Protein AF-0000000075205889 (afdb_homodimer)

Nearest PDB structures (foldseek):
  5lfd-assembly1_A  TM=5.859E-01  e=1.505E-06  Pseudomonas fluorescens
  3s7z-assembly1_B  TM=6.045E-01  e=9.272E-06  Salmonella enterica subsp. enterica serovar Typhimurium str. LT2
  5hqt-assembly1_A  TM=6.000E-01  e=4.733E-05  Escherichia coli O157:H7 str. SS52
  1jfl-assembly1_B  TM=5.830E-01  e=2.692E-05  Pyrococcus horikoshii OT3
  2zsk-assembly1_B  TM=5.392E-01  e=9.434E-05  Pyrococcus horikoshii OT3

Solvent-accessible surface area (backbone atoms only — not comparable to full-atom values): 27537 Å² total; per-residue (Å²): 135,84,80,73,79,74,73,75,77,75,76,74,80,77,72,74,72,72,71,73,67,70,72,75,74,73,69,20,39,31,31,45,24,56,49,72,81,58,88,62,55,66,37,12,76,88,18,75,75,50,48,97,60,58,68,44,80,42,70,35,75,86,39,30,63,59,41,42,55,70,37,40,56,68,35,35,57,72,40,40,62,55,50,43,53,53,51,49,49,38,38,75,73,58,43,25,77,45,44,38,52,54,48,30,62,54,20,32,42,34,52,70,35,9,61,75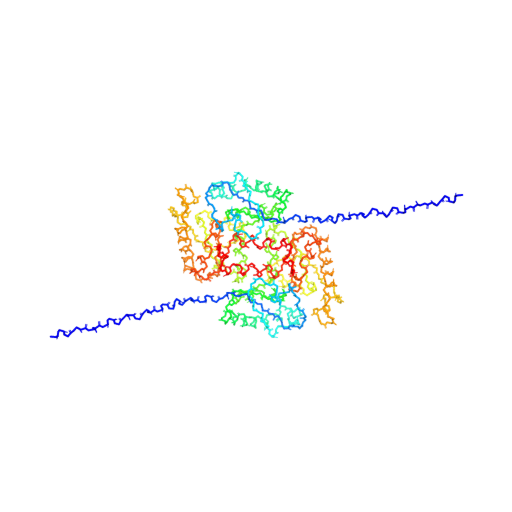,37,59,45,45,41,32,55,47,51,52,53,55,48,20,52,35,56,42,54,49,56,54,30,38,34,35,38,33,66,45,51,87,63,62,44,68,56,32,37,48,26,49,72,33,91,60,77,49,50,72,38,42,52,56,84,84,33,58,52,46,24,24,76,67,61,71,43,74,82,48,68,69,57,28,41,52,51,54,36,49,45,51,49,48,49,45,68,79,35,78,64,42,64,31,36,35,32,30,33,36,71,48,48,56,38,44,44,59,36,29,69,74,65,73,37,30,50,40,30,46,63,52,51,48,52,41,52,46,57,26,62,41,72,55,81,72,84,120,134,83,78,74,80,74,73,74,76,73,76,74,78,76,72,72,71,71,69,73,67,70,70,74,75,72,68,19,39,31,31,47,25,56,48,72,82,60,88,61,55,66,37,12,73,86,19,75,76,50,49,98,59,58,68,46,81,41,70,36,73,87,38,30,65,60,40,41,54,71,38,41,57,68,36,37,56,73,40,40,62,56,51,44,53,54,52,49,48,37,39,73,73,58,43,26,77,43,43,36,51,53,48,30,62,55,20,33,41,35,51,71,34,9,63,77,37,59,45,45,40,31,57,47,50,51,54,54,48,18,52,35,56,44,55,51,58,54,30,37,35,34,40,31,66,45,52,87,62,62,45,69,57,32,36,47,27,49,71,32,90,59,77,48,49,73,38,42,52,57,84,82,33,58,52,46,24,23,75,67,60,71,42,78,82,49,68,70,58,27,41,53,52,53,35,48,45,52,47,47,50,44,68,77,34,77,64,40,63,32,36,34,32,30,32,35,70,48,48,56,38,46,44,60,37,28,70,74,64,72,36,30,51,40,30,45,61,52,51,49,49,41,52,46,58,27,60,43,72,54,80,72,83,120

pLDDT: mean 86.35, std 20.45, range [23.45, 98.75]

Sequence (508 aa):
MPNMPNEIAVAGDEQSQVIHQTMVSTKKLGVLQLNTQFYRPPGDCGNPKSYSYPVVISIVKAATRESVVLGGREGQIALVDAFVKEGTRLMKEENVTCLITSCGFMAATHRELAEKMPSTSALLQVRWLRELFGGSPDTVGVITFSSENLTDDHFKGVALDVAPPVKGMPVGGAFHNWMTCTTEFDFAACEAEVVQAAKEIQKENPRIRAICFECTNMPPFTAAVKGATGLPVYSVLTLADWLYSASNAGRSLSMPNMPNEIAVAGDEQSQVIHQTMVSTKKLGVLQLNTQFYRPPGDCGNPKSYSYPVVISIVKAATRESVVLGGREGQIALVDAFVKEGTRLMKEENVTCLITSCGFMAATHRELAEKMPSTSALLQVRWLRELFGGSPDTVGVITFSSENLTDDHFKGVALDVAPPVKGMPVGGAFHNWMTCTTEFDFAACEAEVVQAAKEIQKENPRIRAICFECTNMPPFTAAVKGATGLPVYSVLTLADWLYSASNAGRSLS

Structure (mmCIF, N/CA/C/O backbone):
data_AF-0000000075205889-model_v1
#
loop_
_entity.id
_entity.type
_entity.pdbx_description
1 polymer 'Aspartate/glutamate racemase family protein'
#
loop_
_atom_site.group_PDB
_atom_site.id
_atom_site.type_symbol
_atom_site.label_atom_id
_atom_site.label_alt_id
_atom_site.label_comp_id
_atom_site.label_asym_id
_atom_site.label_entity_id
_atom_site.label_seq_id
_atom_site.pdbx_PDB_ins_code
_atom_site.Cartn_x
_atom_site.Cartn_y
_atom_site.Cartn_z
_atom_site.occupancy
_atom_site.B_iso_or_equiv
_atom_site.auth_seq_id
_atom_site.auth_comp_id
_atom_site.auth_asym_id
_atom_site.auth_atom_id
_atom_site.pdbx_PDB_model_num
ATOM 1 N N . MET A 1 1 ? 40.688 62.625 -46.406 1 28.05 1 MET A N 1
ATOM 2 C CA . MET A 1 1 ? 39.969 61.375 -46.688 1 28.05 1 MET A CA 1
ATOM 3 C C . MET A 1 1 ? 39.938 60.469 -45.438 1 28.05 1 MET A C 1
ATOM 5 O O . MET A 1 1 ? 41 60.031 -44.969 1 28.05 1 MET A O 1
ATOM 9 N N . PRO A 1 2 ? 39.062 60.781 -44.438 1 29.16 2 PRO A N 1
ATOM 10 C CA . PRO A 1 2 ? 38.969 60.219 -43.094 1 29.16 2 PRO A CA 1
ATOM 11 C C . PRO A 1 2 ? 38.688 58.719 -43.094 1 29.16 2 PRO A C 1
ATOM 13 O O . PRO A 1 2 ? 38.031 58.219 -44 1 29.16 2 PRO A O 1
ATOM 16 N N . ASN A 1 3 ? 39.719 57.906 -42.781 1 29.59 3 ASN A N 1
ATOM 17 C CA . ASN A 1 3 ? 39.812 56.469 -42.594 1 29.59 3 ASN A CA 1
ATOM 18 C C . ASN A 1 3 ? 38.719 55.969 -41.625 1 29.59 3 ASN A C 1
ATOM 20 O O . ASN A 1 3 ? 38.719 56.344 -40.469 1 29.59 3 ASN A O 1
ATOM 24 N N . MET A 1 4 ? 37.5 55.875 -42.125 1 29.67 4 MET A N 1
ATOM 25 C CA . MET A 1 4 ? 36.344 55.406 -41.344 1 29.67 4 MET A CA 1
ATOM 26 C C . MET A 1 4 ? 36.625 54 -40.781 1 29.67 4 MET A C 1
ATOM 28 O O . MET A 1 4 ? 36.969 53.094 -41.5 1 29.67 4 MET A O 1
ATOM 32 N N . PRO A 1 5 ? 37.156 53.969 -39.531 1 26.41 5 PRO A N 1
ATOM 33 C CA . PRO A 1 5 ? 37.5 52.688 -38.906 1 26.41 5 PRO A CA 1
ATOM 34 C C . PRO A 1 5 ? 36.312 51.719 -38.875 1 26.41 5 PRO A C 1
ATOM 36 O O . PRO A 1 5 ? 35.188 52.094 -38.5 1 26.41 5 PRO A O 1
ATOM 39 N N . ASN A 1 6 ? 36.062 50.938 -39.906 1 28 6 ASN A N 1
ATOM 40 C CA . ASN A 1 6 ? 35.031 49.906 -40.031 1 28 6 ASN A CA 1
ATOM 41 C C . ASN A 1 6 ? 35.125 48.875 -38.875 1 28 6 ASN A C 1
ATOM 43 O O . ASN A 1 6 ? 35.781 47.875 -39.031 1 28 6 ASN A O 1
ATOM 47 N N . GLU A 1 7 ? 35.594 49.219 -37.719 1 23.45 7 GLU A N 1
ATOM 48 C CA . GLU A 1 7 ? 35.719 48.062 -36.812 1 23.45 7 GLU A CA 1
ATOM 49 C C . GLU A 1 7 ? 34.375 47.406 -36.531 1 23.45 7 GLU A C 1
ATOM 51 O O . GLU A 1 7 ? 33.469 48.062 -36 1 23.45 7 GLU A O 1
ATOM 56 N N . ILE A 1 8 ? 33.906 46.594 -37.5 1 26.05 8 ILE A N 1
ATOM 57 C CA . ILE A 1 8 ? 32.719 45.781 -37.219 1 26.05 8 ILE A CA 1
ATOM 58 C C . ILE A 1 8 ? 32.906 45.031 -35.906 1 26.05 8 ILE A C 1
ATOM 60 O O . ILE A 1 8 ? 33.906 44.312 -35.719 1 26.05 8 ILE A O 1
ATOM 64 N N . ALA A 1 9 ? 32.312 45.469 -34.812 1 27.53 9 ALA A N 1
ATOM 65 C CA . ALA A 1 9 ? 32.094 44.75 -33.562 1 27.53 9 ALA A CA 1
ATOM 66 C C . ALA A 1 9 ? 31.625 43.344 -33.844 1 27.53 9 ALA A C 1
ATOM 68 O O . ALA A 1 9 ? 30.609 43.125 -34.531 1 27.53 9 ALA A O 1
ATOM 69 N N . VAL A 1 10 ? 32.469 42.375 -33.844 1 24.47 10 VAL A N 1
ATOM 70 C CA . VAL A 1 10 ? 32.156 40.969 -33.781 1 24.47 10 VAL A CA 1
ATOM 71 C C . VAL A 1 10 ? 31.094 40.719 -32.719 1 24.47 10 VAL A C 1
ATOM 73 O O . VAL A 1 10 ? 31.266 41.094 -31.562 1 24.47 10 VAL A O 1
ATOM 76 N N . ALA A 1 11 ? 29.797 40.719 -33.125 1 27.94 11 ALA A N 1
ATOM 77 C CA . ALA A 1 11 ? 28.703 40.219 -32.312 1 27.94 11 ALA A CA 1
ATOM 78 C C . ALA A 1 11 ? 29.125 38.969 -31.531 1 27.94 11 ALA A C 1
ATOM 80 O O . ALA A 1 11 ? 29.719 38.062 -32.094 1 27.94 11 ALA A O 1
ATOM 81 N N . GLY A 1 12 ? 29.453 39.125 -30.234 1 27.52 12 GLY A N 1
ATOM 82 C CA . GLY A 1 12 ? 29.688 38.062 -29.266 1 27.52 12 GLY A CA 1
ATOM 83 C C . GLY A 1 12 ? 28.844 36.844 -29.5 1 27.52 12 GLY A C 1
ATOM 84 O O . GLY A 1 12 ? 27.766 36.906 -30.062 1 27.52 12 GLY A O 1
ATOM 85 N N . ASP A 1 13 ? 29.484 35.656 -29.656 1 31.17 13 ASP A N 1
ATOM 86 C CA . ASP A 1 13 ? 29 34.281 -29.703 1 31.17 13 ASP A CA 1
ATOM 87 C C . ASP A 1 13 ? 27.859 34.094 -28.688 1 31.17 13 ASP A C 1
ATOM 89 O O . ASP A 1 13 ? 28.031 34.344 -27.5 1 31.17 13 ASP A O 1
ATOM 93 N N . GLU A 1 14 ? 26.641 34.312 -29.109 1 30.75 14 GLU A N 1
ATOM 94 C CA . GLU A 1 14 ? 25.5 33.75 -28.406 1 30.75 14 GLU A CA 1
ATOM 95 C C . GLU A 1 14 ? 25.797 32.375 -27.859 1 30.75 14 GLU A C 1
ATOM 97 O O . GLU A 1 14 ? 25.969 31.422 -28.641 1 30.75 14 GLU A O 1
ATOM 102 N N . GLN A 1 15 ? 26.672 32.188 -26.828 1 29.66 15 GLN A N 1
ATOM 103 C CA . GLN A 1 15 ? 26.719 30.922 -26.094 1 29.66 15 GLN A CA 1
ATOM 104 C C . GLN A 1 15 ? 25.312 30.312 -25.953 1 29.66 15 GLN A C 1
ATOM 106 O O . GLN A 1 15 ? 24.422 30.938 -25.391 1 29.66 15 GLN A O 1
ATOM 111 N N . SER A 1 16 ? 24.906 29.625 -26.938 1 32.44 16 SER A N 1
ATOM 112 C CA . SER A 1 16 ? 23.797 28.672 -26.812 1 32.44 16 SER A CA 1
ATOM 113 C C . SER A 1 16 ? 23.859 27.953 -25.469 1 32.44 16 SER A C 1
ATOM 115 O O . SER A 1 16 ? 24.812 27.219 -25.188 1 32.44 16 SER A O 1
ATOM 117 N N . GLN A 1 17 ? 23.594 28.578 -24.375 1 30.69 17 GLN A N 1
ATOM 118 C CA . GLN A 1 17 ? 23.359 27.812 -23.156 1 30.69 17 GLN A CA 1
ATOM 119 C C . GLN A 1 17 ? 22.547 26.547 -23.453 1 30.69 17 GLN A C 1
ATOM 121 O O . GLN A 1 17 ? 21.375 26.625 -23.812 1 30.69 17 GLN A O 1
ATOM 126 N N . VAL A 1 18 ? 23.172 25.531 -24.078 1 31.3 18 VAL A N 1
ATOM 127 C CA . VAL A 1 18 ? 22.578 24.203 -24 1 31.3 18 VAL A CA 1
ATOM 128 C C . VAL A 1 18 ? 21.953 23.984 -22.625 1 31.3 18 VAL A C 1
ATOM 130 O O . VAL A 1 18 ? 22.672 23.984 -21.609 1 31.3 18 VAL A O 1
ATOM 133 N N . ILE A 1 19 ? 20.891 24.562 -22.391 1 31.59 19 ILE A N 1
ATOM 134 C CA . ILE A 1 19 ? 20.125 24.062 -21.25 1 31.59 19 ILE A CA 1
ATOM 135 C C . ILE A 1 19 ? 20.266 22.547 -21.141 1 31.59 19 ILE A C 1
ATOM 137 O O . ILE A 1 19 ? 19.875 21.828 -22.062 1 31.59 19 ILE A O 1
ATOM 141 N N . HIS A 1 20 ? 21.375 22.031 -20.688 1 30.56 20 HIS A N 1
ATOM 142 C CA . HIS A 1 20 ? 21.406 20.641 -20.25 1 30.56 20 HIS A CA 1
ATOM 143 C C . HIS A 1 20 ? 20.078 20.234 -19.609 1 30.56 20 HIS A C 1
ATOM 145 O O . HIS A 1 20 ? 19.766 20.672 -18.5 1 30.56 20 HIS A O 1
ATOM 151 N N . GLN A 1 21 ? 19.031 20.297 -20.344 1 32.97 21 GLN A N 1
ATOM 152 C CA . GLN A 1 21 ? 17.906 19.5 -19.844 1 32.97 21 GLN A CA 1
ATOM 153 C C . GLN A 1 21 ? 18.391 18.188 -19.234 1 32.97 21 GLN A C 1
ATOM 155 O O . GLN A 1 21 ? 18.906 17.328 -19.953 1 32.97 21 GLN A O 1
ATOM 160 N N . THR A 1 22 ? 19.172 18.172 -18.266 1 37.69 22 THR A N 1
ATOM 161 C CA . THR A 1 22 ? 19.422 16.906 -17.578 1 37.69 22 THR A CA 1
ATOM 162 C C . THR A 1 22 ? 18.25 15.945 -17.75 1 37.69 22 THR A C 1
ATOM 164 O O . THR A 1 22 ? 17.109 16.281 -17.406 1 37.69 22 THR A O 1
ATOM 167 N N . MET A 1 23 ? 18.109 15.289 -18.781 1 40.66 23 MET A N 1
ATOM 168 C CA . MET A 1 23 ? 17.156 14.211 -19.031 1 40.66 23 MET A CA 1
ATOM 169 C C . MET A 1 23 ? 16.906 13.398 -17.766 1 40.66 23 MET A C 1
ATOM 171 O O . MET A 1 23 ? 17.781 12.656 -17.312 1 40.66 23 MET A O 1
ATOM 175 N N . VAL A 1 24 ? 16.406 14 -16.781 1 52.34 24 VAL A N 1
ATOM 176 C CA . VAL A 1 24 ? 16.062 13.156 -15.641 1 52.34 24 VAL A CA 1
ATOM 177 C C . VAL A 1 24 ? 15.562 11.797 -16.141 1 52.34 24 VAL A C 1
ATOM 179 O O . VAL A 1 24 ? 14.586 11.727 -16.891 1 52.34 24 VAL A O 1
ATOM 182 N N . SER A 1 25 ? 16.438 10.734 -16.281 1 69.88 25 SER A N 1
ATOM 183 C CA . SER A 1 25 ? 16.125 9.375 -16.703 1 69.88 25 SER A CA 1
ATOM 184 C C . SER A 1 25 ? 14.898 8.828 -15.984 1 69.88 25 SER A C 1
ATOM 186 O O . SER A 1 25 ? 14.703 9.094 -14.797 1 69.88 25 SER A O 1
ATOM 188 N N . THR A 1 26 ? 13.867 8.391 -16.641 1 84.69 26 THR A N 1
ATOM 189 C CA . THR A 1 26 ? 12.586 7.883 -16.172 1 84.69 26 THR A CA 1
ATOM 190 C C . THR A 1 26 ? 12.789 6.727 -15.195 1 84.69 26 THR A C 1
ATOM 192 O O . THR A 1 26 ? 13.5 5.77 -15.5 1 84.69 26 THR A O 1
ATOM 195 N N . LYS A 1 27 ? 12.391 6.887 -14.008 1 91.38 27 LYS A N 1
ATOM 196 C CA . LYS A 1 27 ? 12.438 5.824 -13.008 1 91.38 27 LYS A CA 1
ATOM 197 C C . LYS A 1 27 ? 11.625 4.613 -13.461 1 91.38 27 LYS A C 1
ATOM 199 O O . LYS A 1 27 ? 10.586 4.762 -14.109 1 91.38 27 LYS A O 1
ATOM 204 N N . LYS A 1 28 ? 12.164 3.41 -13.18 1 95.38 28 LYS A N 1
ATOM 205 C CA . LYS A 1 28 ? 11.508 2.18 -13.602 1 95.38 28 LYS A CA 1
ATOM 206 C C . LYS A 1 28 ? 11.258 1.253 -12.414 1 95.38 28 LYS A C 1
ATOM 208 O O . LYS A 1 28 ? 11.938 1.352 -11.391 1 95.38 28 LYS A O 1
ATOM 213 N N . LEU A 1 29 ? 10.258 0.439 -12.578 1 95.56 29 LEU A N 1
ATOM 214 C CA . LEU A 1 29 ? 10.078 -0.715 -11.703 1 95.56 29 LEU A CA 1
ATOM 215 C C . LEU A 1 29 ? 10.828 -1.928 -12.242 1 95.56 29 LEU A C 1
ATOM 217 O O . LEU A 1 29 ? 10.812 -2.189 -13.445 1 95.56 29 LEU A O 1
ATOM 221 N N . GLY A 1 30 ? 11.508 -2.635 -11.328 1 96.69 30 GLY A N 1
ATOM 222 C CA . GLY A 1 30 ? 12.156 -3.881 -11.711 1 96.69 30 GLY A CA 1
ATOM 223 C C . GLY A 1 30 ? 11.391 -5.113 -11.258 1 96.69 30 GLY A C 1
ATOM 224 O O . GLY A 1 30 ? 10.906 -5.172 -10.125 1 96.69 30 GLY A O 1
ATOM 225 N N . VAL A 1 31 ? 11.25 -6.055 -12.164 1 97.31 31 VAL A N 1
ATOM 226 C CA . VAL A 1 31 ? 10.688 -7.363 -11.844 1 97.31 31 VAL A CA 1
ATOM 227 C C . VAL A 1 31 ? 11.789 -8.422 -11.883 1 97.31 31 VAL A C 1
ATOM 229 O O . VAL A 1 31 ? 12.398 -8.656 -12.93 1 97.31 31 VAL A O 1
ATOM 232 N N . LEU A 1 32 ? 12.062 -8.992 -10.734 1 96.56 32 LEU A N 1
ATOM 233 C CA . LEU A 1 32 ? 12.953 -10.148 -10.68 1 96.56 32 LEU A CA 1
ATOM 234 C C . LEU A 1 32 ? 12.188 -11.438 -10.93 1 96.56 32 LEU A C 1
ATOM 236 O O . LEU A 1 32 ? 11.539 -11.961 -10.023 1 96.56 32 LEU A O 1
ATOM 240 N N . GLN A 1 33 ? 12.367 -11.93 -12.109 1 96.88 33 GLN A N 1
ATOM 241 C CA . GLN A 1 33 ? 11.531 -13.031 -12.586 1 96.88 33 GLN A CA 1
ATOM 242 C C . GLN A 1 33 ? 12.258 -14.367 -12.469 1 96.88 33 GLN A C 1
ATOM 244 O O . GLN A 1 33 ? 13.445 -14.461 -12.773 1 96.88 33 GLN A O 1
ATOM 249 N N . LEU A 1 34 ? 11.5 -15.352 -12.031 1 95.56 34 LEU A N 1
ATOM 250 C CA . LEU A 1 34 ? 12.047 -16.703 -12.039 1 95.56 34 LEU A CA 1
ATOM 251 C C . LEU A 1 34 ? 12.328 -17.172 -13.461 1 95.56 34 LEU A C 1
ATOM 253 O O . LEU A 1 34 ? 11.719 -16.672 -14.414 1 95.56 34 LEU A O 1
ATOM 257 N N . ASN A 1 35 ? 13.219 -18.141 -13.492 1 95.94 35 ASN A N 1
ATOM 258 C CA . ASN A 1 35 ? 13.555 -18.781 -14.758 1 95.94 35 ASN A CA 1
ATOM 259 C C . ASN A 1 35 ? 12.492 -19.797 -15.18 1 95.94 35 ASN A C 1
ATOM 261 O O . ASN A 1 35 ? 12.648 -21 -14.969 1 95.94 35 ASN A O 1
ATOM 265 N N . THR A 1 36 ? 11.391 -19.297 -15.734 1 92.69 36 THR A N 1
ATOM 266 C CA . THR A 1 36 ? 10.242 -20.078 -16.172 1 92.69 36 THR A CA 1
ATOM 267 C C . THR A 1 36 ? 9.922 -19.797 -17.641 1 92.69 36 THR A C 1
ATOM 269 O O . THR A 1 36 ? 10.391 -18.812 -18.203 1 92.69 36 THR A O 1
ATOM 272 N N . GLN A 1 37 ? 9.102 -20.672 -18.25 1 90.94 37 GLN A N 1
ATOM 273 C CA . GLN A 1 37 ? 8.945 -20.609 -19.703 1 90.94 37 GLN A CA 1
ATOM 274 C C . GLN A 1 37 ? 7.48 -20.422 -20.094 1 90.94 37 GLN A C 1
ATOM 276 O O . GLN A 1 37 ? 7.168 -20.203 -21.266 1 90.94 37 GLN A O 1
ATOM 281 N N . PHE A 1 38 ? 6.633 -20.5 -19.219 1 93.88 38 PHE A N 1
ATOM 282 C CA . PHE A 1 38 ? 5.219 -20.438 -19.562 1 93.88 38 PHE A CA 1
ATOM 283 C C . PHE A 1 38 ? 4.84 -19.062 -20.094 1 93.88 38 PHE A C 1
ATOM 285 O O . PHE A 1 38 ? 5.547 -18.094 -19.844 1 93.88 38 PHE A O 1
ATOM 292 N N . TYR A 1 39 ? 3.732 -19.031 -20.812 1 96.19 39 TYR A N 1
ATOM 293 C CA . TYR A 1 39 ? 3.186 -17.812 -21.375 1 96.19 39 TYR A CA 1
ATOM 294 C C . TYR A 1 39 ? 2.688 -16.875 -20.281 1 96.19 39 TYR A C 1
ATOM 296 O O . TYR A 1 39 ? 2.07 -17.328 -19.312 1 96.19 39 TYR A O 1
ATOM 304 N N . ARG A 1 40 ? 2.902 -15.586 -20.438 1 97.56 40 ARG A N 1
ATOM 305 C CA . ARG A 1 40 ? 2.441 -14.578 -19.484 1 97.56 40 ARG A CA 1
ATOM 306 C C . ARG A 1 40 ? 1.528 -13.562 -20.172 1 97.56 40 ARG A C 1
ATOM 308 O O . ARG A 1 40 ? 2.004 -12.648 -20.844 1 97.56 40 ARG A O 1
ATOM 315 N N . PRO A 1 41 ? 0.251 -13.711 -19.953 1 97.5 41 PRO A N 1
ATOM 316 C CA . PRO A 1 41 ? -0.68 -12.766 -20.578 1 97.5 41 PRO A CA 1
ATOM 317 C C . PRO A 1 41 ? -0.642 -11.383 -19.938 1 97.5 41 PRO A C 1
ATOM 319 O O . PRO A 1 41 ? -0.082 -11.227 -18.844 1 97.5 41 PRO A O 1
ATOM 322 N N . PRO A 1 42 ? -1.228 -10.367 -20.578 1 96.88 42 PRO A N 1
ATOM 323 C CA . PRO A 1 42 ? -1.406 -9.086 -19.891 1 96.88 42 PRO A CA 1
ATOM 324 C C . PRO A 1 42 ? -2.113 -9.234 -18.547 1 96.88 42 PRO A C 1
ATOM 326 O O . PRO A 1 42 ? -3.084 -9.992 -18.438 1 96.88 42 PRO A O 1
ATOM 329 N N . GLY A 1 43 ? -1.653 -8.547 -17.562 1 96 43 GLY A N 1
ATOM 330 C CA . GLY A 1 43 ? -2.102 -8.727 -16.188 1 96 43 GLY A CA 1
ATOM 331 C C . GLY A 1 43 ? -1.105 -9.484 -15.336 1 96 43 GLY A C 1
ATOM 332 O O . GLY A 1 43 ? -1.122 -9.367 -14.109 1 96 43 GLY A O 1
ATOM 333 N N . ASP A 1 44 ? -0.308 -10.281 -16.016 1 97.44 44 ASP A N 1
ATOM 334 C CA . ASP A 1 44 ? 0.771 -10.984 -15.328 1 97.44 44 ASP A CA 1
ATOM 335 C C . ASP A 1 44 ? 1.911 -10.031 -14.977 1 97.44 44 ASP A C 1
ATOM 337 O O . ASP A 1 44 ? 2.258 -9.156 -15.766 1 97.44 44 ASP A O 1
ATOM 341 N N . CYS A 1 45 ? 2.611 -10.281 -13.852 1 96.56 45 CYS A N 1
ATOM 342 C CA . CYS A 1 45 ? 3.648 -9.359 -13.406 1 96.56 45 CYS A CA 1
ATOM 343 C C . CYS A 1 45 ? 4.848 -9.391 -14.352 1 96.56 45 CYS A C 1
ATOM 345 O O . CYS A 1 45 ? 5.66 -8.469 -14.359 1 96.56 45 CYS A O 1
ATOM 347 N N . GLY A 1 46 ? 4.949 -10.523 -15.133 1 97.25 46 GLY A N 1
ATOM 348 C CA . GLY A 1 46 ? 6.047 -10.633 -16.078 1 97.25 46 GLY A CA 1
ATOM 349 C C . GLY A 1 46 ? 5.699 -10.109 -17.453 1 97.25 46 GLY A C 1
ATOM 350 O O . GLY A 1 46 ? 6.438 -10.344 -18.422 1 97.25 46 GLY A O 1
ATOM 351 N N . ASN A 1 47 ? 4.602 -9.469 -17.656 1 97.94 47 ASN A N 1
ATOM 352 C CA . ASN A 1 47 ? 4.184 -8.852 -18.906 1 97.94 47 ASN A CA 1
ATOM 353 C C . ASN A 1 47 ? 4.242 -7.328 -18.828 1 97.94 47 ASN A C 1
ATOM 355 O O . ASN A 1 47 ? 3.52 -6.715 -18.047 1 97.94 47 ASN A O 1
ATOM 359 N N . PRO A 1 48 ? 5.031 -6.695 -19.688 1 96.94 48 PRO A N 1
ATOM 360 C CA . PRO A 1 48 ? 5.172 -5.238 -19.625 1 96.94 48 PRO A CA 1
ATOM 361 C C . PRO A 1 48 ? 3.846 -4.508 -19.828 1 96.94 48 PRO A C 1
ATOM 363 O O . PRO A 1 48 ? 3.676 -3.385 -19.344 1 96.94 48 PRO A O 1
ATOM 366 N N . LYS A 1 49 ? 2.898 -5.109 -20.406 1 96.75 49 LYS A N 1
ATOM 367 C CA . LYS A 1 49 ? 1.612 -4.469 -20.672 1 96.75 49 LYS A CA 1
ATOM 368 C C . LYS A 1 49 ? 0.76 -4.402 -19.422 1 96.75 49 LYS A C 1
ATOM 370 O O . LYS A 1 49 ? -0.307 -3.785 -19.406 1 96.75 49 LYS A O 1
ATOM 375 N N . SER A 1 50 ? 1.217 -5.016 -18.359 1 96.75 50 SER A N 1
ATOM 376 C CA . SER A 1 50 ? 0.471 -5.055 -17.109 1 96.75 50 SER A CA 1
ATOM 377 C C . SER A 1 50 ? 0.667 -3.771 -16.297 1 96.75 50 SER A C 1
ATOM 379 O O . SER A 1 50 ? 0.017 -3.568 -15.273 1 96.75 50 SER A O 1
ATOM 381 N N . TYR A 1 51 ? 1.533 -2.881 -16.828 1 94.62 51 TYR A N 1
ATOM 382 C CA . TYR A 1 51 ? 1.919 -1.688 -16.094 1 94.62 51 TYR A CA 1
ATOM 383 C C . TYR A 1 51 ? 1.617 -0.426 -16.891 1 94.62 51 TYR A C 1
ATOM 385 O O . TYR A 1 51 ? 1.664 -0.438 -18.125 1 94.62 51 TYR A O 1
ATOM 393 N N . SER A 1 52 ? 1.295 0.638 -16.172 1 92 52 SER A N 1
ATOM 394 C CA . SER A 1 52 ? 1.089 1.935 -16.812 1 92 52 SER A CA 1
ATOM 395 C C . SER A 1 52 ? 2.344 2.797 -16.734 1 92 52 SER A C 1
ATOM 397 O O . SER A 1 52 ? 2.287 4.008 -16.953 1 92 52 SER A O 1
ATOM 399 N N . TYR A 1 53 ? 3.457 2.256 -16.344 1 93.12 53 TYR A N 1
ATOM 400 C CA . TYR A 1 53 ? 4.754 2.9 -16.188 1 93.12 53 TYR A CA 1
ATOM 401 C C . TYR A 1 53 ? 5.883 1.981 -16.641 1 93.12 53 TYR A C 1
ATOM 403 O O . TYR A 1 53 ? 5.668 0.787 -16.859 1 93.12 53 TYR A O 1
ATOM 411 N N . PRO A 1 54 ? 7.078 2.496 -16.844 1 95.69 54 PRO A N 1
ATOM 412 C CA . PRO A 1 54 ? 8.172 1.673 -17.359 1 95.69 54 PRO A CA 1
ATOM 413 C C . PRO A 1 54 ? 8.602 0.58 -16.391 1 95.69 54 PRO A C 1
ATOM 415 O O . PRO A 1 54 ? 8.688 0.821 -15.18 1 95.69 54 PRO A O 1
ATOM 418 N N . VAL A 1 55 ? 8.867 -0.555 -17 1 97.25 55 VAL A N 1
ATOM 419 C CA . VAL A 1 55 ? 9.289 -1.691 -16.188 1 97.25 55 VAL A CA 1
ATOM 420 C C . VAL A 1 55 ? 10.445 -2.418 -16.891 1 97.25 55 VAL A C 1
ATOM 422 O O . VAL A 1 55 ? 10.578 -2.355 -18.109 1 97.25 55 VAL A O 1
ATOM 425 N N . VAL A 1 56 ? 11.312 -2.973 -16.078 1 97.75 56 VAL A N 1
ATOM 426 C CA . VAL A 1 56 ? 12.352 -3.891 -16.547 1 97.75 56 VAL A CA 1
ATOM 427 C C . VAL A 1 56 ? 12.125 -5.273 -15.945 1 97.75 56 VAL A C 1
ATOM 429 O O . VAL A 1 56 ? 12.062 -5.422 -14.719 1 97.75 56 VAL A O 1
ATOM 432 N N . ILE A 1 57 ? 11.953 -6.227 -16.828 1 97.88 57 ILE A N 1
ATOM 433 C CA . ILE A 1 57 ? 11.82 -7.609 -16.391 1 97.88 57 ILE A CA 1
ATOM 434 C C . ILE A 1 57 ? 13.156 -8.336 -16.562 1 97.88 57 ILE A C 1
ATOM 436 O O . ILE A 1 57 ? 13.68 -8.43 -17.672 1 97.88 57 ILE A O 1
ATOM 440 N N . SER A 1 58 ? 13.688 -8.781 -15.469 1 97.44 58 SER A N 1
ATOM 441 C CA . SER A 1 58 ? 14.984 -9.445 -15.492 1 97.44 58 SER A CA 1
ATOM 442 C C . SER A 1 58 ? 14.906 -10.844 -14.906 1 97.44 58 SER A C 1
ATOM 444 O O . SER A 1 58 ? 14.445 -11.023 -13.773 1 97.44 58 SER A O 1
ATOM 446 N N . ILE A 1 59 ? 15.414 -11.773 -15.641 1 97.31 59 ILE A N 1
ATOM 447 C CA . ILE A 1 59 ? 15.344 -13.164 -15.211 1 97.31 59 ILE A CA 1
ATOM 448 C C . ILE A 1 59 ? 16.5 -13.469 -14.25 1 97.31 59 ILE A C 1
ATOM 450 O O . ILE A 1 59 ? 17.656 -13.156 -14.547 1 97.31 59 ILE A O 1
ATOM 454 N N . VAL A 1 60 ? 16.156 -13.977 -13.062 1 96.75 60 VAL A N 1
ATOM 455 C CA . VAL A 1 60 ? 17.156 -14.57 -12.172 1 96.75 60 VAL A CA 1
ATOM 456 C C . VAL A 1 60 ? 17.391 -16.031 -12.555 1 96.75 60 VAL A C 1
ATOM 458 O O . VAL A 1 60 ? 16.688 -16.922 -12.094 1 96.75 60 VAL A O 1
ATOM 461 N N . LYS A 1 61 ? 18.406 -16.297 -13.266 1 95.69 61 LYS A N 1
ATOM 462 C CA . LYS A 1 61 ? 18.609 -17.562 -13.969 1 95.69 61 LYS A CA 1
ATOM 463 C C . LYS A 1 61 ? 18.641 -18.734 -13 1 95.69 61 LYS A C 1
ATOM 465 O O . LYS A 1 61 ? 18.156 -19.828 -13.312 1 95.69 61 LYS A O 1
ATOM 470 N N . ALA A 1 62 ? 19.141 -18.547 -11.844 1 94.5 62 ALA A N 1
ATOM 471 C CA . ALA A 1 62 ? 19.312 -19.609 -10.867 1 94.5 62 ALA A CA 1
ATOM 472 C C . ALA A 1 62 ? 17.984 -19.984 -10.227 1 94.5 62 ALA A C 1
ATOM 474 O O . ALA A 1 62 ? 17.875 -21.047 -9.602 1 94.5 62 ALA A O 1
ATOM 475 N N . ALA A 1 63 ? 17.016 -19.125 -10.305 1 94.19 63 ALA A N 1
ATOM 476 C CA . ALA A 1 63 ? 15.75 -19.328 -9.609 1 94.19 63 ALA A CA 1
ATOM 477 C C . ALA A 1 63 ? 14.734 -20.016 -10.508 1 94.19 63 ALA A C 1
ATOM 479 O O . ALA A 1 63 ? 14.18 -19.406 -11.422 1 94.19 63 ALA A O 1
ATOM 480 N N . THR A 1 64 ? 14.531 -21.25 -10.195 1 91.75 64 THR A N 1
ATOM 481 C CA . THR A 1 64 ? 13.547 -22.047 -10.922 1 91.75 64 THR A CA 1
ATOM 482 C C . THR A 1 64 ? 12.352 -22.375 -10.039 1 91.75 64 THR A C 1
ATOM 484 O O . THR A 1 64 ? 12.406 -22.172 -8.82 1 91.75 64 THR A O 1
ATOM 487 N N . ARG A 1 65 ? 11.273 -22.844 -10.742 1 87.94 65 ARG A N 1
ATOM 488 C CA . ARG A 1 65 ? 10.109 -23.266 -9.969 1 87.94 65 ARG A CA 1
ATOM 489 C C . ARG A 1 65 ? 10.492 -24.328 -8.938 1 87.94 65 ARG A C 1
ATOM 491 O O . ARG A 1 65 ? 10.062 -24.266 -7.789 1 87.94 65 ARG A O 1
ATOM 498 N N . GLU A 1 66 ? 11.289 -25.25 -9.305 1 86.94 66 GLU A N 1
ATOM 499 C CA . GLU A 1 66 ? 11.727 -26.328 -8.43 1 86.94 66 GLU A CA 1
ATOM 500 C C . GLU A 1 66 ? 12.477 -25.797 -7.215 1 86.94 66 GLU A C 1
ATOM 502 O O . GLU A 1 66 ? 12.18 -26.188 -6.078 1 86.94 66 GLU A O 1
ATOM 507 N N . SER A 1 67 ? 13.391 -24.938 -7.441 1 88.25 67 SER A N 1
ATOM 508 C CA . SER A 1 67 ? 14.211 -24.438 -6.348 1 88.25 67 SER A CA 1
ATOM 509 C C . SER A 1 67 ? 13.398 -23.547 -5.418 1 88.25 67 SER A C 1
ATOM 511 O O . SER A 1 67 ? 13.617 -23.531 -4.207 1 88.25 67 SER A O 1
ATOM 513 N N . VAL A 1 68 ? 12.367 -22.812 -5.926 1 87.69 68 VAL A N 1
ATOM 514 C CA . VAL A 1 68 ? 11.656 -21.812 -5.133 1 87.69 68 VAL A CA 1
ATOM 515 C C . VAL A 1 68 ? 10.414 -22.453 -4.512 1 87.69 68 VAL A C 1
ATOM 517 O O . VAL A 1 68 ? 10.156 -22.297 -3.314 1 87.69 68 VAL A O 1
ATOM 520 N N . VAL A 1 69 ? 9.656 -23.234 -5.273 1 84.62 69 VAL A N 1
ATOM 521 C CA . VAL A 1 69 ? 8.367 -23.734 -4.809 1 84.62 69 VAL A CA 1
ATOM 522 C C . VAL A 1 69 ? 8.562 -25.062 -4.098 1 84.62 69 VAL A C 1
ATOM 524 O O . VAL A 1 69 ? 8 -25.297 -3.023 1 84.62 69 VAL A O 1
ATOM 527 N N . LEU A 1 70 ? 9.438 -25.891 -4.66 1 84.44 70 LEU A N 1
ATOM 528 C CA . LEU A 1 70 ? 9.578 -27.234 -4.121 1 84.44 70 LEU A CA 1
ATOM 529 C C . LEU A 1 70 ? 10.734 -27.297 -3.125 1 84.44 70 LEU A C 1
ATOM 531 O O . LEU A 1 70 ? 10.758 -28.172 -2.256 1 84.44 70 LEU A O 1
ATOM 535 N N . GLY A 1 71 ? 11.703 -26.391 -3.225 1 85.19 71 GLY A N 1
ATOM 536 C CA . GLY A 1 71 ? 12.906 -26.422 -2.41 1 85.19 71 GLY A CA 1
ATOM 537 C C . GLY A 1 71 ? 12.695 -25.875 -1.008 1 85.19 71 GLY A C 1
ATOM 538 O O . GLY A 1 71 ? 13.57 -26 -0.151 1 85.19 71 GLY A O 1
ATOM 539 N N . GLY A 1 72 ? 11.562 -25.297 -0.758 1 83.69 72 GLY A N 1
ATOM 540 C CA . GLY A 1 72 ? 11.281 -24.734 0.553 1 83.69 72 GLY A CA 1
ATOM 541 C C . GLY A 1 72 ? 12.227 -23.609 0.932 1 83.69 72 GLY A C 1
ATOM 542 O O . GLY A 1 72 ? 12.82 -22.969 0.062 1 83.69 72 GLY A O 1
ATOM 543 N N . ARG A 1 73 ? 12.289 -23.297 2.225 1 86.75 73 ARG A N 1
ATOM 544 C CA . ARG A 1 73 ? 13.078 -22.172 2.725 1 86.75 73 ARG A CA 1
ATOM 545 C C . ARG A 1 73 ? 14.555 -22.359 2.418 1 86.75 73 ARG A C 1
ATOM 547 O O . ARG A 1 73 ? 15.25 -21.406 2.047 1 86.75 73 ARG A O 1
ATOM 554 N N . GLU A 1 74 ? 15.039 -23.547 2.525 1 86.44 74 GLU A N 1
ATOM 555 C CA . GLU A 1 74 ? 16.453 -23.828 2.271 1 86.44 74 GLU A CA 1
ATOM 556 C C . GLU A 1 74 ? 16.812 -23.562 0.814 1 86.44 74 GLU A C 1
ATOM 558 O O . GLU A 1 74 ? 17.844 -22.953 0.529 1 86.44 74 GLU A O 1
ATOM 563 N N . GLY A 1 75 ? 15.961 -24.031 -0.031 1 86.75 75 GLY A N 1
ATOM 564 C CA . GLY A 1 75 ? 16.156 -23.75 -1.44 1 86.75 75 GLY A CA 1
ATOM 565 C C . GLY A 1 75 ? 16.141 -22.25 -1.747 1 86.75 75 GLY A C 1
ATOM 566 O O . GLY A 1 75 ? 16.953 -21.781 -2.551 1 86.75 75 GLY A O 1
ATOM 567 N N . GLN A 1 76 ? 15.359 -21.531 -1.087 1 88.69 76 GLN A N 1
ATOM 568 C CA . GLN A 1 76 ? 15.188 -20.094 -1.324 1 88.69 76 GLN A CA 1
ATOM 569 C C . GLN A 1 76 ? 16.359 -19.312 -0.755 1 88.69 76 GLN A C 1
ATOM 571 O O . GLN A 1 76 ? 16.797 -18.328 -1.354 1 88.69 76 GLN A O 1
ATOM 576 N N . ILE A 1 77 ? 16.859 -19.75 0.364 1 90.62 77 ILE A N 1
ATOM 577 C CA . ILE A 1 77 ? 17.984 -19.062 0.997 1 90.62 77 ILE A CA 1
ATOM 578 C C . ILE A 1 77 ? 19.188 -19.062 0.063 1 90.62 77 ILE A C 1
ATOM 580 O O . ILE A 1 77 ? 19.906 -18.062 -0.026 1 90.62 77 ILE A O 1
ATOM 584 N N . ALA A 1 78 ? 19.312 -20.141 -0.659 1 90.31 78 ALA A N 1
ATOM 585 C CA . ALA A 1 78 ? 20.438 -20.281 -1.587 1 90.31 78 ALA A CA 1
ATOM 586 C C . ALA A 1 78 ? 20.312 -19.328 -2.764 1 90.31 78 ALA A C 1
ATOM 588 O O . ALA A 1 78 ? 21.281 -19.047 -3.457 1 90.31 78 ALA A O 1
ATOM 589 N N . LEU A 1 79 ? 19.156 -18.828 -2.938 1 93.44 79 LEU A N 1
ATOM 590 C CA . LEU A 1 79 ? 18.875 -18 -4.102 1 93.44 79 LEU A CA 1
ATOM 591 C C . LEU A 1 79 ? 18.953 -16.516 -3.738 1 93.44 79 LEU A C 1
ATOM 593 O O . LEU A 1 79 ? 18.984 -15.656 -4.621 1 93.44 79 LEU A O 1
ATOM 597 N N . VAL A 1 80 ? 18.969 -16.156 -2.471 1 93.94 80 VAL A N 1
ATOM 598 C CA . VAL A 1 80 ? 18.906 -14.773 -1.998 1 93.94 80 VAL A CA 1
ATOM 599 C C . VAL A 1 80 ? 20 -13.945 -2.658 1 93.94 80 VAL A C 1
ATOM 601 O O . VAL A 1 80 ? 19.734 -12.859 -3.184 1 93.94 80 VAL A O 1
ATOM 604 N N . ASP A 1 81 ? 21.219 -14.484 -2.742 1 94.88 81 ASP A N 1
ATOM 605 C CA . ASP A 1 81 ? 22.344 -13.734 -3.301 1 94.88 81 ASP A CA 1
ATOM 606 C C . ASP A 1 81 ? 22.141 -13.469 -4.789 1 94.88 81 ASP A C 1
ATOM 608 O O . ASP A 1 81 ? 22.516 -12.406 -5.293 1 94.88 81 ASP A O 1
ATOM 612 N N . ALA A 1 82 ? 21.609 -14.445 -5.449 1 95.62 82 ALA A N 1
ATOM 613 C CA . ALA A 1 82 ? 21.344 -14.273 -6.875 1 95.62 82 ALA A CA 1
ATOM 614 C C . ALA A 1 82 ? 20.328 -13.164 -7.109 1 95.62 82 ALA A C 1
ATOM 616 O O . ALA A 1 82 ? 20.469 -12.359 -8.031 1 95.62 82 ALA A O 1
ATOM 617 N N . PHE A 1 83 ? 19.281 -13.141 -6.293 1 95.56 83 PHE A N 1
ATOM 618 C CA . PHE A 1 83 ? 18.281 -12.094 -6.379 1 95.56 83 PHE A CA 1
ATOM 619 C C . PHE A 1 83 ? 18.891 -10.727 -6.078 1 95.56 83 PHE A C 1
ATOM 621 O O . PHE A 1 83 ? 18.641 -9.758 -6.801 1 95.56 83 PHE A O 1
ATOM 628 N N . VAL A 1 84 ? 19.703 -10.672 -5.062 1 95.44 84 VAL A N 1
ATOM 629 C CA . VAL A 1 84 ? 20.328 -9.422 -4.641 1 95.44 84 VAL A CA 1
ATOM 630 C C . VAL A 1 84 ? 21.25 -8.906 -5.746 1 95.44 84 VAL A C 1
ATOM 632 O O . VAL A 1 84 ? 21.234 -7.715 -6.066 1 95.44 84 VAL A O 1
ATOM 635 N N . LYS A 1 85 ? 22 -9.781 -6.324 1 96.25 85 LYS A N 1
ATOM 636 C CA . LYS A 1 85 ? 22.922 -9.398 -7.395 1 96.25 85 LYS A CA 1
ATOM 637 C C . LYS A 1 85 ? 22.156 -8.797 -8.578 1 96.25 85 LYS A C 1
ATOM 639 O O . LYS A 1 85 ? 22.516 -7.723 -9.062 1 96.25 85 LYS A O 1
ATOM 644 N N . GLU A 1 86 ? 21.156 -9.484 -8.977 1 96.56 86 GLU A N 1
ATOM 645 C CA . GLU A 1 86 ? 20.375 -9.008 -10.125 1 96.56 86 GLU A CA 1
ATOM 646 C C . GLU A 1 86 ? 19.641 -7.719 -9.797 1 96.56 86 GLU A C 1
ATOM 648 O O . GLU A 1 86 ? 19.609 -6.793 -10.617 1 96.56 86 GLU A O 1
ATOM 653 N N . GLY A 1 87 ? 19.031 -7.617 -8.664 1 95.56 87 GLY A N 1
ATOM 654 C CA . GLY A 1 87 ? 18.359 -6.398 -8.242 1 95.56 87 GLY A CA 1
ATOM 655 C C . GLY A 1 87 ? 19.281 -5.199 -8.172 1 95.56 87 GLY A C 1
ATOM 656 O O . GLY A 1 87 ? 18.938 -4.113 -8.641 1 95.56 87 GLY A O 1
ATOM 657 N N . THR A 1 88 ? 20.469 -5.426 -7.633 1 94.62 88 THR A N 1
ATOM 658 C CA . THR A 1 88 ? 21.453 -4.367 -7.527 1 94.62 88 THR A CA 1
ATOM 659 C C . THR A 1 88 ? 21.875 -3.875 -8.914 1 94.62 88 THR A C 1
ATOM 661 O O . THR A 1 88 ? 22.016 -2.672 -9.133 1 94.62 88 THR A O 1
ATOM 664 N N . ARG A 1 89 ? 22.094 -4.789 -9.758 1 96.31 89 ARG A N 1
ATOM 665 C CA . ARG A 1 89 ? 22.438 -4.426 -11.125 1 96.31 89 ARG A CA 1
ATOM 666 C C . ARG A 1 89 ? 21.359 -3.535 -11.75 1 96.31 89 ARG A C 1
ATOM 668 O O . ARG A 1 89 ? 21.672 -2.496 -12.336 1 96.31 89 ARG A O 1
ATOM 675 N N . LEU A 1 90 ? 20.078 -3.906 -11.586 1 95.94 90 LEU A N 1
ATOM 676 C CA . LEU A 1 90 ? 18.969 -3.139 -12.148 1 95.94 90 LEU A CA 1
ATOM 677 C C . LEU A 1 90 ? 18.938 -1.732 -11.555 1 95.94 90 LEU A C 1
ATOM 679 O O . LEU A 1 90 ? 18.703 -0.759 -12.273 1 95.94 90 LEU A O 1
ATOM 683 N N . MET A 1 91 ? 19.125 -1.618 -10.312 1 92.5 91 MET A N 1
ATOM 684 C CA . MET A 1 91 ? 19.078 -0.324 -9.641 1 92.5 91 MET A CA 1
ATOM 685 C C . MET A 1 91 ? 20.234 0.565 -10.102 1 92.5 91 MET A C 1
ATOM 687 O O . MET A 1 91 ? 20.047 1.767 -10.305 1 92.5 91 MET A O 1
ATOM 691 N N . LYS A 1 92 ? 21.406 0.026 -10.375 1 94 92 LYS A N 1
ATOM 692 C CA . LYS A 1 92 ? 22.609 0.786 -10.742 1 94 92 LYS A CA 1
ATOM 693 C C . LYS A 1 92 ? 22.609 1.122 -12.234 1 94 92 LYS A C 1
ATOM 695 O O . LYS A 1 92 ? 23 2.223 -12.625 1 94 92 LYS A O 1
ATOM 700 N N . GLU A 1 93 ? 22.078 0.201 -13 1 96 93 GLU A N 1
ATOM 701 C CA . GLU A 1 93 ? 22.344 0.311 -14.43 1 96 93 GLU A CA 1
ATOM 702 C C . GLU A 1 93 ? 21.078 0.696 -15.195 1 96 93 GLU A C 1
ATOM 704 O O . GLU A 1 93 ? 21.156 1.155 -16.328 1 96 93 GLU A O 1
ATOM 709 N N . GLU A 1 94 ? 19.969 0.49 -14.578 1 95.44 94 GLU A N 1
ATOM 710 C CA . GLU A 1 94 ? 18.75 0.633 -15.375 1 95.44 94 GLU A CA 1
ATOM 711 C C . GLU A 1 94 ? 17.797 1.646 -14.742 1 95.44 94 GLU A C 1
ATOM 713 O O . GLU A 1 94 ? 16.625 1.703 -15.102 1 95.44 94 GLU A O 1
ATOM 718 N N . ASN A 1 95 ? 18.156 2.369 -13.727 1 93.56 95 ASN A N 1
ATOM 719 C CA . ASN A 1 95 ? 17.375 3.381 -13.031 1 93.56 95 ASN A CA 1
ATOM 720 C C . ASN A 1 95 ? 16.125 2.779 -12.398 1 93.56 95 ASN A C 1
ATOM 722 O O . ASN A 1 95 ? 15.047 3.395 -12.414 1 93.56 95 ASN A O 1
ATOM 726 N N . VAL A 1 96 ? 16.234 1.519 -11.953 1 93.62 96 VAL A N 1
ATOM 727 C CA . VAL A 1 96 ? 15.18 0.868 -11.18 1 93.62 96 VAL A CA 1
ATOM 728 C C . VAL A 1 96 ? 15.188 1.403 -9.75 1 93.62 96 VAL A C 1
ATOM 730 O O . VAL A 1 96 ? 16.234 1.438 -9.094 1 93.62 96 VAL A O 1
ATOM 733 N N . THR A 1 97 ? 14.016 1.837 -9.344 1 89.44 97 THR A N 1
ATOM 734 C CA . THR A 1 97 ? 13.953 2.473 -8.031 1 89.44 97 THR A CA 1
ATOM 735 C C . THR A 1 97 ? 13.164 1.608 -7.051 1 89.44 97 THR A C 1
ATOM 737 O O . THR A 1 97 ? 13.203 1.839 -5.84 1 89.44 97 THR A O 1
ATOM 740 N N . CYS A 1 98 ? 12.422 0.618 -7.496 1 91.5 98 CYS A N 1
ATOM 741 C CA . CYS A 1 98 ? 11.703 -0.357 -6.684 1 91.5 98 CYS A CA 1
ATOM 742 C C . CYS A 1 98 ? 11.664 -1.717 -7.371 1 91.5 98 CYS A C 1
ATOM 744 O O . CYS A 1 98 ? 11.766 -1.802 -8.594 1 91.5 98 CYS A O 1
ATOM 746 N N . LEU A 1 99 ? 11.578 -2.795 -6.555 1 93.62 99 LEU A N 1
ATOM 747 C CA . LEU A 1 99 ? 11.695 -4.156 -7.066 1 93.62 99 LEU A CA 1
ATOM 748 C C . LEU A 1 99 ? 10.562 -5.031 -6.551 1 93.62 99 LEU A C 1
ATOM 750 O O . LEU A 1 99 ? 10.164 -4.926 -5.387 1 93.62 99 LEU A O 1
ATOM 754 N N . ILE A 1 100 ? 10.055 -5.91 -7.414 1 94.75 100 ILE A N 1
ATOM 755 C CA . ILE A 1 100 ? 9.164 -6.996 -7.008 1 94.75 100 ILE A CA 1
ATOM 756 C C . ILE A 1 100 ? 9.703 -8.32 -7.539 1 94.75 100 ILE A C 1
ATOM 758 O O . ILE A 1 100 ? 10.539 -8.344 -8.438 1 94.75 100 ILE A O 1
ATOM 762 N N . THR A 1 101 ? 9.25 -9.398 -6.898 1 94.19 101 THR A N 1
ATOM 763 C CA . THR A 1 101 ? 9.578 -10.734 -7.375 1 94.19 101 THR A CA 1
ATOM 764 C C . THR A 1 101 ? 8.398 -11.352 -8.117 1 94.19 101 THR A C 1
ATOM 766 O O . THR A 1 101 ? 7.246 -10.992 -7.863 1 94.19 101 THR A O 1
ATOM 769 N N . SER A 1 102 ? 8.688 -12.336 -8.984 1 94.44 102 SER A N 1
ATOM 770 C CA . SER A 1 102 ? 7.641 -12.945 -9.797 1 94.44 102 SER A CA 1
ATOM 771 C C . SER A 1 102 ? 7.082 -14.195 -9.133 1 94.44 102 SER A C 1
ATOM 773 O O . SER A 1 102 ? 6.352 -14.969 -9.766 1 94.44 102 SER A O 1
ATOM 775 N N . CYS A 1 103 ? 7.41 -14.453 -7.945 1 93.5 103 CYS A N 1
ATOM 776 C CA . CYS A 1 103 ? 6.883 -15.617 -7.238 1 93.5 103 CYS A CA 1
ATOM 777 C C . CYS A 1 103 ? 6.648 -15.297 -5.766 1 93.5 103 CYS A C 1
ATOM 779 O O . CYS A 1 103 ? 7.586 -14.953 -5.043 1 93.5 103 CYS A O 1
ATOM 781 N N . GLY A 1 104 ? 5.465 -15.547 -5.277 1 93.44 104 GLY A N 1
ATOM 782 C CA . GLY A 1 104 ? 5.098 -15.219 -3.906 1 93.44 104 GLY A CA 1
ATOM 783 C C . GLY A 1 104 ? 5.742 -16.141 -2.883 1 93.44 104 GLY A C 1
ATOM 784 O O . GLY A 1 104 ? 5.809 -15.805 -1.698 1 93.44 104 GLY A O 1
ATOM 785 N N . PHE A 1 105 ? 6.273 -17.281 -3.277 1 93.31 105 PHE A N 1
ATOM 786 C CA . PHE A 1 105 ? 6.879 -18.234 -2.357 1 93.31 105 PHE A CA 1
ATOM 787 C C . PHE A 1 105 ? 8.203 -17.688 -1.816 1 93.31 105 PHE A C 1
ATOM 789 O O . PHE A 1 105 ? 8.719 -18.188 -0.816 1 93.31 105 PHE A O 1
ATOM 796 N N . MET A 1 106 ? 8.672 -16.656 -2.49 1 91.69 106 MET A N 1
ATOM 797 C CA . MET A 1 106 ? 9.891 -16.031 -1.991 1 91.69 106 MET A CA 1
ATOM 798 C C . MET A 1 106 ? 9.656 -15.383 -0.628 1 91.69 106 MET A C 1
ATOM 800 O O . MET A 1 106 ? 10.602 -14.938 0.024 1 91.69 106 MET A O 1
ATOM 804 N N . ALA A 1 107 ? 8.453 -15.406 -0.172 1 91.81 107 ALA A N 1
ATOM 805 C CA . ALA A 1 107 ? 8.086 -14.852 1.128 1 91.81 107 ALA A CA 1
ATOM 806 C C . ALA A 1 107 ? 8.852 -15.531 2.256 1 91.81 107 ALA A C 1
ATOM 808 O O . ALA A 1 107 ? 9.164 -14.906 3.273 1 91.81 107 ALA A O 1
ATOM 809 N N . ALA A 1 108 ? 9.234 -16.797 2.045 1 92.81 108 ALA A N 1
ATOM 810 C CA . ALA A 1 108 ? 9.883 -17.562 3.105 1 92.81 108 ALA A CA 1
ATOM 811 C C . ALA A 1 108 ? 11.242 -16.953 3.469 1 92.81 108 ALA A C 1
ATOM 813 O O . ALA A 1 108 ? 11.727 -17.141 4.59 1 92.81 108 ALA A O 1
ATOM 814 N N . THR A 1 109 ? 11.82 -16.234 2.535 1 90.56 109 THR A N 1
ATOM 815 C CA . THR A 1 109 ? 13.125 -15.633 2.781 1 90.56 109 THR A CA 1
ATOM 816 C C . THR A 1 109 ? 13.062 -14.117 2.623 1 90.56 109 THR A C 1
ATOM 818 O O . THR A 1 109 ? 14.055 -13.484 2.262 1 90.56 109 THR A O 1
ATOM 821 N N . HIS A 1 110 ? 11.867 -13.578 2.814 1 89.5 110 HIS A N 1
ATOM 822 C CA . HIS A 1 110 ? 11.68 -12.148 2.627 1 89.5 110 HIS A CA 1
ATOM 823 C C . HIS A 1 110 ? 12.617 -11.344 3.521 1 89.5 110 HIS A C 1
ATOM 825 O O . HIS A 1 110 ? 13.219 -10.367 3.078 1 89.5 110 HIS A O 1
ATOM 831 N N . ARG A 1 111 ? 12.805 -11.734 4.723 1 85.5 111 ARG A N 1
ATOM 832 C CA . ARG A 1 111 ? 13.625 -10.992 5.672 1 85.5 111 ARG A CA 1
ATOM 833 C C . ARG A 1 111 ? 15.078 -10.922 5.203 1 85.5 111 ARG A C 1
ATOM 835 O O . ARG A 1 111 ? 15.68 -9.844 5.203 1 85.5 111 ARG A O 1
ATOM 842 N N . GLU A 1 112 ? 15.602 -12.07 4.801 1 88.62 112 GLU A N 1
ATOM 843 C CA . GLU A 1 112 ? 16.984 -12.133 4.316 1 88.62 112 GLU A CA 1
ATOM 844 C C . GLU A 1 112 ? 17.156 -11.281 3.064 1 88.62 112 GLU A C 1
ATOM 846 O O . GLU A 1 112 ? 18.188 -10.609 2.906 1 88.62 112 GLU A O 1
ATOM 851 N N . LEU A 1 113 ? 16.188 -11.289 2.23 1 89.94 113 LEU A N 1
ATOM 852 C CA . LEU A 1 113 ? 16.234 -10.523 0.989 1 89.94 113 LEU A CA 1
ATOM 853 C C . LEU A 1 113 ? 16.125 -9.031 1.267 1 89.94 113 LEU A C 1
ATOM 855 O O . LEU A 1 113 ? 16.938 -8.242 0.763 1 89.94 113 LEU A O 1
ATOM 859 N N . ALA A 1 114 ? 15.195 -8.648 2.105 1 84.94 114 ALA A N 1
ATOM 860 C CA . ALA A 1 114 ? 14.867 -7.25 2.367 1 84.94 114 ALA A CA 1
ATOM 861 C C . ALA A 1 114 ? 16.016 -6.543 3.078 1 84.94 114 ALA A C 1
ATOM 863 O O . ALA A 1 114 ? 16.203 -5.332 2.924 1 84.94 114 ALA A O 1
ATOM 864 N N . GLU A 1 115 ? 16.734 -7.219 3.816 1 83.31 115 GLU A N 1
ATOM 865 C CA . GLU A 1 115 ? 17.906 -6.652 4.5 1 83.31 115 GLU A CA 1
ATOM 866 C C . GLU A 1 115 ? 18.953 -6.18 3.498 1 83.31 115 GLU A C 1
ATOM 868 O O . GLU A 1 115 ? 19.672 -5.219 3.76 1 83.31 115 GLU A O 1
ATOM 873 N N . LYS A 1 116 ? 18.938 -6.871 2.383 1 85.5 116 LYS A N 1
ATOM 874 C CA . LYS A 1 116 ? 19.969 -6.582 1.392 1 85.5 116 LYS A CA 1
ATOM 875 C C . LYS A 1 116 ? 19.422 -5.746 0.244 1 85.5 116 LYS A C 1
ATOM 877 O O . LYS A 1 116 ? 20.125 -4.934 -0.344 1 85.5 116 LYS A O 1
ATOM 882 N N . MET A 1 117 ? 18.188 -6.004 -0.071 1 85.31 117 MET A N 1
ATOM 883 C CA . MET A 1 117 ? 17.531 -5.379 -1.209 1 85.31 117 MET A CA 1
ATOM 884 C C . MET A 1 117 ? 16.031 -5.254 -0.963 1 85.31 117 MET A C 1
ATOM 886 O O . MET A 1 117 ? 15.305 -6.254 -0.985 1 85.31 117 MET A O 1
ATOM 890 N N . PRO A 1 118 ? 15.68 -4.074 -0.769 1 77.38 118 PRO A N 1
ATOM 891 C CA . PRO A 1 118 ? 14.234 -3.941 -0.565 1 77.38 118 PRO A CA 1
ATOM 892 C C . PRO A 1 118 ? 13.414 -4.539 -1.708 1 77.38 118 PRO A C 1
ATOM 894 O O . PRO A 1 118 ? 13.602 -4.168 -2.869 1 77.38 118 PRO A O 1
ATOM 897 N N . SER A 1 119 ? 12.789 -5.629 -1.396 1 70.31 119 SER A N 1
ATOM 898 C CA . SER A 1 119 ? 11.898 -6.305 -2.334 1 70.31 119 SER A CA 1
ATOM 899 C C . SER A 1 119 ? 10.625 -6.785 -1.64 1 70.31 119 SER A C 1
ATOM 901 O O . SER A 1 119 ? 10.531 -6.738 -0.411 1 70.31 119 SER A O 1
ATOM 903 N N . THR A 1 120 ? 9.641 -7.133 -2.686 1 72.12 120 THR A N 1
ATOM 904 C CA . THR A 1 120 ? 8.344 -7.359 -2.047 1 72.12 120 THR A CA 1
ATOM 905 C C . THR A 1 120 ? 7.699 -8.641 -2.57 1 72.12 120 THR A C 1
ATOM 907 O O . THR A 1 120 ? 8.016 -9.094 -3.674 1 72.12 120 THR A O 1
ATOM 910 N N . SER A 1 121 ? 7.133 -9.32 -1.594 1 83.25 121 SER A N 1
ATOM 911 C CA . SER A 1 121 ? 6.168 -10.375 -1.888 1 83.25 121 SER A CA 1
ATOM 912 C C . SER A 1 121 ? 4.738 -9.898 -1.656 1 83.25 121 SER A C 1
ATOM 914 O O . SER A 1 121 ? 4.48 -9.117 -0.735 1 83.25 121 SER A O 1
ATOM 916 N N . ALA A 1 122 ? 3.861 -10.414 -2.555 1 90.62 122 ALA A N 1
ATOM 917 C CA . ALA A 1 122 ? 2.451 -10.047 -2.436 1 90.62 122 ALA A CA 1
ATOM 918 C C . ALA A 1 122 ? 1.913 -10.391 -1.049 1 90.62 122 ALA A C 1
ATOM 920 O O . ALA A 1 122 ? 1.04 -9.688 -0.528 1 90.62 122 ALA A O 1
ATOM 921 N N . LEU A 1 123 ? 2.504 -11.375 -0.371 1 93.75 123 LEU A N 1
ATOM 922 C CA . LEU A 1 123 ? 2.006 -11.875 0.904 1 93.75 123 LEU A CA 1
ATOM 923 C C . LEU A 1 123 ? 2.221 -10.852 2.014 1 93.75 123 LEU A C 1
ATOM 925 O O . LEU A 1 123 ? 1.577 -10.922 3.062 1 93.75 123 LEU A O 1
ATOM 929 N N . LEU A 1 124 ? 3.121 -9.922 1.818 1 92.12 124 LEU A N 1
ATOM 930 C CA . LEU A 1 124 ? 3.314 -8.852 2.791 1 92.12 124 LEU A CA 1
ATOM 931 C C . LEU A 1 124 ? 2.014 -8.102 3.031 1 92.12 124 LEU A C 1
ATOM 933 O O . LEU A 1 124 ? 1.743 -7.66 4.152 1 92.12 124 LEU A O 1
ATOM 937 N N . GLN A 1 125 ? 1.2 -8.016 2.037 1 93.81 125 GLN A N 1
ATOM 938 C CA . GLN A 1 125 ? -0.021 -7.219 2.098 1 93.81 125 GLN A CA 1
ATOM 939 C C . GLN A 1 125 ? -1.053 -7.867 3.018 1 93.81 125 GLN A C 1
ATOM 941 O O . GLN A 1 125 ? -1.964 -7.195 3.506 1 93.81 125 GLN A O 1
ATOM 946 N N . VAL A 1 126 ? -0.904 -9.188 3.244 1 95.06 126 VAL A N 1
ATOM 947 C CA . VAL A 1 126 ? -1.864 -9.875 4.102 1 95.06 126 VAL A CA 1
ATOM 948 C C . VAL A 1 126 ? -1.798 -9.305 5.516 1 95.06 126 VAL A C 1
ATOM 950 O O . VAL A 1 126 ? -2.83 -8.984 6.113 1 95.06 126 VAL A O 1
ATOM 953 N N . ARG A 1 127 ? -0.634 -9.188 6.02 1 91.06 127 ARG A N 1
ATOM 954 C CA . ARG A 1 127 ? -0.481 -8.625 7.359 1 91.06 127 ARG A CA 1
ATOM 955 C C . ARG A 1 127 ? -0.989 -7.188 7.41 1 91.06 127 ARG A C 1
ATOM 957 O O . ARG A 1 127 ? -1.654 -6.793 8.367 1 91.06 127 ARG A O 1
ATOM 964 N N . TRP A 1 128 ? -0.638 -6.418 6.422 1 90.69 128 TRP A N 1
ATOM 965 C CA . TRP A 1 128 ? -1.06 -5.023 6.359 1 90.69 128 TRP A CA 1
ATOM 966 C C . TRP A 1 128 ? -2.58 -4.914 6.352 1 90.69 128 TRP A C 1
ATOM 968 O O . TRP A 1 1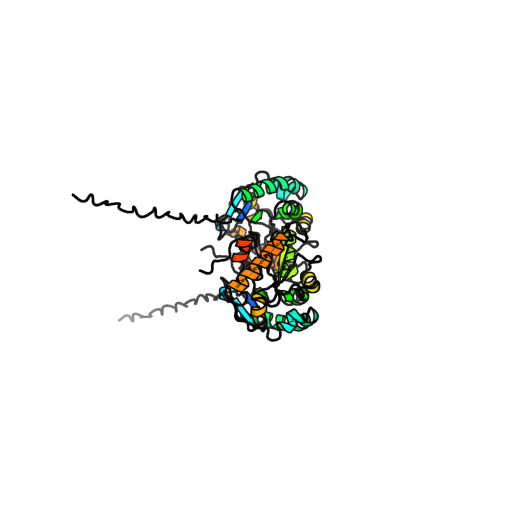28 ? -3.156 -4.113 7.09 1 9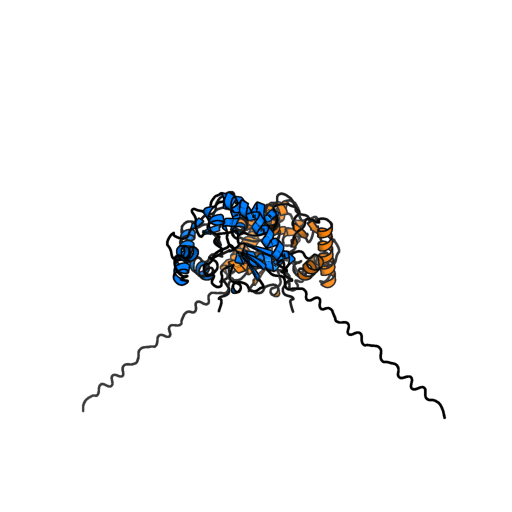0.69 128 TRP A O 1
ATOM 978 N N . LEU A 1 129 ? -3.189 -5.715 5.586 1 91.62 129 LEU A N 1
ATOM 979 C CA . LEU A 1 129 ? -4.641 -5.711 5.449 1 91.62 129 LEU A CA 1
ATOM 980 C C . LEU A 1 129 ? -5.309 -6.152 6.746 1 91.62 129 LEU A C 1
ATOM 982 O O . LEU A 1 129 ? -6.336 -5.598 7.145 1 91.62 129 LEU A O 1
ATOM 986 N N . ARG A 1 130 ? -4.703 -7.102 7.391 1 89.81 130 ARG A N 1
ATOM 987 C CA . ARG A 1 130 ? -5.223 -7.523 8.688 1 89.81 130 ARG A CA 1
ATOM 988 C C . ARG A 1 130 ? -5.281 -6.355 9.664 1 89.81 130 ARG A C 1
ATOM 990 O O . ARG A 1 130 ? -6.27 -6.188 10.383 1 89.81 130 ARG A O 1
ATOM 997 N N . GLU A 1 131 ? -4.285 -5.645 9.609 1 83.62 131 GLU A N 1
ATOM 998 C CA . GLU A 1 131 ? -4.242 -4.484 10.492 1 83.62 131 GLU A CA 1
ATOM 999 C C . GLU A 1 131 ? -5.312 -3.465 10.125 1 83.62 131 GLU A C 1
ATOM 1001 O O . GLU A 1 131 ? -5.957 -2.885 11 1 83.62 131 GLU A O 1
ATOM 1006 N N . LEU A 1 132 ? -5.488 -3.297 8.875 1 83.94 132 LEU A N 1
ATOM 1007 C CA . LEU A 1 132 ? -6.504 -2.373 8.375 1 83.94 132 LEU A CA 1
ATOM 1008 C C . LEU A 1 132 ? -7.898 -2.822 8.789 1 83.94 132 LEU A C 1
ATOM 1010 O O . LEU A 1 132 ? -8.781 -1.99 9.031 1 83.94 132 LEU A O 1
ATOM 1014 N N . PHE A 1 133 ? -8.047 -4.176 8.883 1 84.5 133 PHE A N 1
ATOM 1015 C CA . PHE A 1 133 ? -9.375 -4.727 9.133 1 84.5 133 PHE A CA 1
ATOM 1016 C C . PHE A 1 133 ? -9.547 -5.074 10.609 1 84.5 133 PHE A C 1
ATOM 1018 O O . PHE A 1 133 ? -10.359 -5.926 10.953 1 84.5 133 PHE A O 1
ATOM 1025 N N . GLY A 1 134 ? -8.742 -4.562 11.461 1 77.38 134 GLY A N 1
ATOM 1026 C CA . GLY A 1 134 ? -8.953 -4.699 12.891 1 77.38 134 GLY A CA 1
ATOM 1027 C C . GLY A 1 134 ? -8.086 -5.766 13.523 1 77.38 134 GLY A C 1
ATOM 1028 O O . GLY A 1 134 ? -8.219 -6.059 14.711 1 77.38 134 GLY A O 1
ATOM 1029 N N . GLY A 1 135 ? -7.273 -6.496 12.703 1 80.38 135 GLY A N 1
ATOM 1030 C CA . GLY A 1 135 ? -6.238 -7.336 13.289 1 80.38 135 GLY A CA 1
ATOM 1031 C C . GLY A 1 135 ? -6.59 -8.812 13.281 1 80.38 135 GLY A C 1
ATOM 1032 O O . GLY A 1 135 ? -5.727 -9.656 13.516 1 80.38 135 GLY A O 1
ATOM 1033 N N . SER A 1 136 ? -7.879 -9.156 13.016 1 86.75 136 SER A N 1
ATOM 1034 C CA . SER A 1 136 ? -8.281 -10.562 13.016 1 86.75 136 SER A CA 1
ATOM 1035 C C . SER A 1 136 ? -7.586 -11.336 11.898 1 86.75 136 SER A C 1
ATOM 1037 O O . SER A 1 136 ? -7.449 -10.828 10.781 1 86.75 136 SER A O 1
ATOM 1039 N N . PRO A 1 137 ? -7.16 -12.586 12.188 1 91.19 137 PRO A N 1
ATOM 1040 C CA . PRO A 1 137 ? -6.332 -13.328 11.234 1 91.19 137 PRO A CA 1
ATOM 1041 C C . PRO A 1 137 ? -7.129 -13.844 10.039 1 91.19 137 PRO A C 1
ATOM 1043 O O . PRO A 1 137 ? -6.539 -14.289 9.047 1 91.19 137 PRO A O 1
ATOM 1046 N N . ASP A 1 138 ? -8.461 -13.82 10.109 1 94.19 138 ASP A N 1
ATOM 1047 C CA . ASP A 1 138 ? -9.266 -14.469 9.078 1 94.19 138 ASP A CA 1
ATOM 1048 C C . ASP A 1 138 ? -9.945 -13.438 8.18 1 94.19 138 ASP A C 1
ATOM 1050 O O . ASP A 1 138 ? -10.945 -13.742 7.531 1 94.19 138 ASP A O 1
ATOM 1054 N N . THR A 1 139 ? -9.352 -12.258 8.117 1 93.5 139 THR A N 1
ATOM 1055 C CA . THR A 1 139 ? -10 -11.18 7.367 1 93.5 139 THR A CA 1
ATOM 1056 C C . THR A 1 139 ? -9.461 -11.117 5.941 1 93.5 139 THR A C 1
ATOM 1058 O O . THR A 1 139 ? -10.023 -10.414 5.094 1 93.5 139 THR A O 1
ATOM 1061 N N . VAL A 1 140 ? -8.414 -11.867 5.668 1 97.12 140 VAL A N 1
ATOM 1062 C CA . VAL A 1 140 ? -7.844 -11.883 4.324 1 97.12 140 VAL A CA 1
ATOM 1063 C C . VAL A 1 140 ? -7.742 -13.32 3.824 1 97.12 140 VAL A C 1
ATOM 1065 O O . VAL A 1 140 ? -7.172 -14.18 4.5 1 97.12 140 VAL A O 1
ATOM 1068 N N . GLY A 1 141 ? -8.375 -13.586 2.693 1 98.38 141 GLY A N 1
ATOM 1069 C CA . GLY A 1 141 ? -8.195 -14.875 2.045 1 98.38 141 GLY A CA 1
ATOM 1070 C C . GLY A 1 141 ? -7.059 -14.883 1.039 1 98.38 141 GLY A C 1
ATOM 1071 O O . GLY A 1 141 ? -6.914 -13.945 0.251 1 98.38 141 GLY A O 1
ATOM 1072 N N . VAL A 1 142 ? -6.273 -15.938 1.076 1 98.75 142 VAL A N 1
ATOM 1073 C CA . VAL A 1 142 ? -5.129 -16.047 0.182 1 98.75 142 VAL A CA 1
ATOM 1074 C C . VAL A 1 142 ? -5.391 -17.141 -0.858 1 98.75 142 VAL A C 1
ATOM 1076 O O . VAL A 1 142 ? -5.766 -18.266 -0.511 1 98.75 142 VAL A O 1
ATOM 1079 N N . ILE A 1 143 ? -5.223 -16.812 -2.121 1 98.69 143 ILE A N 1
ATOM 1080 C CA . ILE A 1 143 ? -5.27 -17.797 -3.191 1 98.69 143 ILE A CA 1
ATOM 1081 C C . ILE A 1 143 ? -3.867 -18.031 -3.748 1 98.69 143 ILE A C 1
ATOM 1083 O O . ILE A 1 143 ? -3.154 -17.078 -4.062 1 98.69 143 ILE A O 1
ATOM 1087 N N . THR A 1 144 ? -3.512 -19.266 -3.83 1 98.12 144 THR A N 1
ATOM 1088 C CA . THR A 1 144 ? -2.145 -19.641 -4.172 1 98.12 144 THR A CA 1
ATOM 1089 C C . THR A 1 144 ? -2.137 -20.75 -5.23 1 98.12 144 THR A C 1
ATOM 1091 O O . THR A 1 144 ? -3.172 -21.359 -5.504 1 98.12 144 THR A O 1
ATOM 1094 N N . PHE A 1 145 ? -0.95 -20.891 -5.867 1 95.88 145 PHE A N 1
ATOM 1095 C CA . PHE A 1 145 ? -0.753 -21.984 -6.812 1 95.88 145 PHE A CA 1
ATOM 1096 C C . PHE A 1 145 ? -0.888 -23.328 -6.117 1 95.88 145 PHE A C 1
ATOM 1098 O O . PHE A 1 145 ? -1.608 -24.219 -6.594 1 95.88 145 PHE A O 1
ATOM 1105 N N . SER A 1 146 ? -0.314 -23.422 -4.977 1 94.81 146 SER A N 1
ATOM 1106 C CA . SER A 1 146 ? -0.247 -24.688 -4.254 1 94.81 146 SER A CA 1
ATOM 1107 C C . SER A 1 146 ? -0.369 -24.469 -2.748 1 94.81 146 SER A C 1
ATOM 1109 O O . SER A 1 146 ? 0.571 -24 -2.105 1 94.81 146 SER A O 1
ATOM 1111 N N . SER A 1 147 ? -1.508 -24.891 -2.217 1 95.69 147 SER A N 1
ATOM 1112 C CA . SER A 1 147 ? -1.704 -24.734 -0.779 1 95.69 147 SER A CA 1
ATOM 1113 C C . SER A 1 147 ? -0.803 -25.688 0.004 1 95.69 147 SER A C 1
ATOM 1115 O O . SER A 1 147 ? -0.38 -25.375 1.118 1 95.69 147 SER A O 1
ATOM 1117 N N . GLU A 1 148 ? -0.429 -26.797 -0.601 1 93.75 148 GLU A N 1
ATOM 1118 C CA . GLU A 1 148 ? 0.429 -27.781 0.051 1 93.75 148 GLU A CA 1
ATOM 1119 C C . GLU A 1 148 ? 1.846 -27.25 0.231 1 93.75 148 GLU A C 1
ATOM 1121 O O . GLU A 1 148 ? 2.527 -27.594 1.201 1 93.75 148 GLU A O 1
ATOM 1126 N N . ASN A 1 149 ? 2.268 -26.359 -0.646 1 93.44 149 ASN A N 1
ATOM 1127 C CA . ASN A 1 149 ? 3.637 -25.859 -0.616 1 93.44 149 ASN A CA 1
ATOM 1128 C C . ASN A 1 149 ? 3.721 -24.5 0.075 1 93.44 149 ASN A C 1
ATOM 1130 O O . ASN A 1 149 ? 4.816 -24 0.33 1 93.44 149 ASN A O 1
ATOM 1134 N N . LEU A 1 150 ? 2.584 -23.844 0.319 1 95.19 150 LEU A N 1
ATOM 1135 C CA . LEU A 1 150 ? 2.57 -22.609 1.098 1 95.19 150 LEU A CA 1
ATOM 1136 C C . LEU A 1 150 ? 2.555 -22.922 2.594 1 95.19 150 LEU A C 1
ATOM 1138 O O . LEU A 1 150 ? 1.484 -23.078 3.186 1 95.19 150 LEU A O 1
ATOM 1142 N N . THR A 1 151 ? 3.676 -22.906 3.189 1 94.06 151 THR A N 1
ATOM 1143 C CA . THR A 1 151 ? 3.859 -23.422 4.539 1 94.06 151 THR A CA 1
ATOM 1144 C C . THR A 1 151 ? 4 -22.281 5.547 1 94.06 151 THR A C 1
ATOM 1146 O O . THR A 1 151 ? 4.02 -21.109 5.168 1 94.06 151 THR A O 1
ATOM 1149 N N . ASP A 1 152 ? 4.18 -22.703 6.781 1 95.06 152 ASP A N 1
ATOM 1150 C CA . ASP A 1 152 ? 4.363 -21.734 7.863 1 95.06 152 ASP A CA 1
ATOM 1151 C C . ASP A 1 152 ? 5.617 -20.891 7.645 1 95.06 152 ASP A C 1
ATOM 1153 O O . ASP A 1 152 ? 5.668 -19.734 8.047 1 95.06 152 ASP A O 1
ATOM 1157 N N . ASP A 1 153 ? 6.594 -21.484 6.984 1 93.81 153 ASP A N 1
ATOM 1158 C CA . ASP A 1 153 ? 7.824 -20.734 6.711 1 93.81 153 ASP A CA 1
ATOM 1159 C C . ASP A 1 153 ? 7.539 -19.5 5.875 1 93.81 153 ASP A C 1
ATOM 1161 O O . ASP A 1 153 ? 8.141 -18.438 6.102 1 93.81 153 ASP A O 1
ATOM 1165 N N . HIS A 1 154 ? 6.668 -19.625 4.93 1 94.75 154 HIS A N 1
ATOM 1166 C CA . HIS A 1 154 ? 6.316 -18.484 4.082 1 94.75 154 HIS A CA 1
ATOM 1167 C C . HIS A 1 154 ? 5.602 -17.406 4.879 1 94.75 154 HIS A C 1
ATOM 1169 O O . HIS A 1 154 ? 5.922 -16.219 4.754 1 94.75 154 HIS A O 1
ATOM 1175 N N . PHE A 1 155 ? 4.68 -17.812 5.719 1 94.88 155 PHE A N 1
ATOM 1176 C CA . PHE A 1 155 ? 3.932 -16.859 6.523 1 94.88 155 PHE A CA 1
ATOM 1177 C C . PHE A 1 155 ? 4.84 -16.188 7.547 1 94.88 155 PHE A C 1
ATOM 1179 O O . PHE A 1 155 ? 4.801 -14.961 7.715 1 94.88 155 PHE A O 1
ATOM 1186 N N . LYS A 1 156 ? 5.695 -16.922 8.164 1 91.94 156 LYS A N 1
ATOM 1187 C CA . LYS A 1 156 ? 6.645 -16.359 9.125 1 91.94 156 LYS A CA 1
ATOM 1188 C C . LYS A 1 156 ? 7.605 -15.391 8.445 1 91.94 156 LYS A C 1
ATOM 1190 O O . LYS A 1 156 ? 7.988 -14.375 9.039 1 91.94 156 LYS A O 1
ATOM 1195 N N . GLY A 1 157 ? 7.957 -15.734 7.23 1 90.31 157 GLY A N 1
ATOM 1196 C CA . GLY A 1 157 ? 8.859 -14.883 6.477 1 90.31 157 GLY A CA 1
ATOM 1197 C C . GLY A 1 157 ? 8.336 -13.477 6.281 1 90.31 157 GLY A C 1
ATOM 1198 O O . GLY A 1 157 ? 9.109 -12.531 6.137 1 90.31 157 GLY A O 1
ATOM 1199 N N . VAL A 1 158 ? 7.016 -13.336 6.312 1 90.69 158 VAL A N 1
ATOM 1200 C CA . VAL A 1 158 ? 6.41 -12.023 6.156 1 90.69 158 VAL A CA 1
ATOM 1201 C C . VAL A 1 158 ? 5.73 -11.602 7.457 1 90.69 158 VAL A C 1
ATOM 1203 O O . VAL A 1 158 ? 4.734 -10.875 7.441 1 90.69 158 VAL A O 1
ATOM 1206 N N . ALA A 1 159 ? 6.125 -12.195 8.555 1 87.31 159 ALA A N 1
ATOM 1207 C CA . ALA A 1 159 ? 5.773 -11.828 9.922 1 87.31 159 ALA A CA 1
ATOM 1208 C C . ALA A 1 159 ? 4.293 -12.086 10.203 1 87.31 159 ALA A C 1
ATOM 1210 O O . ALA A 1 159 ? 3.631 -11.281 10.859 1 87.31 159 ALA A O 1
ATOM 1211 N N . LEU A 1 160 ? 3.797 -13.094 9.609 1 91.31 160 LEU A N 1
ATOM 1212 C CA . LEU A 1 160 ? 2.473 -13.602 9.953 1 91.31 160 LEU A CA 1
ATOM 1213 C C . LEU A 1 160 ? 2.57 -14.766 10.93 1 91.31 160 LEU A C 1
ATOM 1215 O O . LEU A 1 160 ? 3.037 -15.852 10.562 1 91.31 160 LEU A O 1
ATOM 1219 N N . ASP A 1 161 ? 2.123 -14.539 12.125 1 90.19 161 ASP A N 1
ATOM 1220 C CA . ASP A 1 161 ? 2.199 -15.578 13.148 1 90.19 161 ASP A CA 1
ATOM 1221 C C . ASP A 1 161 ? 1.057 -16.578 13 1 90.19 161 ASP A C 1
ATOM 1223 O O . ASP A 1 161 ? 1.183 -17.734 13.406 1 90.19 161 ASP A O 1
ATOM 1227 N N . VAL A 1 162 ? -0.087 -16.109 12.531 1 94.5 162 VAL A N 1
ATOM 1228 C CA . VAL A 1 162 ? -1.239 -16.969 12.266 1 94.5 162 VAL A CA 1
ATOM 1229 C C . VAL A 1 162 ? -1.548 -16.969 10.773 1 94.5 162 VAL A C 1
ATOM 1231 O O . VAL A 1 162 ? -1.679 -15.906 10.156 1 94.5 162 VAL A O 1
ATOM 1234 N N . ALA A 1 163 ? -1.604 -18.172 10.273 1 96 163 ALA A N 1
ATOM 1235 C CA . ALA A 1 163 ? -1.886 -18.297 8.852 1 96 163 ALA A CA 1
ATOM 1236 C C . ALA A 1 163 ? -3.285 -17.797 8.516 1 96 163 ALA A C 1
ATOM 1238 O O . ALA A 1 163 ? -4.227 -18 9.281 1 96 163 ALA A O 1
ATOM 1239 N N . PRO A 1 164 ? -3.396 -17.141 7.395 1 97.5 164 PRO A N 1
ATOM 1240 C CA . PRO A 1 164 ? -4.73 -16.797 6.898 1 97.5 164 PRO A CA 1
ATOM 1241 C C . PRO A 1 164 ? -5.441 -17.984 6.25 1 97.5 164 PRO A C 1
ATOM 1243 O O . PRO A 1 164 ? -4.844 -19.047 6.07 1 97.5 164 PRO A O 1
ATOM 1246 N N . PRO A 1 165 ? -6.777 -17.797 5.98 1 98 165 PRO A N 1
ATOM 1247 C CA . PRO A 1 165 ? -7.387 -18.797 5.09 1 98 165 PRO A CA 1
ATOM 1248 C C . PRO A 1 165 ? -6.668 -18.891 3.746 1 98 165 PRO A C 1
ATOM 1250 O O . PRO A 1 165 ? -6.27 -17.875 3.176 1 98 165 PRO A O 1
ATOM 1253 N N . VAL A 1 166 ? -6.457 -20.141 3.318 1 98.44 166 VAL A N 1
ATOM 1254 C CA . VAL A 1 166 ? -5.719 -20.359 2.082 1 98.44 166 VAL A CA 1
ATOM 1255 C C . VAL A 1 166 ? -6.496 -21.312 1.179 1 98.44 166 VAL A C 1
ATOM 1257 O O . VAL A 1 166 ? -7.082 -22.297 1.655 1 98.44 166 VAL A O 1
ATOM 1260 N N . LYS A 1 167 ? -6.516 -21 -0.081 1 98.38 167 LYS A N 1
ATOM 1261 C CA . LYS A 1 167 ? -7.051 -21.891 -1.107 1 98.38 167 LYS A CA 1
ATOM 1262 C C . LYS A 1 167 ? -6.07 -22.047 -2.268 1 98.38 167 LYS A C 1
ATOM 1264 O O . LYS A 1 167 ? -5.559 -21.047 -2.785 1 98.38 167 LYS A O 1
ATOM 1269 N N . GLY A 1 168 ? -5.77 -23.25 -2.609 1 97.81 168 GLY A N 1
ATOM 1270 C CA . GLY A 1 168 ? -4.887 -23.547 -3.727 1 97.81 168 GLY A CA 1
ATOM 1271 C C . GLY A 1 168 ? -5.629 -23.938 -4.988 1 97.81 168 GLY A C 1
ATOM 1272 O O . GLY A 1 168 ? -6.801 -24.328 -4.934 1 97.81 168 GLY A O 1
ATOM 1273 N N . MET A 1 169 ? -4.902 -23.859 -6.078 1 97.81 169 MET A N 1
ATOM 1274 C CA . MET A 1 169 ? -5.453 -24.328 -7.344 1 97.81 169 MET A CA 1
ATOM 1275 C C . MET A 1 169 ? -5.449 -25.844 -7.406 1 97.81 169 MET A C 1
ATOM 1277 O O . MET A 1 169 ? -4.574 -26.5 -6.828 1 97.81 169 MET A O 1
ATOM 1281 N N . PRO A 1 170 ? -6.453 -26.406 -8.078 1 96.88 170 PRO A N 1
ATOM 1282 C CA . PRO A 1 170 ? -6.48 -27.875 -8.164 1 96.88 170 PRO A CA 1
ATOM 1283 C C . PRO A 1 170 ? -5.332 -28.438 -8.992 1 96.88 170 PRO A C 1
ATOM 1285 O O . PRO A 1 170 ? -5.082 -27.969 -10.109 1 96.88 170 PRO A O 1
ATOM 1288 N N . VAL A 1 171 ? -4.707 -29.484 -8.477 1 95.38 171 VAL A N 1
ATOM 1289 C CA . VAL A 1 171 ? -3.67 -30.188 -9.219 1 95.38 171 VAL A CA 1
ATOM 1290 C C . VAL A 1 171 ? -4.277 -30.844 -10.461 1 95.38 171 VAL A C 1
ATOM 1292 O O . VAL A 1 171 ? -5.332 -31.469 -10.383 1 95.38 171 VAL A O 1
ATOM 1295 N N . GLY A 1 172 ? -3.625 -30.625 -11.555 1 95.81 172 GLY A N 1
ATOM 1296 C CA . GLY A 1 172 ? -4.109 -31.203 -12.789 1 95.81 172 GLY A CA 1
ATOM 1297 C C . GLY A 1 172 ? -5.148 -30.344 -13.492 1 95.81 172 GLY A C 1
ATOM 1298 O O . GLY A 1 172 ? -5.598 -30.688 -14.594 1 95.81 172 GLY A O 1
ATOM 1299 N N . GLY A 1 173 ? -5.523 -29.266 -12.852 1 97.69 173 GLY A N 1
ATOM 1300 C CA . GLY A 1 173 ? -6.426 -28.312 -13.5 1 97.69 173 GLY A CA 1
ATOM 1301 C C . GLY A 1 173 ? -5.746 -27.469 -14.562 1 97.69 173 GLY A C 1
ATOM 1302 O O . GLY A 1 173 ? -4.555 -27.641 -14.82 1 97.69 173 GLY A O 1
ATOM 1303 N N . ALA A 1 174 ? -6.516 -26.594 -15.172 1 98.19 174 ALA A N 1
ATOM 1304 C CA . ALA A 1 174 ? -6.023 -25.75 -16.266 1 98.19 174 ALA A CA 1
ATOM 1305 C C . ALA A 1 174 ? -4.898 -24.844 -15.781 1 98.19 174 ALA A C 1
ATOM 1307 O O . ALA A 1 174 ? -3.881 -24.688 -16.453 1 98.19 174 ALA A O 1
ATOM 1308 N N . PHE A 1 175 ? -5.062 -24.203 -14.633 1 97.94 175 PHE A N 1
ATOM 1309 C CA . PHE A 1 175 ? -4.062 -23.281 -14.102 1 97.94 175 PHE A CA 1
ATOM 1310 C C . PHE A 1 175 ? -2.766 -24.016 -13.781 1 97.94 175 PHE A C 1
ATOM 1312 O O . PHE A 1 175 ? -1.682 -23.562 -14.156 1 97.94 175 PHE A O 1
ATOM 1319 N N . HIS A 1 176 ? -2.898 -25.125 -13.094 1 96.25 176 HIS A N 1
ATOM 1320 C CA . HIS A 1 176 ? -1.745 -25.953 -12.75 1 96.25 176 HIS A CA 1
ATOM 1321 C C . HIS A 1 176 ? -1 -26.406 -14.008 1 96.25 176 HIS A C 1
ATOM 1323 O O . HIS A 1 176 ? 0.228 -26.312 -14.07 1 96.25 176 HIS A O 1
ATOM 1329 N N . ASN A 1 177 ? -1.741 -26.875 -14.969 1 96.94 177 ASN A N 1
ATOM 1330 C CA . ASN A 1 177 ? -1.14 -27.375 -16.203 1 96.94 177 ASN A CA 1
ATOM 1331 C C . ASN A 1 177 ? -0.479 -26.25 -17 1 96.94 177 ASN A C 1
ATOM 1333 O O . ASN A 1 177 ? 0.542 -26.484 -17.656 1 96.94 177 ASN A O 1
ATOM 1337 N N . TRP A 1 178 ? -1.056 -25.062 -16.953 1 96.75 178 TRP A N 1
ATOM 1338 C CA . TRP A 1 178 ? -0.442 -23.891 -17.547 1 96.75 178 TRP A CA 1
ATOM 1339 C C . TRP A 1 178 ? 0.905 -23.594 -16.906 1 96.75 178 TRP A C 1
ATOM 1341 O O . TRP A 1 178 ? 1.929 -23.516 -17.594 1 96.75 178 TRP A O 1
ATOM 1351 N N . MET A 1 179 ? 0.969 -23.578 -15.594 1 94.19 179 MET A N 1
ATOM 1352 C CA . MET A 1 179 ? 2.156 -23.203 -14.836 1 94.19 179 MET A CA 1
ATOM 1353 C C . MET A 1 179 ? 3.25 -24.25 -14.969 1 94.19 179 MET A C 1
ATOM 1355 O O . MET A 1 179 ? 4.434 -23.953 -14.828 1 94.19 179 MET A O 1
ATOM 1359 N N . THR A 1 180 ? 2.871 -25.531 -15.32 1 92.94 180 THR A N 1
ATOM 1360 C CA . THR A 1 180 ? 3.844 -26.609 -15.453 1 92.94 180 THR A CA 1
ATOM 1361 C C . THR A 1 180 ? 4.129 -26.891 -16.922 1 92.94 180 THR A C 1
ATOM 1363 O O . THR A 1 180 ? 4.789 -27.891 -17.25 1 92.94 180 THR A O 1
ATOM 1366 N N . CYS A 1 181 ? 3.541 -26.141 -17.766 1 94.12 181 CYS A N 1
ATOM 1367 C CA . CYS A 1 181 ? 3.734 -26.25 -19.203 1 94.12 181 CYS A CA 1
ATOM 1368 C C . CYS A 1 181 ? 3.273 -27.594 -19.734 1 94.12 181 CYS A C 1
ATOM 1370 O O . CYS A 1 181 ? 3.877 -28.156 -20.641 1 94.12 181 CYS A O 1
ATOM 1372 N N . THR A 1 182 ? 2.334 -28.109 -19.047 1 94.12 182 THR A N 1
ATOM 1373 C CA . THR A 1 182 ? 1.743 -29.375 -19.484 1 94.12 182 THR A CA 1
ATOM 1374 C C . THR A 1 182 ? 0.766 -29.141 -20.641 1 94.12 182 THR A C 1
ATOM 1376 O O . THR A 1 182 ? 0.68 -29.953 -21.562 1 94.12 182 THR A O 1
ATOM 1379 N N . THR A 1 183 ? 0.034 -28.062 -20.547 1 94.81 183 THR A N 1
ATOM 1380 C CA . THR A 1 183 ? -0.871 -27.625 -21.609 1 94.81 183 THR A CA 1
ATOM 1381 C C . THR A 1 183 ? -0.676 -26.156 -21.922 1 94.81 183 THR A C 1
ATOM 1383 O O . THR A 1 183 ? -0.028 -25.438 -21.156 1 94.81 183 THR A O 1
ATOM 1386 N N . GLU A 1 184 ? -1.163 -25.75 -23.016 1 94.94 184 GLU A N 1
ATOM 1387 C CA . GLU A 1 184 ? -1.141 -24.328 -23.375 1 94.94 184 GLU A CA 1
ATOM 1388 C C . GLU A 1 184 ? -2.084 -23.531 -22.5 1 94.94 184 GLU A C 1
ATOM 1390 O O . GLU A 1 184 ? -3.043 -24.062 -21.938 1 94.94 184 GLU A O 1
ATOM 1395 N N . PHE A 1 185 ? -1.826 -22.328 -22.438 1 97.25 185 PHE A N 1
ATOM 1396 C CA . PHE A 1 185 ? -2.637 -21.406 -21.656 1 97.25 185 PHE A CA 1
ATOM 1397 C C . PHE A 1 185 ? -4.047 -21.312 -22.219 1 97.25 185 PHE A C 1
ATOM 1399 O O . PHE A 1 185 ? -4.227 -21.031 -23.406 1 97.25 185 PHE A O 1
ATOM 1406 N N . ASP A 1 186 ? -4.953 -21.625 -21.422 1 97.88 186 ASP A N 1
ATOM 1407 C CA . ASP A 1 186 ? -6.379 -21.438 -21.688 1 97.88 186 ASP A CA 1
ATOM 1408 C C . ASP A 1 186 ? -7 -20.438 -20.719 1 97.88 186 ASP A C 1
ATOM 1410 O O . ASP A 1 186 ? -7.352 -20.797 -19.594 1 97.88 186 ASP A O 1
ATOM 1414 N N . PHE A 1 187 ? -7.199 -19.188 -21.25 1 98 187 PHE A N 1
ATOM 1415 C CA . PHE A 1 187 ? -7.609 -18.094 -20.375 1 98 187 PHE A CA 1
ATOM 1416 C C . PHE A 1 187 ? -8.93 -18.422 -19.688 1 98 187 PHE A C 1
ATOM 1418 O O . PHE A 1 187 ? -9.039 -18.297 -18.469 1 98 187 PHE A O 1
ATOM 1425 N N . ALA A 1 188 ? -9.859 -18.828 -20.469 1 98.31 188 ALA A N 1
ATOM 1426 C CA . ALA A 1 188 ? -11.195 -19.047 -19.922 1 98.31 188 ALA A CA 1
ATOM 1427 C C . ALA A 1 188 ? -11.188 -20.156 -18.875 1 98.31 188 ALA A C 1
ATOM 1429 O O . ALA A 1 188 ? -11.836 -20.031 -17.828 1 98.31 188 ALA A O 1
ATOM 1430 N N . ALA A 1 189 ? -10.516 -21.203 -19.094 1 98.5 189 ALA A N 1
ATOM 1431 C CA . ALA A 1 189 ? -10.453 -22.312 -18.156 1 98.5 189 ALA A CA 1
ATOM 1432 C C . ALA A 1 189 ? -9.734 -21.906 -16.875 1 98.5 189 ALA A C 1
ATOM 1434 O O . ALA A 1 189 ? -10.18 -22.234 -15.766 1 98.5 189 ALA A O 1
ATOM 1435 N N . CYS A 1 190 ? -8.633 -21.188 -16.984 1 98.5 190 CYS A N 1
ATOM 1436 C CA . CYS A 1 190 ? -7.895 -20.719 -15.82 1 98.5 190 CYS A CA 1
ATOM 1437 C C . CYS A 1 190 ? -8.734 -19.734 -15.008 1 98.5 190 CYS A C 1
ATOM 1439 O O . CYS A 1 190 ? -8.781 -19.812 -13.781 1 98.5 190 CYS A O 1
ATOM 1441 N N . GLU A 1 191 ? -9.367 -18.812 -15.734 1 98.56 191 GLU A N 1
ATOM 1442 C CA . GLU A 1 191 ? -10.227 -17.844 -15.07 1 98.56 191 GLU A CA 1
ATOM 1443 C C . GLU A 1 191 ? -11.32 -18.531 -14.25 1 98.56 191 GLU A C 1
ATOM 1445 O O . GLU A 1 191 ? -11.57 -18.156 -13.102 1 98.56 191 GLU A O 1
ATOM 1450 N N . ALA A 1 192 ? -11.945 -19.5 -14.859 1 98.62 192 ALA A N 1
ATOM 1451 C CA . ALA A 1 192 ? -13.016 -20.234 -14.172 1 98.62 192 ALA A CA 1
ATOM 1452 C C . ALA A 1 192 ? -12.5 -20.875 -12.883 1 98.62 192 ALA A C 1
ATOM 1454 O O . ALA A 1 192 ? -13.18 -20.828 -11.852 1 98.62 192 ALA A O 1
ATOM 1455 N N . GLU A 1 193 ? -11.328 -21.422 -12.906 1 98.75 193 GLU A N 1
ATOM 1456 C CA . GLU A 1 193 ? -10.758 -22.094 -11.742 1 98.75 193 GLU A CA 1
ATOM 1457 C C . GLU A 1 193 ? -10.414 -21.078 -10.648 1 98.75 193 GLU A C 1
ATOM 1459 O O . GLU A 1 193 ? -10.695 -21.312 -9.469 1 98.75 193 GLU A O 1
ATOM 1464 N N . VAL A 1 194 ? -9.82 -19.984 -11.023 1 98.75 194 VAL A N 1
ATOM 1465 C CA . VAL A 1 194 ? -9.43 -18.953 -10.055 1 98.75 194 VAL A CA 1
ATOM 1466 C C . VAL A 1 194 ? -10.672 -18.344 -9.422 1 98.75 194 VAL A C 1
ATOM 1468 O O . VAL A 1 194 ? -10.719 -18.141 -8.203 1 98.75 194 VAL A O 1
ATOM 1471 N N . VAL A 1 195 ? -11.68 -18.078 -10.258 1 98.75 195 VAL A N 1
ATOM 1472 C CA . VAL A 1 195 ? -12.93 -17.516 -9.758 1 98.75 195 VAL A CA 1
ATOM 1473 C C . VAL A 1 195 ? -13.586 -18.5 -8.797 1 98.75 195 VAL A C 1
ATOM 1475 O O . VAL A 1 195 ? -14.086 -18.109 -7.742 1 98.75 195 VAL A O 1
ATOM 1478 N N . GLN A 1 196 ? -13.547 -19.766 -9.164 1 98.75 196 GLN A N 1
ATOM 1479 C CA . GLN A 1 196 ? -14.133 -20.781 -8.297 1 98.75 196 GLN A CA 1
ATOM 1480 C C . GLN A 1 196 ? -13.406 -20.828 -6.949 1 98.75 196 GLN A C 1
ATOM 1482 O O . GLN A 1 196 ? -14.047 -20.922 -5.898 1 98.75 196 GLN A O 1
ATOM 1487 N N . ALA A 1 197 ? -12.117 -20.781 -6.977 1 98.69 197 ALA A N 1
ATOM 1488 C CA . ALA A 1 197 ? -11.336 -20.781 -5.738 1 98.69 197 ALA A CA 1
ATOM 1489 C C . ALA A 1 197 ? -11.703 -19.578 -4.875 1 98.69 197 ALA A C 1
ATOM 1491 O O . ALA A 1 197 ? -11.852 -19.703 -3.656 1 98.69 197 ALA A O 1
ATOM 1492 N N . ALA A 1 198 ? -11.859 -18.438 -5.52 1 98.62 198 ALA A N 1
ATOM 1493 C CA . ALA A 1 198 ? -12.211 -17.219 -4.809 1 98.62 198 ALA A CA 1
ATOM 1494 C C . ALA A 1 198 ? -13.594 -17.328 -4.172 1 98.62 198 ALA A C 1
ATOM 1496 O O . ALA A 1 198 ? -13.781 -16.969 -3.008 1 98.62 198 ALA A O 1
ATOM 1497 N N . LYS A 1 199 ? -14.523 -17.875 -4.91 1 98.69 199 LYS A N 1
ATOM 1498 C CA . LYS A 1 199 ? -15.867 -18.047 -4.371 1 98.69 199 LYS A CA 1
ATOM 1499 C C . LYS A 1 199 ? -15.867 -19.031 -3.201 1 98.69 199 LYS A C 1
ATOM 1501 O O . LYS A 1 199 ? -16.562 -18.828 -2.205 1 98.69 199 LYS A O 1
ATOM 1506 N N . GLU A 1 200 ? -15.125 -20.047 -3.314 1 98.69 200 GLU A N 1
ATOM 1507 C CA . GLU A 1 200 ? -15.086 -21.078 -2.281 1 98.69 200 GLU A CA 1
ATOM 1508 C C . GLU A 1 200 ? -14.469 -20.547 -0.992 1 98.69 200 GLU A C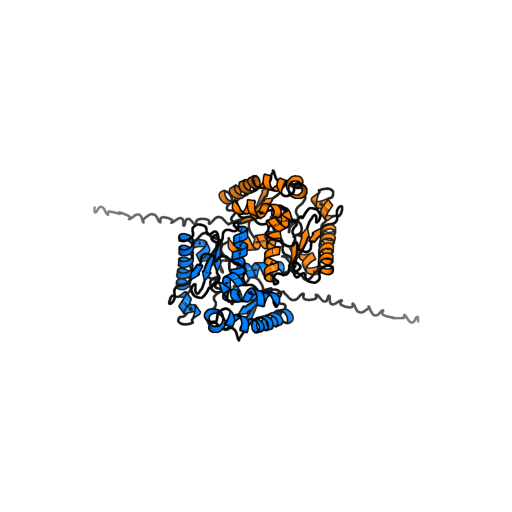 1
ATOM 1510 O O . GLU A 1 200 ? -15.008 -20.781 0.096 1 98.69 200 GLU A O 1
ATOM 1515 N N . ILE A 1 201 ? -13.367 -19.828 -1.127 1 98.5 201 ILE A N 1
ATOM 1516 C CA . ILE A 1 201 ? -12.719 -19.359 0.088 1 98.5 201 ILE A CA 1
ATOM 1517 C C . ILE A 1 201 ? -13.609 -18.328 0.778 1 98.5 201 ILE A C 1
ATOM 1519 O O . ILE A 1 201 ? -13.648 -18.25 2.008 1 98.5 201 ILE A O 1
ATOM 1523 N N . GLN A 1 202 ? -14.289 -17.531 0.021 1 98.06 202 GLN A N 1
ATOM 1524 C CA . GLN A 1 202 ? -15.227 -16.578 0.588 1 98.06 202 GLN A CA 1
ATOM 1525 C C . GLN A 1 202 ? -16.375 -17.281 1.312 1 98.06 202 GLN A C 1
ATOM 1527 O O . GLN A 1 202 ? -16.75 -16.906 2.42 1 98.06 202 GLN A O 1
ATOM 1532 N N . LYS A 1 203 ? -16.891 -18.312 0.717 1 98.12 203 LYS A N 1
ATOM 1533 C CA . LYS A 1 203 ? -17.984 -19.078 1.311 1 98.12 203 LYS A CA 1
ATOM 1534 C C . LYS A 1 203 ? -17.547 -19.766 2.604 1 98.12 203 LYS A C 1
ATOM 1536 O O . LYS A 1 203 ? -18.281 -19.766 3.592 1 98.12 203 LYS A O 1
ATOM 1541 N N . GLU A 1 204 ? -16.391 -20.297 2.631 1 98.19 204 GLU A N 1
ATOM 1542 C CA . GLU A 1 204 ? -15.859 -21.062 3.76 1 98.19 204 GLU A CA 1
ATOM 1543 C C . GLU A 1 204 ? -15.422 -20.141 4.891 1 98.19 204 GLU A C 1
ATOM 1545 O O . GLU A 1 204 ? -15.281 -20.578 6.035 1 98.19 204 GLU A O 1
ATOM 1550 N N . ASN A 1 205 ? -15.148 -18.922 4.578 1 97.81 205 ASN A N 1
ATOM 1551 C CA . ASN A 1 205 ? -14.641 -17.938 5.531 1 97.81 205 ASN A CA 1
ATOM 1552 C C . ASN A 1 205 ? -15.414 -16.625 5.438 1 97.81 205 ASN A C 1
ATOM 1554 O O . ASN A 1 205 ? -14.898 -15.633 4.902 1 97.81 205 ASN A O 1
ATOM 1558 N N . PRO A 1 206 ? -16.531 -16.531 6.004 1 95.69 206 PRO A N 1
ATOM 1559 C CA . PRO A 1 206 ? -17.438 -15.391 5.801 1 95.69 206 PRO A CA 1
ATOM 1560 C C . PRO A 1 206 ? -16.875 -14.086 6.371 1 95.69 206 PRO A C 1
ATOM 1562 O O . PRO A 1 206 ? -17.406 -13.008 6.086 1 95.69 206 PRO A O 1
ATOM 1565 N N . ARG A 1 207 ? -15.82 -14.109 7.082 1 93.56 207 ARG A N 1
ATOM 1566 C CA . ARG A 1 207 ? -15.266 -12.898 7.691 1 93.56 207 ARG A CA 1
ATOM 1567 C C . ARG A 1 207 ? -14.234 -12.25 6.781 1 93.56 207 ARG A C 1
ATOM 1569 O O . ARG A 1 207 ? -13.734 -11.164 7.074 1 93.56 207 ARG A O 1
ATOM 1576 N N . ILE A 1 208 ? -13.938 -12.859 5.672 1 95.56 208 ILE A N 1
ATOM 1577 C CA . ILE A 1 208 ? -12.938 -12.297 4.766 1 95.56 208 ILE A CA 1
ATOM 1578 C C . ILE A 1 208 ? -13.438 -10.961 4.219 1 95.56 208 ILE A C 1
ATOM 1580 O O . ILE A 1 208 ? -14.609 -10.828 3.854 1 95.56 208 ILE A O 1
ATOM 1584 N N . ARG A 1 209 ? -12.484 -10.039 4.152 1 93.19 209 ARG A N 1
ATOM 1585 C CA . ARG A 1 209 ? -12.805 -8.703 3.666 1 93.19 209 ARG A CA 1
ATOM 1586 C C . ARG A 1 209 ? -11.977 -8.352 2.434 1 93.19 209 ARG A C 1
ATOM 1588 O O . ARG A 1 209 ? -12.234 -7.344 1.772 1 93.19 209 ARG A O 1
ATOM 1595 N N . ALA A 1 210 ? -11.055 -9.18 2.1 1 96.31 210 ALA A N 1
ATOM 1596 C CA . ALA A 1 210 ? -10.203 -9.008 0.926 1 96.31 210 ALA A CA 1
ATOM 1597 C C . ALA A 1 210 ? -9.602 -10.344 0.488 1 96.31 210 ALA A C 1
ATOM 1599 O O . ALA A 1 210 ? -9.516 -11.281 1.281 1 96.31 210 ALA A O 1
ATOM 1600 N N . ILE A 1 211 ? -9.234 -10.391 -0.744 1 98.06 211 ILE A N 1
ATOM 1601 C CA . ILE A 1 211 ? -8.5 -11.523 -1.303 1 98.06 211 ILE A CA 1
ATOM 1602 C C . ILE A 1 211 ? -7.09 -11.078 -1.688 1 98.06 211 ILE A C 1
ATOM 1604 O O . ILE A 1 211 ? -6.898 -9.984 -2.227 1 98.06 211 ILE A O 1
ATOM 1608 N N . CYS A 1 212 ? -6.125 -11.867 -1.363 1 98.19 212 CYS A N 1
ATOM 1609 C CA . CYS A 1 212 ? -4.746 -11.648 -1.785 1 98.19 212 CYS A CA 1
ATOM 1610 C C . CYS A 1 212 ? -4.27 -12.781 -2.682 1 98.19 212 CYS A C 1
ATOM 1612 O O . CYS A 1 212 ? -4.238 -13.945 -2.26 1 98.19 212 CYS A O 1
ATOM 1614 N N . PHE A 1 213 ? -3.916 -12.414 -3.912 1 98.25 213 PHE A N 1
ATOM 1615 C CA . PHE A 1 213 ? -3.236 -13.375 -4.773 1 98.25 213 PHE A CA 1
ATOM 1616 C C . PHE A 1 213 ? -1.779 -13.531 -4.359 1 98.25 213 PHE A C 1
ATOM 1618 O O . PHE A 1 213 ? -0.982 -12.602 -4.5 1 98.25 213 PHE A O 1
ATOM 1625 N N . GLU A 1 214 ? -1.504 -14.68 -3.822 1 97.5 214 GLU A N 1
ATOM 1626 C CA . GLU A 1 214 ? -0.104 -15.023 -3.58 1 97.5 214 GLU A CA 1
ATOM 1627 C C . GLU A 1 214 ? 0.628 -15.305 -4.887 1 97.5 214 GLU A C 1
ATOM 1629 O O . GLU A 1 214 ? 1.757 -14.852 -5.086 1 97.5 214 GLU A O 1
ATOM 1634 N N . CYS A 1 215 ? -0.048 -16.062 -5.703 1 96.81 215 CYS A N 1
ATOM 1635 C CA . CYS A 1 215 ? 0.541 -16.406 -6.992 1 96.81 215 CYS A CA 1
ATOM 1636 C C . CYS A 1 215 ? 0.584 -15.188 -7.914 1 96.81 215 CYS A C 1
ATOM 1638 O O . CYS A 1 215 ? -0.442 -14.547 -8.156 1 96.81 215 CYS A O 1
ATOM 1640 N N . THR A 1 216 ? 1.748 -14.938 -8.453 1 96.44 216 THR A N 1
ATOM 1641 C CA . THR A 1 216 ? 1.989 -13.719 -9.219 1 96.44 216 THR A CA 1
ATOM 1642 C C . THR A 1 216 ? 1.446 -13.852 -10.641 1 96.44 216 THR A C 1
ATOM 1644 O O . THR A 1 216 ? 1.454 -12.883 -11.406 1 96.44 216 THR A O 1
ATOM 1647 N N . ASN A 1 217 ? 0.874 -14.984 -10.977 1 97.38 217 ASN A N 1
ATOM 1648 C CA . ASN A 1 217 ? 0.29 -15.211 -12.297 1 97.38 217 ASN A CA 1
ATOM 1649 C C . ASN A 1 217 ? -1.231 -15.109 -12.258 1 97.38 217 ASN A C 1
ATOM 1651 O O . ASN A 1 217 ? -1.893 -15.258 -13.289 1 97.38 217 ASN A O 1
ATOM 1655 N N . MET A 1 218 ? -1.77 -14.742 -11.188 1 98.06 218 MET A N 1
ATOM 1656 C CA . MET A 1 218 ? -3.219 -14.734 -11.023 1 98.06 218 MET A CA 1
ATOM 1657 C C . MET A 1 218 ? -3.797 -13.359 -11.344 1 98.06 218 MET A C 1
ATOM 1659 O O . MET A 1 218 ? -4.984 -13.234 -11.641 1 98.06 218 MET A O 1
ATOM 1663 N N . PRO A 1 219 ? -3.021 -12.32 -11.375 1 97.62 219 PRO A N 1
ATOM 1664 C CA . PRO A 1 219 ? -3.58 -10.977 -11.555 1 97.62 219 PRO A CA 1
ATOM 1665 C C . PRO A 1 219 ? -4.344 -10.828 -12.867 1 97.62 219 PRO A C 1
ATOM 1667 O O . PRO A 1 219 ? -5.273 -10.016 -12.961 1 97.62 219 PRO A O 1
ATOM 1670 N N . PRO A 1 220 ? -4.074 -11.578 -13.969 1 97.75 220 PRO A N 1
ATOM 1671 C CA . PRO A 1 220 ? -4.918 -11.484 -15.164 1 97.75 220 PRO A CA 1
ATOM 1672 C C . PRO A 1 220 ? -6.395 -11.719 -14.859 1 97.75 220 PRO A C 1
ATOM 1674 O O . PRO A 1 220 ? -7.262 -11.281 -15.625 1 97.75 220 PRO A O 1
ATOM 1677 N N . PHE A 1 221 ? -6.672 -12.312 -13.758 1 98.06 221 PHE A N 1
ATOM 1678 C CA . PHE A 1 221 ? -8.039 -12.734 -13.461 1 98.06 221 PHE A CA 1
ATOM 1679 C C . PHE A 1 221 ? -8.656 -11.844 -12.391 1 98.06 221 PHE A C 1
ATOM 1681 O O . PHE A 1 221 ? -9.719 -12.172 -11.852 1 98.06 221 PHE A O 1
ATOM 1688 N N . THR A 1 222 ? -8.016 -10.766 -12.07 1 97.5 222 THR A N 1
ATOM 1689 C CA . THR A 1 222 ? -8.406 -9.891 -10.969 1 97.5 222 THR A CA 1
ATOM 1690 C C . THR A 1 222 ? -9.828 -9.367 -11.18 1 97.5 222 THR A C 1
ATOM 1692 O O . THR A 1 222 ? -10.656 -9.438 -10.273 1 97.5 222 THR A O 1
ATOM 1695 N N . ALA A 1 223 ? -10.117 -8.906 -12.375 1 95.62 223 ALA A N 1
ATOM 1696 C CA . ALA A 1 223 ? -11.43 -8.328 -12.648 1 95.62 223 ALA A CA 1
ATOM 1697 C C . ALA A 1 223 ? -12.539 -9.359 -12.438 1 95.62 223 ALA A C 1
ATOM 1699 O O . ALA A 1 223 ? -13.578 -9.055 -11.852 1 95.62 223 ALA A O 1
ATOM 1700 N N . ALA A 1 224 ? -12.305 -10.547 -12.922 1 97.56 224 ALA A N 1
ATOM 1701 C CA . ALA A 1 224 ? -13.289 -11.617 -12.797 1 97.56 224 ALA A CA 1
ATOM 1702 C C . ALA A 1 224 ? -13.531 -11.977 -11.336 1 97.56 224 ALA A C 1
ATOM 1704 O O . ALA A 1 224 ? -14.664 -12.203 -10.922 1 97.56 224 ALA A O 1
ATOM 1705 N N . VAL A 1 225 ? -12.469 -12 -10.539 1 97.94 225 VAL A N 1
ATOM 1706 C CA . VAL A 1 225 ? -12.578 -12.359 -9.133 1 97.94 225 VAL A CA 1
ATOM 1707 C C . VAL A 1 225 ? -13.312 -11.258 -8.375 1 97.94 225 VAL A C 1
ATOM 1709 O O . VAL A 1 225 ? -14.195 -11.539 -7.555 1 97.94 225 VAL A O 1
ATOM 1712 N N . LYS A 1 226 ? -12.969 -10.039 -8.672 1 95.25 226 LYS A N 1
ATOM 1713 C CA . LYS A 1 226 ? -13.688 -8.922 -8.055 1 95.25 226 LYS A CA 1
ATOM 1714 C C . LYS A 1 226 ? -15.18 -8.984 -8.375 1 95.25 226 LYS A C 1
ATOM 1716 O O . LYS A 1 226 ? -16.016 -8.812 -7.484 1 95.25 226 LYS A O 1
ATOM 1721 N N . GLY A 1 227 ? -15.516 -9.195 -9.617 1 94.19 227 GLY A N 1
ATOM 1722 C CA . GLY A 1 227 ? -16.906 -9.305 -10.031 1 94.19 227 GLY A CA 1
ATOM 1723 C C . GLY A 1 227 ? -17.641 -10.43 -9.336 1 94.19 227 GLY A C 1
ATOM 1724 O O . GLY A 1 227 ? -18.812 -10.266 -8.953 1 94.19 227 GLY A O 1
ATOM 1725 N N . ALA A 1 228 ? -16.984 -11.5 -9.148 1 97.06 228 ALA A N 1
ATOM 1726 C CA . ALA A 1 228 ? -17.625 -12.711 -8.625 1 97.06 228 ALA A CA 1
ATOM 1727 C C . ALA A 1 228 ? -17.812 -12.625 -7.109 1 97.06 228 ALA A C 1
ATOM 1729 O O . ALA A 1 228 ? -18.75 -13.195 -6.559 1 97.06 228 ALA A O 1
ATOM 1730 N N . THR A 1 229 ? -16.891 -11.898 -6.387 1 96.62 229 THR A N 1
ATOM 1731 C CA . THR A 1 229 ? -16.875 -11.961 -4.926 1 96.62 229 THR A CA 1
ATOM 1732 C C . THR A 1 229 ? -17.344 -10.633 -4.328 1 96.62 229 THR A C 1
ATOM 1734 O O . THR A 1 229 ? -17.734 -10.578 -3.162 1 96.62 229 THR A O 1
ATOM 1737 N N . GLY A 1 230 ? -17.141 -9.578 -5.129 1 92.94 230 GLY A N 1
ATOM 1738 C CA . GLY A 1 230 ? -17.406 -8.25 -4.602 1 92.94 230 GLY A CA 1
ATOM 1739 C C . GLY A 1 230 ? -16.328 -7.754 -3.65 1 92.94 230 GLY A C 1
ATOM 1740 O O . GLY A 1 230 ? -16.469 -6.68 -3.062 1 92.94 230 GLY A O 1
ATOM 1741 N N . LEU A 1 231 ? -15.281 -8.492 -3.459 1 94.44 231 LEU A N 1
ATOM 1742 C CA . LEU A 1 231 ? -14.203 -8.148 -2.541 1 94.44 231 LEU A CA 1
ATOM 1743 C C . LEU A 1 231 ? -13.055 -7.477 -3.285 1 94.44 231 LEU A C 1
ATOM 1745 O O . LEU A 1 231 ? -12.828 -7.75 -4.465 1 94.44 231 LEU A O 1
ATOM 1749 N N . PRO A 1 232 ? -12.367 -6.531 -2.594 1 94.88 232 PRO A N 1
ATOM 1750 C CA . PRO A 1 232 ? -11.117 -6.066 -3.199 1 94.88 232 PRO A CA 1
ATOM 1751 C C . PRO A 1 232 ? -10.086 -7.184 -3.346 1 94.88 232 PRO A C 1
ATOM 1753 O O . PRO A 1 232 ? -10.047 -8.109 -2.533 1 94.88 232 PRO A O 1
ATOM 1756 N N . VAL A 1 233 ? -9.281 -7.051 -4.398 1 97.31 233 VAL A N 1
ATOM 1757 C CA . VAL A 1 233 ? -8.266 -8.055 -4.68 1 97.31 233 VAL A CA 1
ATOM 1758 C C . VAL A 1 233 ? -6.887 -7.395 -4.699 1 97.31 233 VAL A C 1
ATOM 1760 O O . VAL A 1 233 ? -6.66 -6.43 -5.43 1 97.31 233 VAL A O 1
ATOM 1763 N N . TYR A 1 234 ? -5.992 -7.91 -3.859 1 96.56 234 TYR A N 1
ATOM 1764 C CA . TYR A 1 234 ? -4.609 -7.453 -3.793 1 96.56 234 TYR A CA 1
ATOM 1765 C C . TYR A 1 234 ? -3.666 -8.477 -4.406 1 96.56 234 TYR A C 1
ATOM 1767 O O . TYR A 1 234 ? -3.898 -9.688 -4.305 1 96.56 234 TYR A O 1
ATOM 1775 N N . SER A 1 235 ? -2.662 -8.008 -5.012 1 96.75 235 SER A N 1
ATOM 1776 C CA . SER A 1 235 ? -1.675 -8.828 -5.703 1 96.75 235 SER A CA 1
ATOM 1777 C C . SER A 1 235 ? -0.316 -8.141 -5.754 1 96.75 235 SER A C 1
ATOM 1779 O O . SER A 1 235 ? -0.151 -7.043 -5.211 1 96.75 235 SER A O 1
ATOM 1781 N N . VAL A 1 236 ? 0.603 -8.797 -6.395 1 96.38 236 VAL A N 1
ATOM 1782 C CA . VAL A 1 236 ? 1.934 -8.227 -6.562 1 96.38 236 VAL A CA 1
ATOM 1783 C C . VAL A 1 236 ? 1.844 -6.934 -7.375 1 96.38 236 VAL A C 1
ATOM 1785 O O . VAL A 1 236 ? 2.658 -6.023 -7.199 1 96.38 236 VAL A O 1
ATOM 1788 N N . LEU A 1 237 ? 0.801 -6.773 -8.211 1 95.44 237 LEU A N 1
ATOM 1789 C CA . LEU A 1 237 ? 0.665 -5.566 -9.023 1 95.44 237 LEU A CA 1
ATOM 1790 C C . LEU A 1 237 ? 0.206 -4.391 -8.164 1 95.44 237 LEU A C 1
ATOM 1792 O O . LEU A 1 237 ? 0.632 -3.256 -8.391 1 95.44 237 LEU A O 1
ATOM 1796 N N . THR A 1 238 ? -0.732 -4.633 -7.195 1 94 238 THR A N 1
ATOM 1797 C CA . THR A 1 238 ? -1.118 -3.555 -6.293 1 94 238 THR A CA 1
ATOM 1798 C C . THR A 1 238 ? 0.082 -3.072 -5.484 1 94 238 THR A C 1
ATOM 1800 O O . THR A 1 238 ? 0.212 -1.877 -5.207 1 94 238 THR A O 1
ATOM 1803 N N . LEU A 1 239 ? 0.902 -4 -5.125 1 93.06 239 LEU A N 1
ATOM 1804 C CA . LEU A 1 239 ? 2.127 -3.654 -4.414 1 93.06 239 LEU A CA 1
ATOM 1805 C C . LEU A 1 239 ? 3.074 -2.865 -5.312 1 93.06 239 LEU A C 1
ATOM 1807 O O . LEU A 1 239 ? 3.639 -1.854 -4.891 1 93.06 239 LEU A O 1
ATOM 1811 N N . ALA A 1 240 ? 3.234 -3.326 -6.523 1 93.62 240 ALA A N 1
ATOM 1812 C CA . ALA A 1 240 ? 4.086 -2.643 -7.492 1 93.62 240 ALA A CA 1
ATOM 1813 C C . ALA A 1 240 ? 3.631 -1.201 -7.703 1 93.62 240 ALA A C 1
ATOM 1815 O O . ALA A 1 240 ? 4.449 -0.278 -7.699 1 93.62 240 ALA A O 1
ATOM 1816 N N . ASP A 1 241 ? 2.387 -1.012 -7.852 1 91.94 241 ASP A N 1
ATOM 1817 C CA . ASP A 1 241 ? 1.83 0.321 -8.062 1 91.94 241 ASP A CA 1
ATOM 1818 C C . ASP A 1 241 ? 2.111 1.228 -6.863 1 91.94 241 ASP A C 1
ATOM 1820 O O . ASP A 1 241 ? 2.467 2.396 -7.031 1 91.94 241 ASP A O 1
ATOM 1824 N N . TRP A 1 242 ? 1.909 0.686 -5.75 1 92.62 242 TRP A N 1
ATOM 1825 C CA . TRP A 1 242 ? 2.139 1.413 -4.508 1 92.62 242 TRP A CA 1
ATOM 1826 C C . TRP A 1 242 ? 3.596 1.847 -4.391 1 92.62 242 TRP A C 1
ATOM 1828 O O . TRP A 1 242 ? 3.883 3.012 -4.109 1 92.62 242 TRP A O 1
ATOM 1838 N N . LEU A 1 243 ? 4.5 0.957 -4.648 1 92.06 243 LEU A N 1
ATOM 1839 C CA . LEU A 1 243 ? 5.93 1.232 -4.578 1 92.06 243 LEU A CA 1
ATOM 1840 C C . LEU A 1 243 ? 6.336 2.271 -5.617 1 92.06 243 LEU A C 1
ATOM 1842 O O . LEU A 1 243 ? 7.031 3.236 -5.301 1 92.06 243 LEU A O 1
ATOM 1846 N N . TYR A 1 244 ? 5.867 2.084 -6.773 1 91.31 244 TYR A N 1
ATOM 1847 C CA . TYR A 1 244 ? 6.285 2.961 -7.863 1 91.31 244 TYR A CA 1
ATOM 1848 C C . TYR A 1 244 ? 5.762 4.375 -7.656 1 91.31 244 TYR A C 1
ATOM 1850 O O . TYR A 1 244 ? 6.461 5.352 -7.93 1 91.31 244 TYR A O 1
ATOM 1858 N N . SER A 1 245 ? 4.535 4.484 -7.23 1 87.44 245 SER A N 1
ATOM 1859 C CA . SER A 1 245 ? 3.922 5.793 -7.031 1 87.44 245 SER A CA 1
ATOM 1860 C C . SER A 1 245 ? 4.707 6.625 -6.023 1 87.44 245 SER A C 1
ATOM 1862 O O . SER A 1 245 ? 4.812 7.844 -6.16 1 87.44 245 SER A O 1
ATOM 1864 N N . ALA A 1 246 ? 5.207 6.008 -5.039 1 89.69 246 ALA A N 1
ATOM 1865 C CA . ALA A 1 246 ? 5.965 6.703 -4.004 1 89.69 246 ALA A CA 1
ATOM 1866 C C . ALA A 1 246 ? 7.332 7.141 -4.52 1 89.69 246 ALA A C 1
ATOM 1868 O O . ALA A 1 246 ? 7.898 8.125 -4.039 1 89.69 246 ALA A O 1
ATOM 1869 N N . SER A 1 247 ? 7.848 6.445 -5.477 1 85.19 247 SER A N 1
ATOM 1870 C CA . SER A 1 247 ? 9.195 6.691 -5.965 1 85.19 247 SER A CA 1
ATOM 1871 C C . SER A 1 247 ? 9.203 7.738 -7.074 1 85.19 247 SER A C 1
ATOM 1873 O O . SER A 1 247 ? 10.203 8.43 -7.281 1 85.19 247 SER A O 1
ATOM 1875 N N . ASN A 1 248 ? 8.117 7.75 -7.824 1 75.5 248 ASN A N 1
ATOM 1876 C CA . ASN A 1 248 ? 8.102 8.609 -9 1 75.5 248 ASN A CA 1
ATOM 1877 C C . ASN A 1 248 ? 7.492 9.977 -8.695 1 75.5 248 ASN A C 1
ATOM 1879 O O . ASN A 1 248 ? 6.695 10.109 -7.762 1 75.5 248 ASN A O 1
ATOM 1883 N N . ALA A 1 249 ? 8.086 10.992 -9.352 1 55.88 249 ALA A N 1
ATOM 1884 C CA . ALA A 1 249 ? 7.656 12.375 -9.18 1 55.88 249 ALA A CA 1
ATOM 1885 C C . ALA A 1 249 ? 6.176 12.539 -9.508 1 55.88 249 ALA A C 1
ATOM 1887 O O . ALA A 1 249 ? 5.645 11.828 -10.367 1 55.88 249 ALA A O 1
ATOM 1888 N N . GLY A 1 250 ? 5.371 12.727 -8.477 1 52.16 250 GLY A N 1
ATOM 1889 C CA . GLY A 1 250 ? 3.938 12.938 -8.594 1 52.16 250 GLY A CA 1
ATOM 1890 C C . GLY A 1 250 ? 3.525 13.516 -9.938 1 52.16 250 GLY A C 1
ATOM 1891 O O . GLY A 1 250 ? 4.371 14 -10.695 1 52.16 250 GLY A O 1
ATOM 1892 N N . ARG A 1 251 ? 2.32 13.219 -10.391 1 41.62 251 ARG A N 1
ATOM 1893 C CA . ARG A 1 251 ? 1.701 13.836 -11.562 1 41.62 251 ARG A CA 1
ATOM 1894 C C . ARG A 1 251 ? 1.913 15.352 -11.562 1 41.62 251 ARG A C 1
ATOM 1896 O O . ARG A 1 251 ? 1.617 16.016 -10.57 1 41.62 251 ARG A O 1
ATOM 1903 N N . SER A 1 252 ? 3.002 15.82 -12.125 1 31.84 252 SER A N 1
ATOM 1904 C CA . SER A 1 252 ? 2.992 17.266 -12.367 1 31.84 252 SER A CA 1
ATOM 1905 C C . SER A 1 252 ? 1.595 17.75 -12.727 1 31.84 252 SER A C 1
ATOM 1907 O O . SER A 1 252 ? 0.97 17.25 -13.656 1 31.84 252 SER A O 1
ATOM 1909 N N . LEU A 1 253 ? 0.76 18.094 -11.797 1 31.47 253 LEU A N 1
ATOM 1910 C CA . LEU A 1 253 ? -0.433 18.812 -12.211 1 31.47 253 LEU A CA 1
ATOM 1911 C C . LEU A 1 253 ? -0.088 19.875 -13.25 1 31.47 253 LEU A C 1
ATOM 1913 O O . LEU A 1 253 ? 0.68 20.812 -12.969 1 31.47 253 LEU A O 1
ATOM 1917 N N . SER A 1 254 ? 0.243 19.453 -14.477 1 26.62 254 SER A N 1
ATOM 1918 C CA . SER A 1 254 ? 0.164 20.484 -15.508 1 26.62 254 SER A CA 1
ATOM 1919 C C . SER A 1 254 ? -1.216 21.125 -15.531 1 26.62 254 SER A C 1
ATOM 1921 O O . SER A 1 254 ? -2.23 20.453 -15.367 1 26.62 254 SER A O 1
ATOM 1923 N N . MET B 1 1 ? -67.188 -15.133 -54.344 1 27.06 1 MET B N 1
ATOM 1924 C CA . MET B 1 1 ? -66.188 -14.094 -54.031 1 27.06 1 MET B CA 1
ATOM 1925 C C . MET B 1 1 ? -65.375 -14.484 -52.812 1 27.06 1 MET B C 1
ATOM 1927 O O . MET B 1 1 ? -65.938 -14.734 -51.719 1 27.06 1 MET B O 1
ATOM 1931 N N . PRO B 1 2 ? -64.25 -15.273 -53 1 28.81 2 PRO B N 1
ATOM 1932 C CA . PRO B 1 2 ? -63.344 -15.945 -52.062 1 28.81 2 PRO B CA 1
ATOM 1933 C C . PRO B 1 2 ? -62.688 -14.977 -51.094 1 28.81 2 PRO B C 1
ATOM 1935 O O . PRO B 1 2 ? -62.312 -13.867 -51.5 1 28.81 2 PRO B O 1
ATOM 1938 N N . ASN B 1 3 ? -63.281 -14.867 -49.906 1 28.88 3 ASN B N 1
ATOM 1939 C CA . ASN B 1 3 ? -62.875 -14.062 -48.75 1 28.88 3 ASN B CA 1
ATOM 1940 C C . ASN B 1 3 ? -61.406 -14.305 -48.406 1 28.88 3 ASN B C 1
ATOM 1942 O O . ASN B 1 3 ? -61.031 -15.422 -48.062 1 28.88 3 ASN B O 1
ATOM 1946 N N . MET B 1 4 ? -60.5 -13.727 -49.188 1 29.2 4 MET B N 1
ATOM 1947 C CA . MET B 1 4 ? -59.062 -13.836 -49.031 1 29.2 4 MET B CA 1
ATOM 1948 C C . MET B 1 4 ? -58.656 -13.422 -47.625 1 29.2 4 MET B C 1
ATOM 1950 O O . MET B 1 4 ? -58.969 -12.32 -47.156 1 29.2 4 MET B O 1
ATOM 1954 N N . PRO B 1 5 ? -58.594 -14.43 -46.656 1 26.59 5 PRO B N 1
ATOM 1955 C CA . PRO B 1 5 ? -58.25 -14.133 -45.25 1 26.59 5 PRO B CA 1
ATOM 1956 C C . PRO B 1 5 ? -56.906 -13.438 -45.125 1 26.59 5 PRO B C 1
ATOM 1958 O O . PRO B 1 5 ? -55.875 -13.961 -45.594 1 26.59 5 PRO B O 1
ATOM 1961 N N . ASN B 1 6 ? -56.781 -12.141 -45.469 1 28.52 6 ASN B N 1
ATOM 1962 C CA . ASN B 1 6 ? -55.531 -11.406 -45.344 1 28.52 6 ASN B CA 1
ATOM 1963 C C . ASN B 1 6 ? -54.969 -11.445 -43.938 1 28.52 6 ASN B C 1
ATOM 1965 O O . ASN B 1 6 ? -55.344 -10.617 -43.094 1 28.52 6 ASN B O 1
ATOM 1969 N N . GLU B 1 7 ? -55 -12.586 -43.25 1 24.2 7 GLU B N 1
ATOM 1970 C CA . GLU B 1 7 ? -54.469 -12.5 -41.875 1 24.2 7 GLU B CA 1
ATOM 1971 C C . GLU B 1 7 ? -53 -12.062 -41.875 1 24.2 7 GLU B C 1
ATOM 1973 O O . GLU B 1 7 ? -52.156 -12.766 -42.406 1 24.2 7 GLU B O 1
ATOM 1978 N N . ILE B 1 8 ? -52.75 -10.797 -42.125 1 26.22 8 ILE B N 1
ATOM 1979 C CA . ILE B 1 8 ? -51.375 -10.328 -41.938 1 26.22 8 ILE B CA 1
ATOM 1980 C C . ILE B 1 8 ? -50.875 -10.703 -40.562 1 26.22 8 ILE B C 1
ATOM 1982 O O . ILE B 1 8 ? -51.531 -10.367 -39.531 1 26.22 8 ILE B O 1
ATOM 1986 N N . ALA B 1 9 ? -50 -11.719 -40.375 1 25.67 9 ALA B N 1
ATOM 1987 C CA . ALA B 1 9 ? -49.188 -12.039 -39.219 1 25.67 9 ALA B CA 1
ATOM 1988 C C . ALA B 1 9 ? -48.469 -10.797 -38.688 1 25.67 9 ALA B C 1
ATOM 1990 O O . ALA B 1 9 ? -47.656 -10.203 -39.406 1 25.67 9 ALA B O 1
ATOM 1991 N N . VAL B 1 10 ? -49.094 -9.992 -37.906 1 26.41 10 VAL B N 1
ATOM 1992 C CA . VAL B 1 10 ? -48.344 -8.945 -37.219 1 26.41 10 VAL B CA 1
ATOM 1993 C C . VAL B 1 10 ? -47.062 -9.531 -36.594 1 26.41 10 VAL B C 1
ATOM 1995 O O . VAL B 1 10 ? -47.125 -10.539 -35.906 1 26.41 10 VAL B O 1
ATOM 1998 N N . ALA B 1 11 ? -45.938 -9.344 -37.312 1 27.14 11 ALA B N 1
ATOM 1999 C CA . ALA B 1 11 ? -44.594 -9.602 -36.781 1 27.14 11 ALA B CA 1
ATOM 2000 C C . ALA B 1 11 ? -44.5 -9.211 -35.312 1 27.14 11 ALA B C 1
ATOM 2002 O O . ALA B 1 11 ? -45.031 -8.18 -34.906 1 27.14 11 ALA B O 1
ATOM 2003 N N . GLY B 1 12 ? -44.375 -10.172 -34.438 1 27.75 12 GLY B N 1
ATOM 2004 C CA . GLY B 1 12 ? -44.156 -10.094 -33 1 27.75 12 GLY B CA 1
ATOM 2005 C C . GLY B 1 12 ? -43.25 -8.938 -32.594 1 27.75 12 GLY B C 1
ATOM 2006 O O . GLY B 1 12 ? -42.5 -8.422 -33.438 1 27.75 12 GLY B O 1
ATOM 2007 N N . ASP B 1 13 ? -43.625 -8.18 -31.578 1 31.03 13 ASP B N 1
ATOM 2008 C CA . ASP B 1 13 ? -43 -7.117 -30.797 1 31.03 13 ASP B CA 1
ATOM 2009 C C . ASP B 1 13 ? -41.531 -7.422 -30.531 1 31.03 13 ASP B C 1
ATOM 2011 O O . ASP B 1 13 ? -41.188 -8.484 -30 1 31.03 13 ASP B O 1
ATOM 2015 N N . GLU B 1 14 ? -40.656 -6.969 -31.422 1 30.75 14 GLU B N 1
ATOM 2016 C CA . GLU B 1 14 ? -39.25 -6.848 -31.062 1 30.75 14 GLU B CA 1
ATOM 2017 C C . GLU B 1 14 ? -39.094 -6.383 -29.625 1 30.75 14 GLU B C 1
ATOM 2019 O O . GLU B 1 14 ? -39.406 -5.242 -29.281 1 30.75 14 GLU B O 1
ATOM 2024 N N . GLN B 1 15 ? -39.406 -7.223 -28.609 1 29.73 15 GLN B N 1
ATOM 2025 C CA . GLN B 1 15 ? -38.969 -6.914 -27.25 1 29.73 15 GLN B CA 1
ATOM 2026 C C . GLN B 1 15 ? -37.562 -6.309 -27.25 1 29.73 15 GLN B C 1
ATOM 2028 O O . GLN B 1 15 ? -36.625 -6.941 -27.703 1 29.73 15 GLN B O 1
ATOM 2033 N N . SER B 1 16 ? -37.5 -5.043 -27.5 1 32.12 16 SER B N 1
ATOM 2034 C CA . SER B 1 16 ? -36.312 -4.285 -27.141 1 32.12 16 SER B CA 1
ATOM 2035 C C . SER B 1 16 ? -35.719 -4.77 -25.812 1 32.12 16 SER B C 1
ATOM 2037 O O . SER B 1 16 ? -36.375 -4.656 -24.766 1 32.12 16 SER B O 1
ATOM 2039 N N . GLN B 1 17 ? -35.188 -5.922 -25.75 1 30.39 17 GLN B N 1
ATOM 2040 C CA . GLN B 1 17 ? -34.344 -6.238 -24.594 1 30.39 17 GLN B CA 1
ATOM 2041 C C . GLN B 1 17 ? -33.562 -5.02 -24.141 1 30.39 17 GLN B C 1
ATOM 2043 O O . GLN B 1 17 ? -32.656 -4.555 -24.844 1 30.39 17 GLN B O 1
ATOM 2048 N N . VAL B 1 18 ? -34.219 -4.008 -23.516 1 31.09 18 VAL B N 1
ATOM 2049 C CA . VAL B 1 18 ? -33.438 -3.066 -22.719 1 31.09 18 VAL B CA 1
ATOM 2050 C C . VAL B 1 18 ? -32.281 -3.799 -22.031 1 31.09 18 VAL B C 1
ATOM 2052 O O . VAL B 1 18 ? -32.5 -4.676 -21.188 1 31.09 18 VAL B O 1
ATOM 2055 N N . ILE B 1 19 ? -31.312 -4.133 -22.719 1 31.31 19 ILE B N 1
ATOM 2056 C CA . ILE B 1 19 ? -30.094 -4.48 -22.016 1 31.31 19 ILE B CA 1
ATOM 2057 C C . ILE B 1 19 ? -29.938 -3.602 -20.766 1 31.31 19 ILE B C 1
ATOM 2059 O O . ILE B 1 19 ? -29.844 -2.377 -20.875 1 31.31 19 ILE B O 1
ATOM 2063 N N . HIS B 1 20 ? -30.688 -3.83 -19.75 1 30.39 20 HIS B N 1
ATOM 2064 C CA . HIS B 1 20 ? -30.328 -3.252 -18.453 1 30.39 20 HIS B CA 1
ATOM 2065 C C . HIS B 1 20 ? -28.812 -3.18 -18.297 1 30.39 20 HIS B C 1
ATOM 2067 O O . HIS B 1 20 ? -28.156 -4.207 -18.109 1 30.39 20 HIS B O 1
ATOM 2073 N N . GLN B 1 21 ? -28.172 -2.477 -19.141 1 33.16 21 GLN B N 1
ATOM 2074 C CA . GLN B 1 21 ? -26.844 -2.08 -18.719 1 33.16 21 GLN B CA 1
ATOM 2075 C C . GLN B 1 21 ? -26.812 -1.76 -17.219 1 33.16 21 GLN B C 1
ATOM 2077 O O . GLN B 1 21 ? -27.422 -0.782 -16.781 1 33.16 21 GLN B O 1
ATOM 2082 N N . THR B 1 22 ? -27.141 -2.604 -16.375 1 37.62 22 THR B N 1
ATOM 2083 C CA . THR B 1 22 ? -26.906 -2.32 -14.961 1 37.62 22 THR B CA 1
ATOM 2084 C C . THR B 1 22 ? -25.734 -1.342 -14.797 1 37.62 22 THR B C 1
ATOM 2086 O O . THR B 1 22 ? -24.641 -1.595 -15.281 1 37.62 22 THR B O 1
ATOM 2089 N N . MET B 1 23 ? -25.906 -0.139 -14.953 1 40.44 23 MET B N 1
ATOM 2090 C CA . MET B 1 23 ? -24.969 0.934 -14.672 1 40.44 23 MET B CA 1
ATOM 2091 C C . MET B 1 23 ? -24.109 0.592 -13.453 1 40.44 23 MET B C 1
ATOM 2093 O O . MET B 1 23 ? -24.594 0.601 -12.32 1 40.44 23 MET B O 1
ATOM 2097 N N . VAL B 1 24 ? -23.406 -0.427 -13.516 1 52.28 24 VAL B N 1
ATOM 2098 C CA . VAL B 1 24 ? -22.484 -0.638 -12.398 1 52.28 24 VAL B CA 1
ATOM 2099 C C . VAL B 1 24 ? -21.984 0.708 -11.883 1 52.28 24 VAL B C 1
ATOM 2101 O O . VAL B 1 24 ? -21.391 1.487 -12.625 1 52.28 24 VAL B O 1
ATOM 2104 N N . SER B 1 25 ? -22.656 1.353 -10.836 1 70.06 25 SER B N 1
ATOM 2105 C CA . SER B 1 25 ? -22.297 2.619 -10.203 1 70.06 25 SER B CA 1
ATOM 2106 C C . SER B 1 25 ? -20.812 2.678 -9.883 1 70.06 25 SER B C 1
ATOM 2108 O O . SER B 1 25 ? -20.219 1.679 -9.469 1 70.06 25 SER B O 1
ATOM 2110 N N . THR B 1 26 ? -20.062 3.635 -10.344 1 84.62 26 THR B N 1
ATOM 2111 C CA . THR B 1 26 ? -18.625 3.857 -10.203 1 84.62 26 THR B CA 1
ATOM 2112 C C . THR B 1 26 ? -18.219 3.867 -8.727 1 84.62 26 THR B C 1
ATOM 2114 O O . THR B 1 26 ? -18.812 4.59 -7.926 1 84.62 26 THR B O 1
ATOM 2117 N N . LYS B 1 27 ? -17.422 2.979 -8.344 1 91.44 27 LYS B N 1
ATOM 2118 C CA . LYS B 1 27 ? -16.891 2.943 -6.984 1 91.44 27 LYS B CA 1
ATOM 2119 C C . LYS B 1 27 ? -16.109 4.219 -6.672 1 91.44 27 LYS B C 1
ATOM 2121 O O . LYS B 1 27 ? -15.453 4.781 -7.547 1 91.44 27 LYS B O 1
ATOM 2126 N N . LYS B 1 28 ? -16.266 4.699 -5.414 1 95.44 28 LYS B N 1
ATOM 2127 C CA . LYS B 1 28 ? -15.617 5.941 -5.012 1 95.44 28 LYS B CA 1
ATOM 2128 C C . LYS B 1 28 ? -14.758 5.734 -3.768 1 95.44 28 LYS B C 1
ATOM 2130 O O . LYS B 1 28 ? -14.984 4.797 -2.998 1 95.44 28 LYS B O 1
ATOM 2135 N N . LEU B 1 29 ? -13.773 6.566 -3.658 1 95.62 29 LEU B N 1
ATOM 2136 C CA . LEU B 1 29 ? -13.055 6.723 -2.398 1 95.62 29 LEU B CA 1
ATOM 2137 C C . LEU B 1 29 ? -13.727 7.773 -1.519 1 95.62 29 LEU B C 1
ATOM 2139 O O . LEU B 1 29 ? -14.141 8.82 -2.008 1 95.62 29 LEU B O 1
ATOM 2143 N N . GLY B 1 30 ? -13.836 7.457 -0.224 1 96.69 30 GLY B N 1
ATOM 2144 C CA . GLY B 1 30 ? -14.344 8.438 0.726 1 96.69 30 GLY B CA 1
ATOM 2145 C C . GLY B 1 30 ? -13.25 9.062 1.574 1 96.69 30 GLY B C 1
ATOM 2146 O O . GLY B 1 30 ? -12.352 8.359 2.059 1 96.69 30 GLY B O 1
ATOM 2147 N N . VAL B 1 31 ? -13.312 10.359 1.709 1 97.31 31 VAL B N 1
ATOM 2148 C CA . VAL B 1 31 ? -12.445 11.086 2.625 1 97.31 31 VAL B CA 1
ATOM 2149 C C . VAL B 1 31 ? -13.258 11.602 3.811 1 97.31 31 VAL B C 1
ATOM 2151 O O . VAL B 1 31 ? -14.172 12.414 3.639 1 97.31 31 VAL B O 1
ATOM 2154 N N . LEU B 1 32 ? -12.945 11.094 4.973 1 96.62 32 LEU B N 1
ATOM 2155 C CA . LEU B 1 32 ? -13.516 11.641 6.199 1 96.62 32 LEU B CA 1
ATOM 2156 C C . LEU B 1 32 ? -12.68 12.82 6.707 1 96.62 32 LEU B C 1
ATOM 2158 O O . LEU B 1 32 ? -11.641 12.617 7.34 1 96.62 32 LEU B O 1
ATOM 2162 N N . GLN B 1 33 ? -13.219 13.977 6.48 1 96.94 33 GLN B N 1
ATOM 2163 C CA . GLN B 1 33 ? -12.453 15.203 6.688 1 96.94 33 GLN B CA 1
ATOM 2164 C C . GLN B 1 33 ? -12.812 15.859 8.016 1 96.94 33 GLN B C 1
ATOM 2166 O O . GLN B 1 33 ? -13.992 15.93 8.375 1 96.94 33 GLN B O 1
ATOM 2171 N N . LEU B 1 34 ? -11.773 16.328 8.68 1 95.62 34 LEU B N 1
ATOM 2172 C CA . LEU B 1 34 ? -12.023 17.109 9.883 1 95.62 34 LEU B CA 1
ATOM 2173 C C . LEU B 1 34 ? -12.742 18.422 9.539 1 95.62 34 LEU B C 1
ATOM 2175 O O . LEU B 1 34 ? -12.656 18.906 8.406 1 95.62 34 LEU B O 1
ATOM 2179 N N . ASN B 1 35 ? -13.391 18.906 10.578 1 96 35 ASN B N 1
ATOM 2180 C CA . ASN B 1 35 ? -14.078 20.188 10.469 1 96 35 ASN B CA 1
ATOM 2181 C C . ASN B 1 35 ? -13.094 21.359 10.555 1 96 35 ASN B C 1
ATOM 2183 O O . ASN B 1 35 ? -12.945 21.984 11.602 1 96 35 ASN B O 1
ATOM 2187 N N . THR B 1 36 ? -12.406 21.641 9.445 1 92.69 36 THR B N 1
ATOM 2188 C CA . THR B 1 36 ? -11.398 22.688 9.328 1 92.69 36 THR B CA 1
ATOM 2189 C C . THR B 1 36 ? -11.727 23.625 8.18 1 92.69 36 THR B C 1
ATOM 2191 O O . THR B 1 36 ? -12.539 23.297 7.312 1 92.69 36 THR B O 1
ATOM 2194 N N . GLN B 1 37 ? -11.078 24.797 8.148 1 90.88 37 GLN B N 1
ATOM 2195 C CA . GLN B 1 37 ? -11.523 25.844 7.223 1 90.88 37 GLN B CA 1
ATOM 2196 C C . GLN B 1 37 ? -10.391 26.281 6.301 1 90.88 37 GLN B C 1
ATOM 2198 O O . GLN B 1 37 ? -10.617 27.031 5.355 1 90.88 37 GLN B O 1
ATOM 2203 N N . PHE B 1 38 ? -9.273 25.859 6.508 1 93.94 38 PHE B N 1
ATOM 2204 C CA . PHE B 1 38 ? -8.141 26.328 5.719 1 93.94 38 PHE B CA 1
ATOM 2205 C C . PHE B 1 38 ? -8.266 25.891 4.27 1 93.94 38 PHE B C 1
ATOM 2207 O O . PHE B 1 38 ? -8.984 24.938 3.965 1 93.94 38 PHE B O 1
ATOM 2214 N N . TYR B 1 39 ? -7.559 26.594 3.412 1 96.25 39 TYR B N 1
ATOM 2215 C CA . TYR B 1 39 ? -7.516 26.297 1.983 1 96.25 39 TYR B CA 1
ATOM 2216 C C . TYR B 1 39 ? -6.809 24.969 1.724 1 96.25 39 TYR B C 1
ATOM 2218 O O . TYR B 1 39 ? -5.789 24.672 2.35 1 96.25 39 TYR B O 1
ATOM 2226 N N . ARG B 1 40 ? -7.293 24.188 0.78 1 97.56 40 ARG B N 1
ATOM 2227 C CA . ARG B 1 40 ? -6.695 22.922 0.396 1 97.56 40 ARG B CA 1
ATOM 2228 C C . ARG B 1 40 ? -6.324 22.922 -1.083 1 97.56 40 ARG B C 1
ATOM 2230 O O . ARG B 1 40 ? -7.184 22.719 -1.943 1 97.56 40 ARG B O 1
ATOM 2237 N N . PRO B 1 41 ? -5.066 23.094 -1.371 1 97.5 41 PRO B N 1
ATOM 2238 C CA . PRO B 1 41 ? -4.645 23.109 -2.773 1 97.5 41 PRO B CA 1
ATOM 2239 C C . PRO B 1 41 ? -4.676 21.719 -3.406 1 97.5 41 PRO B C 1
ATOM 2241 O O . PRO B 1 41 ? -4.777 20.703 -2.697 1 97.5 41 PRO B O 1
ATOM 2244 N N . PRO B 1 42 ? -4.586 21.625 -4.75 1 96.88 42 PRO B N 1
ATOM 2245 C CA . PRO B 1 42 ? -4.387 20.312 -5.367 1 96.88 42 PRO B CA 1
ATOM 2246 C C . PRO B 1 42 ? -3.193 19.562 -4.777 1 96.88 42 PRO B C 1
ATOM 2248 O O . PRO B 1 42 ? -2.139 20.156 -4.547 1 96.88 42 PRO B O 1
ATOM 2251 N N . GLY B 1 43 ? -3.354 18.312 -4.555 1 96 43 GLY B N 1
ATOM 2252 C CA . GLY B 1 43 ? -2.377 17.516 -3.836 1 96 43 GLY B CA 1
ATOM 2253 C C . GLY B 1 43 ? -2.793 17.203 -2.41 1 96 43 GLY B C 1
ATOM 2254 O O . GLY B 1 43 ? -2.318 16.234 -1.817 1 96 43 GLY B O 1
ATOM 2255 N N . ASP B 1 44 ? -3.633 18.078 -1.89 1 97.44 44 ASP B N 1
ATOM 2256 C CA . ASP B 1 44 ? -4.203 17.844 -0.567 1 97.44 44 ASP B CA 1
ATOM 2257 C C . ASP B 1 44 ? -5.266 16.75 -0.616 1 97.44 44 ASP B C 1
ATOM 2259 O O . ASP B 1 44 ? -6.047 16.672 -1.566 1 97.44 44 ASP B O 1
ATOM 2263 N N . CYS B 1 45 ? -5.418 15.961 0.469 1 96.56 45 CYS B N 1
ATOM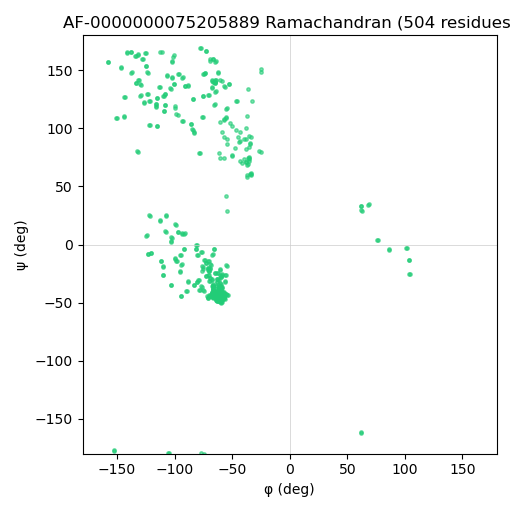 2264 C CA . CYS B 1 45 ? -6.344 14.836 0.451 1 96.56 45 CYS B CA 1
ATOM 2265 C C . CYS B 1 45 ? -7.789 15.32 0.411 1 96.56 45 CYS B C 1
ATOM 2267 O O . CYS B 1 45 ? -8.695 14.57 0.042 1 96.56 45 CYS B O 1
ATOM 2269 N N . GLY B 1 46 ? -7.98 16.609 0.847 1 97.25 46 GLY B N 1
ATOM 2270 C CA . GLY B 1 46 ? -9.32 17.172 0.83 1 97.25 46 GLY B CA 1
ATOM 2271 C C . GLY B 1 46 ? -9.648 17.906 -0.463 1 97.25 46 GLY B C 1
ATOM 2272 O O . GLY B 1 46 ? -10.648 18.609 -0.543 1 97.25 46 GLY B O 1
ATOM 2273 N N . ASN B 1 47 ? -8.859 17.828 -1.478 1 97.94 47 ASN B N 1
ATOM 2274 C CA . ASN B 1 47 ? -9.086 18.406 -2.795 1 97.94 47 ASN B CA 1
ATOM 2275 C C . ASN B 1 47 ? -9.391 17.344 -3.84 1 97.94 47 ASN B C 1
ATOM 2277 O O . ASN B 1 47 ? -8.539 16.5 -4.129 1 97.94 47 ASN B O 1
ATOM 2281 N N . PRO B 1 48 ? -10.547 17.406 -4.477 1 96.94 48 PRO B N 1
ATOM 2282 C CA . PRO B 1 48 ? -10.914 16.375 -5.445 1 96.94 48 PRO B CA 1
ATOM 2283 C C . PRO B 1 48 ? -9.93 16.281 -6.609 1 96.94 48 PRO B C 1
ATOM 2285 O O . PRO B 1 48 ? -9.797 15.227 -7.234 1 96.94 48 PRO B O 1
ATOM 2288 N N . LYS B 1 49 ? -9.203 17.281 -6.883 1 96.75 49 LYS B N 1
ATOM 2289 C CA . LYS B 1 49 ? -8.266 17.297 -8 1 96.75 49 LYS B CA 1
ATOM 2290 C C . LYS B 1 49 ? -7.008 16.484 -7.676 1 96.75 49 LYS B C 1
ATOM 2292 O O . LYS B 1 49 ? -6.16 16.281 -8.539 1 96.75 49 LYS B O 1
ATOM 2297 N N . SER B 1 50 ? -6.891 16.031 -6.453 1 96.75 50 SER B N 1
ATOM 2298 C CA . SER B 1 50 ? -5.723 15.281 -6.012 1 96.75 50 SER B CA 1
ATOM 2299 C C . SER B 1 50 ? -5.816 13.82 -6.426 1 96.75 50 SER B C 1
ATOM 2301 O O . SER B 1 50 ? -4.867 13.055 -6.25 1 96.75 50 SER B O 1
ATOM 2303 N N . TYR B 1 51 ? -6.969 13.461 -7.039 1 94.62 51 TYR B N 1
ATOM 2304 C CA . TYR B 1 51 ? -7.242 12.062 -7.348 1 94.62 51 TYR B CA 1
ATOM 2305 C C . TYR B 1 51 ? -7.52 11.875 -8.836 1 94.62 51 TYR B C 1
ATOM 2307 O O . TYR B 1 51 ? -8.039 12.773 -9.492 1 94.62 51 TYR B O 1
ATOM 2315 N N . SER B 1 52 ? -7.148 10.719 -9.336 1 92 52 SER B N 1
ATOM 2316 C CA . SER B 1 52 ? -7.453 10.367 -10.719 1 92 52 SER B CA 1
ATOM 2317 C C . SER B 1 52 ? -8.711 9.508 -10.812 1 92 52 SER B C 1
ATOM 2319 O O . SER B 1 52 ? -8.961 8.875 -11.836 1 92 52 SER B O 1
ATOM 2321 N N . TYR B 1 53 ? -9.453 9.383 -9.766 1 93.12 53 TYR B N 1
ATOM 2322 C CA . TYR B 1 53 ? -10.68 8.594 -9.633 1 93.12 53 TYR B CA 1
ATOM 2323 C C . TYR B 1 53 ? -11.703 9.32 -8.781 1 93.12 53 TYR B C 1
ATOM 2325 O O . TYR B 1 53 ? -11.383 10.305 -8.109 1 93.12 53 TYR B O 1
ATOM 2333 N N . PRO B 1 54 ? -12.953 8.906 -8.797 1 95.69 54 PRO B N 1
ATOM 2334 C CA . PRO B 1 54 ? -13.992 9.633 -8.062 1 95.69 54 PRO B CA 1
ATOM 2335 C C . PRO B 1 54 ? -13.805 9.562 -6.547 1 95.69 54 PRO B C 1
ATOM 2337 O O . PRO B 1 54 ? -13.453 8.508 -6.012 1 95.69 54 PRO B O 1
ATOM 2340 N N . VAL B 1 55 ? -14.07 10.703 -5.953 1 97.25 55 VAL B N 1
ATOM 2341 C CA . VAL B 1 55 ? -13.93 10.781 -4.504 1 97.25 55 VAL B CA 1
ATOM 2342 C C . VAL B 1 55 ? -15.109 11.555 -3.912 1 97.25 55 VAL B C 1
ATOM 2344 O O . VAL B 1 55 ? -15.727 12.375 -4.594 1 97.25 55 VAL B O 1
ATOM 2347 N N . VAL B 1 56 ? -15.469 11.18 -2.707 1 97.75 56 VAL B N 1
ATOM 2348 C CA . VAL B 1 56 ? -16.422 11.93 -1.895 1 97.75 56 VAL B CA 1
ATOM 2349 C C . VAL B 1 56 ? -15.727 12.445 -0.634 1 97.75 56 VAL B C 1
ATOM 2351 O O . VAL B 1 56 ? -15.172 11.656 0.138 1 97.75 56 VAL B O 1
ATOM 2354 N N . ILE B 1 57 ? -15.75 13.742 -0.503 1 97.94 57 ILE B N 1
ATOM 2355 C CA . ILE B 1 57 ? -15.203 14.352 0.704 1 97.94 57 ILE B CA 1
ATOM 2356 C C . ILE B 1 57 ? -16.344 14.711 1.661 1 97.94 57 ILE B C 1
ATOM 2358 O O . ILE B 1 57 ? -17.234 15.484 1.315 1 97.94 57 ILE B O 1
ATOM 2362 N N . SER B 1 58 ? -16.297 14.109 2.814 1 97.44 58 SER B N 1
ATOM 2363 C CA . SER B 1 58 ? -17.359 14.32 3.795 1 97.44 58 SER B CA 1
ATOM 2364 C C . SER B 1 58 ? -16.797 14.828 5.121 1 97.44 58 SER B C 1
ATOM 2366 O O . SER B 1 58 ? -15.898 14.203 5.695 1 97.44 58 SER B O 1
ATOM 2368 N N . ILE B 1 59 ? -17.375 15.875 5.59 1 97.31 59 ILE B N 1
ATOM 2369 C CA . ILE B 1 59 ? -16.891 16.484 6.82 1 97.31 59 ILE B CA 1
ATOM 2370 C C . ILE B 1 59 ? -17.5 15.773 8.023 1 97.31 59 ILE B C 1
ATOM 2372 O O . ILE B 1 59 ? -18.719 15.57 8.094 1 97.31 59 ILE B O 1
ATOM 2376 N N . VAL B 1 60 ? -16.625 15.297 8.938 1 96.75 60 VAL B N 1
ATOM 2377 C CA . VAL B 1 60 ? -17.062 14.852 10.25 1 96.75 60 VAL B CA 1
ATOM 2378 C C . VAL B 1 60 ? -17.172 16.047 11.195 1 96.75 60 VAL B C 1
ATOM 2380 O O . VAL B 1 60 ? -16.188 16.422 11.828 1 96.75 60 VAL B O 1
ATOM 2383 N N . LYS B 1 61 ? -18.312 16.562 11.398 1 95.75 61 LYS B N 1
ATOM 2384 C CA . LYS B 1 61 ? -18.531 17.859 12.008 1 95.75 61 LYS B CA 1
ATOM 2385 C C . LYS B 1 61 ? -17.969 17.922 13.422 1 95.75 61 LYS B C 1
ATOM 2387 O O . LYS B 1 61 ? -17.453 18.953 13.852 1 95.75 61 LYS B O 1
ATOM 2392 N N . ALA B 1 62 ? -18 16.859 14.125 1 94.44 62 ALA B N 1
ATOM 2393 C CA . ALA B 1 62 ? -17.578 16.828 15.516 1 94.44 62 ALA B CA 1
ATOM 2394 C C . ALA B 1 62 ? -16.047 16.844 15.625 1 94.44 62 ALA B C 1
ATOM 2396 O O . ALA B 1 62 ? -15.508 17.109 16.703 1 94.44 62 ALA B O 1
ATOM 2397 N N . ALA B 1 63 ? -15.375 16.516 14.578 1 94.19 63 ALA B N 1
ATOM 2398 C CA . ALA B 1 63 ? -13.922 16.375 14.602 1 94.19 63 ALA B CA 1
ATOM 2399 C C . ALA B 1 63 ? -13.234 17.672 14.211 1 94.19 63 ALA B C 1
ATOM 2401 O O . ALA B 1 63 ? -13.219 18.047 13.039 1 94.19 63 ALA B O 1
ATOM 2402 N N . THR B 1 64 ? -12.68 18.297 15.203 1 91.75 64 THR B N 1
ATOM 2403 C CA . THR B 1 64 ? -11.945 19.531 14.992 1 91.75 64 THR B CA 1
ATOM 2404 C C . THR B 1 64 ? -10.453 19.328 15.266 1 91.75 64 THR B C 1
ATOM 2406 O O . THR B 1 64 ? -10.055 18.297 15.82 1 91.75 64 THR B O 1
ATOM 2409 N N . ARG B 1 65 ? -9.672 20.344 14.789 1 87.94 65 ARG B N 1
ATOM 2410 C CA . ARG B 1 65 ? -8.242 20.281 15.078 1 87.94 65 ARG B CA 1
ATOM 2411 C C . ARG B 1 65 ? -7.996 20.156 16.578 1 87.94 65 ARG B C 1
ATOM 2413 O O . ARG B 1 65 ? -7.16 19.359 17 1 87.94 65 ARG B O 1
ATOM 2420 N N . GLU B 1 66 ? -8.688 20.875 17.359 1 86.94 66 GLU B N 1
ATOM 2421 C CA . GLU B 1 66 ? -8.539 20.875 18.812 1 86.94 66 GLU B CA 1
ATOM 2422 C C . GLU B 1 66 ? -8.836 19.5 19.391 1 86.94 66 GLU B C 1
ATOM 2424 O O . GLU B 1 66 ? -8.055 18.984 20.188 1 86.94 66 GLU B O 1
ATOM 2429 N N . SER B 1 67 ? -9.914 18.938 19 1 88.31 67 SER B N 1
ATOM 2430 C CA . SER B 1 67 ? -10.312 17.641 19.562 1 88.31 67 SER B CA 1
ATOM 2431 C C . SER B 1 67 ? -9.375 16.531 19.109 1 88.31 67 SER B C 1
ATOM 2433 O O . SER B 1 67 ? -9.094 15.594 19.859 1 88.31 67 SER B O 1
ATOM 2435 N N . VAL B 1 68 ? -8.789 16.609 17.891 1 87.81 68 VAL B N 1
ATOM 2436 C CA . VAL B 1 68 ? -8.016 15.508 17.328 1 87.81 68 VAL B CA 1
ATOM 2437 C C . VAL B 1 68 ? -6.535 15.703 17.641 1 87.81 68 VAL B C 1
ATOM 2439 O O . VAL B 1 68 ? -5.863 14.773 18.094 1 87.81 68 VAL B O 1
ATOM 2442 N N . VAL B 1 69 ? -6 16.906 17.484 1 84.62 69 VAL B N 1
ATOM 2443 C CA . VAL B 1 69 ? -4.566 17.141 17.609 1 84.62 69 VAL B CA 1
ATOM 2444 C C . VAL B 1 69 ? -4.219 17.469 19.062 1 84.62 69 VAL B C 1
ATOM 2446 O O . VAL B 1 69 ? -3.246 16.938 19.609 1 84.62 69 VAL B O 1
ATOM 2449 N N . LEU B 1 70 ? -5.074 18.25 19.688 1 84.5 70 LEU B N 1
ATOM 2450 C CA . LEU B 1 70 ? -4.746 18.719 21.031 1 84.5 70 LEU B CA 1
ATOM 2451 C C . LEU B 1 70 ? -5.379 17.828 22.094 1 84.5 70 LEU B C 1
ATOM 2453 O O . LEU B 1 70 ? -4.898 17.766 23.219 1 84.5 70 LEU B O 1
ATOM 2457 N N . GLY B 1 71 ? -6.453 17.109 21.75 1 85.12 71 GLY B N 1
ATOM 2458 C CA . GLY B 1 71 ? -7.207 16.312 22.703 1 85.12 71 GLY B CA 1
ATOM 2459 C C . GLY B 1 71 ? -6.566 14.969 23 1 85.12 71 GLY B C 1
ATOM 2460 O O . GLY B 1 71 ? -6.996 14.258 23.922 1 85.12 71 GLY B O 1
ATOM 2461 N N . GLY B 1 72 ? -5.559 14.617 22.266 1 83.75 72 GLY B N 1
ATOM 2462 C CA . GLY B 1 72 ? -4.891 13.336 22.469 1 83.75 72 GLY B CA 1
ATOM 2463 C C . GLY B 1 72 ? -5.797 12.148 22.234 1 83.75 72 GLY B C 1
ATOM 2464 O O . GLY B 1 72 ? -6.797 12.258 21.516 1 83.75 72 GLY B O 1
ATOM 2465 N N . ARG B 1 73 ? -5.406 10.984 22.75 1 87 73 ARG B N 1
ATOM 2466 C CA . ARG B 1 73 ? -6.125 9.734 22.516 1 87 73 ARG B CA 1
ATOM 2467 C C . ARG B 1 73 ? -7.547 9.805 23.062 1 87 73 ARG B C 1
ATOM 2469 O O . ARG B 1 73 ? -8.484 9.328 22.422 1 87 73 ARG B O 1
ATOM 2476 N N . GLU B 1 74 ? -7.719 10.422 24.188 1 86.44 74 GLU B N 1
ATOM 2477 C CA . GLU B 1 74 ? -9.039 10.531 24.812 1 86.44 74 GLU B CA 1
ATOM 2478 C C . GLU B 1 74 ? -9.992 11.352 23.938 1 86.44 74 GLU B C 1
ATOM 2480 O O . GLU B 1 74 ? -11.141 10.969 23.734 1 86.44 74 GLU B O 1
ATOM 2485 N N . GLY B 1 75 ? -9.469 12.438 23.484 1 86.69 75 GLY B N 1
ATOM 2486 C CA . GLY B 1 75 ? -10.258 13.242 22.562 1 86.69 75 GLY B CA 1
ATOM 2487 C C . GLY B 1 75 ? -10.641 12.492 21.297 1 86.69 75 GLY B C 1
ATOM 2488 O O . GLY B 1 75 ? -11.766 12.617 20.812 1 86.69 75 GLY B O 1
ATOM 2489 N N . GLN B 1 76 ? -9.812 11.672 20.828 1 88.75 76 GLN B N 1
ATOM 2490 C CA . GLN B 1 76 ? -10.016 10.938 19.578 1 88.75 76 GLN B CA 1
ATOM 2491 C C . GLN B 1 76 ? -10.992 9.781 19.781 1 88.75 76 GLN B C 1
ATOM 2493 O O . GLN B 1 76 ? -11.805 9.484 18.906 1 88.75 76 GLN B O 1
ATOM 2498 N N . ILE B 1 77 ? -10.914 9.172 20.938 1 90.69 77 ILE B N 1
ATOM 2499 C CA . ILE B 1 77 ? -11.797 8.047 21.219 1 90.69 77 ILE B CA 1
ATOM 2500 C C . ILE B 1 77 ? -13.25 8.5 21.172 1 90.69 77 ILE B C 1
ATOM 2502 O O . ILE B 1 77 ? -14.125 7.781 20.672 1 90.69 77 ILE B O 1
ATOM 2506 N N . ALA B 1 78 ? -13.461 9.703 21.609 1 90.19 78 ALA B N 1
ATOM 2507 C CA . ALA B 1 78 ? -14.805 10.273 21.641 1 90.19 78 ALA B CA 1
ATOM 2508 C C . ALA B 1 78 ? -15.328 10.523 20.234 1 90.19 78 ALA B C 1
ATOM 2510 O O . ALA B 1 78 ? -16.547 10.664 20.031 1 90.19 78 ALA B O 1
ATOM 2511 N N . LEU B 1 79 ? -14.453 10.547 19.312 1 93.5 79 LEU B N 1
ATOM 2512 C CA . LEU B 1 79 ? -14.812 10.898 17.938 1 93.5 79 LEU B CA 1
ATOM 2513 C C . LEU B 1 79 ? -15.016 9.648 17.094 1 93.5 79 LEU B C 1
ATOM 2515 O O . LEU B 1 79 ? -15.547 9.719 15.984 1 93.5 79 LEU B O 1
ATOM 2519 N N . VAL B 1 80 ? -14.609 8.477 17.531 1 94.06 80 VAL B N 1
ATOM 2520 C CA . VAL B 1 80 ? -14.609 7.238 16.766 1 94.06 80 VAL B CA 1
ATOM 2521 C C . VAL B 1 80 ? -16.016 6.973 16.219 1 94.06 80 VAL B C 1
ATOM 2523 O O . VAL B 1 80 ? -16.172 6.695 15.031 1 94.06 80 VAL B O 1
ATOM 2526 N N . ASP B 1 81 ? -17.031 7.168 17.047 1 94.94 81 ASP B N 1
ATOM 2527 C CA . ASP B 1 81 ? -18.406 6.875 16.625 1 94.94 81 ASP B CA 1
ATOM 2528 C C . ASP B 1 81 ? -18.859 7.824 15.523 1 94.94 81 ASP B C 1
ATOM 2530 O O . ASP B 1 81 ? -19.594 7.426 14.617 1 94.94 81 ASP B O 1
ATOM 2534 N N . ALA B 1 82 ? -18.453 9.039 15.656 1 95.69 82 ALA B N 1
ATOM 2535 C CA . ALA B 1 82 ? -18.812 10.008 14.625 1 95.69 82 ALA B CA 1
ATOM 2536 C C . ALA B 1 82 ? -18.188 9.648 13.281 1 95.69 82 ALA B C 1
ATOM 2538 O O . ALA B 1 82 ? -18.828 9.758 12.234 1 95.69 82 ALA B O 1
ATOM 2539 N N . PHE B 1 83 ? -16.938 9.234 13.32 1 95.69 83 PHE B N 1
ATOM 2540 C CA . PHE B 1 83 ? -16.25 8.797 12.109 1 95.69 83 PHE B CA 1
ATOM 2541 C C . PHE B 1 83 ? -16.938 7.566 11.516 1 95.69 83 PHE B C 1
ATOM 2543 O O . PHE B 1 83 ? -17.172 7.504 10.312 1 95.69 83 PHE B O 1
ATOM 2550 N N . VAL B 1 84 ? -17.281 6.637 12.367 1 95.56 84 VAL B N 1
ATOM 2551 C CA . VAL B 1 84 ? -17.906 5.395 11.938 1 95.56 84 VAL B CA 1
ATOM 2552 C C . VAL B 1 84 ? -19.266 5.691 11.305 1 95.56 84 VAL B C 1
ATOM 2554 O O . VAL B 1 84 ? -19.594 5.145 10.25 1 95.56 84 VAL B O 1
ATOM 2557 N N . LYS B 1 85 ? -20.016 6.543 11.914 1 96.31 85 LYS B N 1
ATOM 2558 C CA . LYS B 1 85 ? -21.328 6.91 11.398 1 96.31 85 LYS B CA 1
ATOM 2559 C C . LYS B 1 85 ? -21.219 7.516 10 1 96.31 85 LYS B C 1
ATOM 2561 O O . LYS B 1 85 ? -21.922 7.094 9.078 1 96.31 85 LYS B O 1
ATOM 2566 N N . GLU B 1 86 ? -20.344 8.438 9.883 1 96.62 86 GLU B N 1
ATOM 2567 C CA . GLU B 1 86 ? -20.188 9.117 8.594 1 96.62 86 GLU B CA 1
ATOM 2568 C C . GLU B 1 86 ? -19.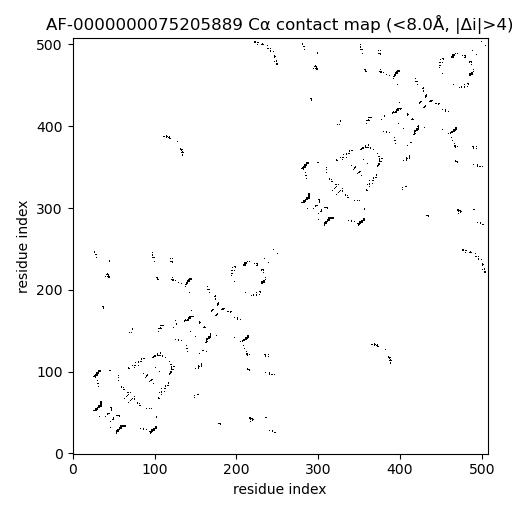641 8.164 7.539 1 96.62 86 GLU B C 1
ATOM 2570 O O . GLU B 1 86 ? -20.094 8.164 6.398 1 96.62 86 GLU B O 1
ATOM 2575 N N . GLY B 1 87 ? -18.656 7.383 7.859 1 95.62 87 GLY B N 1
ATOM 2576 C CA . GLY B 1 87 ? -18.109 6.398 6.938 1 95.62 87 GLY B CA 1
ATOM 2577 C C . GLY B 1 87 ? -19.141 5.387 6.465 1 95.62 87 GLY B C 1
ATOM 2578 O O . GLY B 1 87 ? -19.203 5.078 5.273 1 95.62 87 GLY B O 1
ATOM 2579 N N . THR B 1 88 ? -19.938 4.926 7.391 1 94.69 88 THR B N 1
ATOM 2580 C CA . THR B 1 88 ? -20.984 3.965 7.066 1 94.69 88 THR B CA 1
ATOM 2581 C C . THR B 1 88 ? -22 4.574 6.098 1 94.69 88 THR B C 1
ATOM 2583 O O . THR B 1 88 ? -22.438 3.918 5.152 1 94.69 88 THR B O 1
ATOM 2586 N N . ARG B 1 89 ? -22.359 5.75 6.391 1 96.38 89 ARG B N 1
ATOM 2587 C CA . ARG B 1 89 ? -23.281 6.449 5.496 1 96.38 89 ARG B CA 1
ATOM 2588 C C . ARG B 1 89 ? -22.719 6.516 4.078 1 96.38 89 ARG B C 1
ATOM 2590 O O . ARG B 1 89 ? -23.422 6.203 3.113 1 96.38 89 ARG B O 1
ATOM 2597 N N . LEU B 1 90 ? -21.438 6.887 3.936 1 96 90 LEU B N 1
ATOM 2598 C CA . LEU B 1 90 ? -20.797 6.996 2.627 1 96 90 LEU B CA 1
ATOM 2599 C C . LEU B 1 90 ? -20.797 5.652 1.912 1 96 90 LEU B C 1
ATOM 2601 O O . LEU B 1 90 ? -21.047 5.578 0.708 1 96 90 LEU B O 1
ATOM 2605 N N . MET B 1 91 ? -20.5 4.633 2.592 1 92.56 91 MET B N 1
ATOM 2606 C CA . MET B 1 91 ? -20.422 3.295 2.006 1 92.56 91 MET B CA 1
ATOM 2607 C C . MET B 1 91 ? -21.812 2.834 1.553 1 92.56 91 MET B C 1
ATOM 2609 O O . MET B 1 91 ? -21.953 2.229 0.488 1 92.56 91 MET B O 1
ATOM 2613 N N . LYS B 1 92 ? -22.875 3.176 2.262 1 94 92 LYS B N 1
ATOM 2614 C CA . LYS B 1 92 ? -24.234 2.721 1.972 1 94 92 LYS B CA 1
ATOM 2615 C C . LYS B 1 92 ? -24.875 3.586 0.896 1 94 92 LYS B C 1
ATOM 2617 O O . LYS B 1 92 ? -25.594 3.074 0.025 1 94 92 LYS B O 1
ATOM 2622 N N . GLU B 1 93 ? -24.547 4.844 0.928 1 96.06 93 GLU B N 1
ATOM 2623 C CA . GLU B 1 93 ? -25.375 5.766 0.152 1 96.06 93 GLU B CA 1
ATOM 2624 C C . GLU B 1 93 ? -24.609 6.309 -1.053 1 96.06 93 GLU B C 1
ATOM 2626 O O . GLU B 1 93 ? -25.203 6.828 -1.994 1 96.06 93 GLU B O 1
ATOM 2631 N N . GLU B 1 94 ? -23.328 6.195 -1 1 95.44 94 GLU B N 1
ATOM 2632 C CA . GLU B 1 94 ? -22.562 6.906 -2.025 1 95.44 94 GLU B CA 1
ATOM 2633 C C . GLU B 1 94 ? -21.641 5.961 -2.787 1 95.44 94 GLU B C 1
ATOM 2635 O O . GLU B 1 94 ? -20.734 6.406 -3.49 1 95.44 94 GLU B O 1
ATOM 2640 N N . ASN B 1 95 ? -21.688 4.672 -2.615 1 93.56 95 ASN B N 1
ATOM 2641 C CA . ASN B 1 95 ? -20.891 3.646 -3.273 1 93.56 95 ASN B CA 1
ATOM 2642 C C . ASN B 1 95 ? -19.406 3.814 -2.967 1 93.56 95 ASN B C 1
ATOM 2644 O O . ASN B 1 95 ? -18.562 3.623 -3.844 1 93.56 95 ASN B O 1
ATOM 2648 N N . VAL B 1 96 ? -19.109 4.301 -1.764 1 93.62 96 VAL B N 1
ATOM 2649 C CA . VAL B 1 96 ? -17.734 4.355 -1.266 1 93.62 96 VAL B CA 1
ATOM 2650 C C . VAL B 1 96 ? -17.281 2.961 -0.851 1 93.62 96 VAL B C 1
ATOM 2652 O O . VAL B 1 96 ? -17.969 2.27 -0.1 1 93.62 96 VAL B O 1
ATOM 2655 N N . THR B 1 97 ? -16.141 2.6 -1.403 1 89.62 97 THR B N 1
ATOM 2656 C CA . THR B 1 97 ? -15.68 1.235 -1.159 1 89.62 97 THR B CA 1
ATOM 2657 C C . THR B 1 97 ? -14.43 1.233 -0.289 1 89.62 97 THR B C 1
ATOM 2659 O O . THR B 1 97 ? -14.031 0.19 0.234 1 89.62 97 THR B O 1
ATOM 2662 N N . CYS B 1 98 ? -13.758 2.346 -0.099 1 91.69 98 CYS B N 1
ATOM 2663 C CA . CYS B 1 98 ? -12.609 2.529 0.784 1 91.69 98 CYS B CA 1
ATOM 2664 C C . CYS B 1 98 ? -12.602 3.932 1.38 1 91.69 98 CYS B C 1
ATOM 2666 O O . CYS B 1 98 ? -13.156 4.863 0.799 1 91.69 98 CYS B O 1
ATOM 2668 N N . LEU B 1 99 ? -11.992 4.062 2.584 1 93.69 99 LEU B N 1
ATOM 2669 C CA . LEU B 1 99 ? -12.055 5.305 3.344 1 93.69 99 LEU B CA 1
ATOM 2670 C C . LEU B 1 99 ? -10.664 5.715 3.824 1 93.69 99 LEU B C 1
ATOM 2672 O O . LEU B 1 99 ? -9.875 4.871 4.238 1 93.69 99 LEU B O 1
ATOM 2676 N N . ILE B 1 100 ? -10.391 7.016 3.793 1 94.81 100 ILE B N 1
ATOM 2677 C CA . ILE B 1 100 ? -9.234 7.598 4.461 1 94.81 100 ILE B CA 1
ATOM 2678 C C . ILE B 1 100 ? -9.68 8.758 5.348 1 94.81 100 ILE B C 1
ATOM 2680 O O . ILE B 1 100 ? -10.789 9.273 5.195 1 94.81 100 ILE B O 1
ATOM 2684 N N . THR B 1 101 ? -8.82 9.078 6.305 1 94.31 101 THR B N 1
ATOM 2685 C CA . THR B 1 101 ? -9.055 10.242 7.148 1 94.31 101 THR B CA 1
ATOM 2686 C C . THR B 1 101 ? -8.172 11.414 6.719 1 94.31 101 THR B C 1
ATOM 2688 O O . THR B 1 101 ? -7.105 11.203 6.137 1 94.31 101 THR B O 1
ATOM 2691 N N . SER B 1 102 ? -8.602 12.633 7.066 1 94.69 102 SER B N 1
ATOM 2692 C CA . SER B 1 102 ? -7.871 13.82 6.641 1 94.69 102 SER B CA 1
ATOM 2693 C C . SER B 1 102 ? -6.871 14.266 7.707 1 94.69 102 SER B C 1
ATOM 2695 O O . SER B 1 102 ? -6.324 15.367 7.629 1 94.69 102 SER B O 1
ATOM 2697 N N . CYS B 1 103 ? -6.656 13.508 8.695 1 93.62 103 CYS B N 1
ATOM 2698 C CA . CYS B 1 103 ? -5.688 13.852 9.727 1 93.62 103 CYS B CA 1
ATOM 2699 C C . CYS B 1 103 ? -4.957 12.609 10.227 1 93.62 103 CYS B C 1
ATOM 2701 O O . CYS B 1 103 ? -5.586 11.68 10.742 1 93.62 103 CYS B O 1
ATOM 2703 N N . GLY B 1 104 ? -3.652 12.625 10.219 1 93.56 104 GLY B N 1
ATOM 2704 C CA . GLY B 1 104 ? -2.844 11.477 10.609 1 93.56 104 GLY B CA 1
ATOM 2705 C C . GLY B 1 104 ? -2.857 11.219 12.102 1 93.56 104 GLY B C 1
ATOM 2706 O O . GLY B 1 104 ? -2.512 10.125 12.547 1 93.56 104 GLY B O 1
ATOM 2707 N N . PHE B 1 105 ? -3.277 12.172 12.914 1 93.44 105 PHE B N 1
ATOM 2708 C CA . PHE B 1 105 ? -3.287 12.016 14.367 1 93.44 105 PHE B CA 1
ATOM 2709 C C . PHE B 1 105 ? -4.359 11.023 14.797 1 93.44 105 PHE B C 1
ATOM 2711 O O . PHE B 1 105 ? -4.34 10.531 15.922 1 93.44 105 PHE B O 1
ATOM 2718 N N . MET B 1 106 ? -5.238 10.734 13.844 1 91.75 106 MET B N 1
ATOM 2719 C CA . MET B 1 106 ? -6.254 9.734 14.141 1 91.75 106 MET B CA 1
ATOM 2720 C C . MET B 1 106 ? -5.621 8.359 14.344 1 91.75 106 MET B C 1
ATOM 2722 O O . MET B 1 106 ? -6.293 7.414 14.75 1 91.75 106 MET B O 1
ATOM 2726 N N . ALA B 1 107 ? -4.359 8.266 14.148 1 92.06 107 ALA B N 1
ATOM 2727 C CA . ALA B 1 107 ? -3.613 7.02 14.32 1 92.06 107 ALA B CA 1
ATOM 2728 C C . ALA B 1 107 ? -3.74 6.5 15.75 1 92.06 107 ALA B C 1
ATOM 2730 O O . ALA B 1 107 ? -3.734 5.285 15.977 1 92.06 107 ALA B O 1
ATOM 2731 N N . ALA B 1 108 ? -3.936 7.406 16.703 1 93 108 ALA B N 1
ATOM 2732 C CA . ALA B 1 108 ? -3.961 7.016 18.109 1 93 108 ALA B CA 1
ATOM 2733 C C . ALA B 1 108 ? -5.145 6.102 18.391 1 93 108 ALA B C 1
ATOM 2735 O O . ALA B 1 108 ? -5.109 5.309 19.344 1 93 108 ALA B O 1
ATOM 2736 N N . THR B 1 109 ? -6.164 6.199 17.578 1 90.88 109 THR B N 1
ATOM 2737 C CA . THR B 1 109 ? -7.355 5.383 17.797 1 90.88 109 THR B CA 1
ATOM 2738 C C . THR B 1 109 ? -7.641 4.516 16.562 1 90.88 109 THR B C 1
ATOM 2740 O O . THR B 1 109 ? -8.789 4.176 16.297 1 90.88 109 THR B O 1
ATOM 2743 N N . HIS B 1 110 ? -6.594 4.246 15.805 1 89.69 110 HIS B N 1
ATOM 2744 C CA . HIS B 1 110 ? -6.762 3.473 14.586 1 89.69 110 HIS B CA 1
ATOM 2745 C C . HIS B 1 110 ? -7.406 2.119 14.875 1 89.69 110 HIS B C 1
ATOM 2747 O O . HIS B 1 110 ? -8.305 1.688 14.148 1 89.69 110 HIS B O 1
ATOM 2753 N N . ARG B 1 111 ? -7.027 1.461 15.898 1 85.75 111 ARG B N 1
ATOM 2754 C CA . ARG B 1 111 ? -7.535 0.129 16.219 1 85.75 111 ARG B CA 1
ATOM 2755 C C . ARG B 1 111 ? -9.039 0.159 16.469 1 85.75 111 ARG B C 1
ATOM 2757 O O . ARG B 1 111 ? -9.781 -0.662 15.93 1 85.75 111 ARG B O 1
ATOM 2764 N N . GLU B 1 112 ? -9.445 1.111 17.297 1 88.88 112 GLU B N 1
ATOM 2765 C CA . GLU B 1 112 ? -10.867 1.254 17.609 1 88.88 112 GLU B CA 1
ATOM 2766 C C . GLU B 1 112 ? -11.68 1.57 16.359 1 88.88 112 GLU B C 1
ATOM 2768 O O . GLU B 1 112 ? -12.781 1.055 16.188 1 88.88 112 GLU B O 1
ATOM 2773 N N . LEU B 1 113 ? -11.125 2.369 15.516 1 90.25 113 LEU B N 1
ATOM 2774 C CA . LEU B 1 113 ? -11.805 2.76 14.289 1 90.25 113 LEU B CA 1
ATOM 2775 C C . LEU B 1 113 ? -11.875 1.592 13.312 1 90.25 113 LEU B C 1
ATOM 2777 O O . LEU B 1 113 ? -12.945 1.291 12.773 1 90.25 113 LEU B O 1
ATOM 2781 N N . ALA B 1 114 ? -10.781 0.9 13.133 1 85.31 114 ALA B N 1
ATOM 2782 C CA . ALA B 1 114 ? -10.641 -0.151 12.133 1 85.31 114 ALA B CA 1
ATOM 2783 C C . ALA B 1 114 ? -11.523 -1.35 12.469 1 85.31 114 ALA B C 1
ATOM 2785 O O . ALA B 1 114 ? -11.969 -2.066 11.57 1 85.31 114 ALA B O 1
ATOM 2786 N N . GLU B 1 115 ? -11.758 -1.573 13.656 1 83.62 115 GLU B N 1
ATOM 2787 C CA . GLU B 1 115 ? -12.641 -2.656 14.086 1 83.62 115 GLU B CA 1
ATOM 2788 C C . GLU B 1 115 ? -14.07 -2.434 13.586 1 83.62 115 GLU B C 1
ATOM 2790 O O . GLU B 1 115 ? -14.797 -3.395 13.32 1 83.62 115 GLU B O 1
ATOM 2795 N N . LYS B 1 116 ? -14.367 -1.165 13.461 1 85.69 116 LYS B N 1
ATOM 2796 C CA . LYS B 1 116 ? -15.742 -0.823 13.102 1 85.69 116 LYS B CA 1
ATOM 2797 C C . LYS B 1 116 ? -15.836 -0.437 11.625 1 85.69 116 LYS B C 1
ATOM 2799 O O . LYS B 1 116 ? -16.859 -0.678 10.984 1 85.69 116 LYS B O 1
ATOM 2804 N N . MET B 1 117 ? -14.82 0.189 11.156 1 85.56 117 MET B N 1
ATOM 2805 C CA . MET B 1 117 ? -14.781 0.726 9.797 1 85.56 117 MET B CA 1
ATOM 2806 C C . MET B 1 117 ? -13.352 0.746 9.258 1 85.56 117 MET B C 1
ATOM 2808 O O . MET B 1 117 ? -12.531 1.55 9.703 1 85.56 117 MET B O 1
ATOM 2812 N N . PRO B 1 118 ? -13.172 -0.098 8.375 1 77.88 118 PRO B N 1
ATOM 2813 C CA . PRO B 1 118 ? -11.812 -0.063 7.828 1 77.88 118 PRO B CA 1
ATOM 2814 C C . PRO B 1 118 ? -11.422 1.319 7.312 1 77.88 118 PRO B C 1
ATOM 2816 O O . PRO B 1 118 ? -12.117 1.889 6.469 1 77.88 118 PRO B O 1
ATOM 2819 N N . SER B 1 119 ? -10.523 1.932 8.031 1 70.44 119 SER B N 1
ATOM 2820 C CA . SER B 1 119 ? -9.969 3.227 7.652 1 70.44 119 SER B CA 1
ATOM 2821 C C . SER B 1 119 ? -8.461 3.275 7.891 1 70.44 119 SER B C 1
ATOM 2823 O O . SER B 1 119 ? -7.895 2.365 8.5 1 70.44 119 SER B O 1
ATOM 2825 N N . THR B 1 120 ? -7.93 4.457 7.184 1 71.81 120 THR B N 1
ATOM 2826 C CA . THR B 1 120 ? -6.473 4.379 7.188 1 71.81 120 THR B CA 1
ATOM 2827 C C . THR B 1 120 ? -5.859 5.719 7.582 1 71.81 120 THR B C 1
ATOM 2829 O O . THR B 1 120 ? -6.492 6.766 7.43 1 71.81 120 THR B O 1
ATOM 2832 N N . SER B 1 121 ? -4.836 5.559 8.398 1 83.31 121 SER B N 1
ATOM 2833 C CA . SER B 1 121 ? -3.885 6.645 8.617 1 83.31 121 SER B CA 1
ATOM 2834 C C . SER B 1 121 ? -2.594 6.418 7.84 1 83.31 121 SER B C 1
ATOM 2836 O O . SER B 1 121 ? -2.145 5.281 7.691 1 83.31 121 SER B O 1
ATOM 2838 N N . ALA B 1 122 ? -2.064 7.566 7.359 1 90.56 122 ALA B N 1
ATOM 2839 C CA . ALA B 1 122 ? -0.812 7.496 6.609 1 90.56 122 ALA B CA 1
ATOM 2840 C C . ALA B 1 122 ? 0.278 6.805 7.422 1 90.56 122 ALA B C 1
ATOM 2842 O O . ALA B 1 122 ? 1.141 6.125 6.859 1 90.56 122 ALA B O 1
ATOM 2843 N N . LEU B 1 123 ? 0.191 6.855 8.758 1 93.75 123 LEU B N 1
ATOM 2844 C CA . LEU B 1 123 ? 1.233 6.352 9.641 1 93.75 123 LEU B CA 1
ATOM 2845 C C . LEU B 1 123 ? 1.289 4.828 9.602 1 93.75 123 LEU B C 1
ATOM 2847 O O . LEU B 1 123 ? 2.293 4.23 10 1 93.75 123 LEU B O 1
ATOM 2851 N N . LEU B 1 124 ? 0.234 4.184 9.172 1 92.12 124 LEU B N 1
ATOM 2852 C CA . LEU B 1 124 ? 0.248 2.734 9.008 1 92.12 124 LEU B CA 1
ATOM 2853 C C . LEU B 1 124 ? 1.38 2.303 8.078 1 92.12 124 LEU B C 1
ATOM 2855 O O . LEU B 1 124 ? 1.984 1.246 8.281 1 92.12 124 LEU B O 1
ATOM 2859 N N . GLN B 1 125 ? 1.704 3.121 7.137 1 93.81 125 GLN B N 1
ATOM 2860 C CA . GLN B 1 125 ? 2.682 2.779 6.109 1 93.81 125 GLN B CA 1
ATOM 2861 C C . GLN B 1 125 ? 4.094 2.723 6.691 1 93.81 125 GLN B C 1
ATOM 2863 O O . GLN B 1 125 ? 4.984 2.094 6.117 1 93.81 125 GLN B O 1
ATOM 2868 N N . VAL B 1 126 ? 4.285 3.402 7.844 1 95.06 126 VAL B N 1
ATOM 2869 C CA . VAL B 1 126 ? 5.617 3.41 8.445 1 95.06 126 VAL B CA 1
ATOM 2870 C C . VAL B 1 126 ? 6.012 1.99 8.844 1 95.06 126 VAL B C 1
ATOM 2872 O O . VAL B 1 126 ? 7.121 1.54 8.547 1 95.06 126 VAL B O 1
ATOM 2875 N N . ARG B 1 127 ? 5.141 1.328 9.5 1 90.94 127 ARG B N 1
ATOM 2876 C CA . ARG B 1 127 ? 5.434 -0.046 9.898 1 90.94 127 ARG B CA 1
ATOM 2877 C C . ARG B 1 127 ? 5.648 -0.934 8.672 1 90.94 127 ARG B C 1
ATOM 2879 O O . ARG B 1 127 ? 6.555 -1.77 8.656 1 90.94 127 ARG B O 1
ATOM 2886 N N . TRP B 1 128 ? 4.805 -0.785 7.699 1 90.62 128 TRP B N 1
ATOM 2887 C CA . TRP B 1 128 ? 4.902 -1.579 6.48 1 90.62 128 TRP B CA 1
ATOM 2888 C C . TRP B 1 128 ? 6.25 -1.358 5.797 1 90.62 128 TRP B C 1
ATOM 2890 O O . TRP B 1 128 ? 6.914 -2.316 5.398 1 90.62 128 TRP B O 1
ATOM 2900 N N . LEU B 1 129 ? 6.637 -0.159 5.707 1 91.5 129 LEU B N 1
ATOM 2901 C CA . LEU B 1 129 ? 7.891 0.209 5.055 1 91.5 129 LEU B CA 1
ATOM 2902 C C . LEU B 1 129 ? 9.086 -0.319 5.84 1 91.5 129 LEU B C 1
ATOM 2904 O O . LEU B 1 129 ? 10.07 -0.778 5.25 1 91.5 129 LEU B O 1
ATOM 2908 N N . ARG B 1 130 ? 8.969 -0.273 7.133 1 89.62 130 ARG B N 1
ATOM 2909 C CA . ARG B 1 130 ? 10.031 -0.839 7.961 1 89.62 130 ARG B CA 1
ATOM 2910 C C . ARG B 1 130 ? 10.258 -2.311 7.629 1 89.62 130 ARG B C 1
ATOM 2912 O O . ARG B 1 130 ? 11.398 -2.756 7.516 1 89.62 130 ARG B O 1
ATOM 2919 N N . GLU B 1 131 ? 9.219 -2.926 7.473 1 83.56 131 GLU B N 1
ATOM 2920 C CA . GLU B 1 131 ? 9.32 -4.344 7.141 1 83.56 131 GLU B CA 1
ATOM 2921 C C . GLU B 1 131 ? 9.953 -4.543 5.77 1 83.56 131 GLU B C 1
ATOM 2923 O O . GLU B 1 131 ? 10.773 -5.445 5.586 1 83.56 131 GLU B O 1
ATOM 2928 N N . LEU B 1 132 ? 9.594 -3.715 4.871 1 83.88 132 LEU B N 1
ATOM 2929 C CA . LEU B 1 132 ? 10.141 -3.77 3.52 1 83.88 132 LEU B CA 1
ATOM 2930 C C . LEU B 1 132 ? 11.648 -3.512 3.531 1 83.88 132 LEU B C 1
ATOM 2932 O O . LEU B 1 132 ? 12.383 -4.055 2.701 1 83.88 132 LEU B O 1
ATOM 2936 N N . PHE B 1 133 ? 12.047 -2.66 4.523 1 84.31 133 PHE B N 1
ATOM 2937 C CA . PHE B 1 133 ? 13.438 -2.23 4.547 1 84.31 133 PHE B CA 1
ATOM 2938 C C . PHE B 1 133 ? 14.242 -3.047 5.551 1 84.31 133 PHE B C 1
ATOM 2940 O O . PHE B 1 133 ? 15.273 -2.59 6.047 1 84.31 133 PHE B O 1
ATOM 2947 N N . GLY B 1 134 ? 13.758 -4.156 5.977 1 77.25 134 GLY B N 1
ATOM 2948 C CA . GLY B 1 134 ? 14.539 -5.074 6.789 1 77.25 134 GLY B CA 1
ATOM 2949 C C . GLY B 1 134 ? 14.195 -4.996 8.266 1 77.25 134 GLY B C 1
ATOM 2950 O O . GLY B 1 134 ? 14.836 -5.652 9.094 1 77.25 134 GLY B O 1
ATOM 2951 N N . 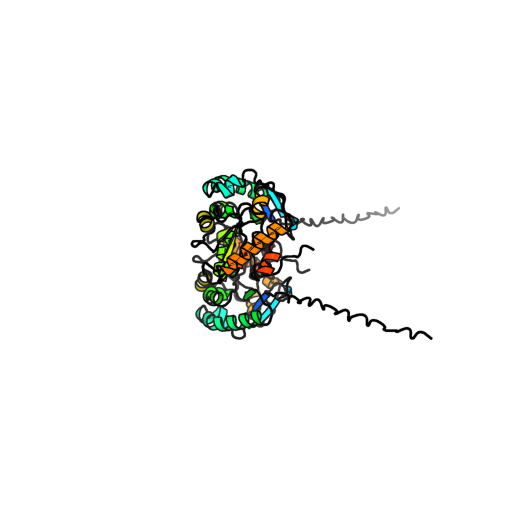GLY B 1 135 ? 13.281 -4.07 8.656 1 80.25 135 GLY B N 1
ATOM 2952 C CA . GLY B 1 135 ? 12.727 -4.137 10.008 1 80.25 135 GLY B CA 1
ATOM 2953 C C . GLY B 1 135 ? 13.312 -3.098 10.938 1 80.25 135 GLY B C 1
ATOM 2954 O O . GLY B 1 135 ? 12.781 -2.865 12.031 1 80.25 135 GLY B O 1
ATOM 2955 N N . SER B 1 136 ? 14.438 -2.43 10.547 1 86.62 136 SER B N 1
ATOM 2956 C CA . SER B 1 136 ? 15.047 -1.43 11.414 1 86.62 136 SER B CA 1
ATOM 2957 C C . SER B 1 136 ? 14.125 -0.235 11.617 1 86.62 136 SER B C 1
ATOM 2959 O O . SER B 1 136 ? 13.469 0.22 10.68 1 86.62 136 SER B O 1
ATOM 2961 N N . PRO B 1 137 ? 14.078 0.29 12.867 1 91.12 137 PRO B N 1
ATOM 2962 C CA . PRO B 1 137 ? 13.094 1.318 13.203 1 91.12 137 PRO B CA 1
ATOM 2963 C C . PRO B 1 137 ? 13.43 2.678 12.594 1 91.12 137 PRO B C 1
ATOM 2965 O O . PRO B 1 137 ? 12.594 3.586 12.602 1 91.12 137 PRO B O 1
ATOM 2968 N N . ASP B 1 138 ? 14.656 2.863 12.094 1 94.06 138 ASP B N 1
ATOM 2969 C CA . ASP B 1 138 ? 15.094 4.191 11.672 1 94.06 138 ASP B CA 1
ATOM 2970 C C . ASP B 1 138 ? 15.172 4.293 10.148 1 94.06 138 ASP B C 1
ATOM 2972 O O . ASP B 1 138 ? 15.867 5.156 9.617 1 94.06 138 ASP B O 1
ATOM 2976 N N . THR B 1 139 ? 14.375 3.451 9.492 1 93.44 139 THR B N 1
ATOM 2977 C CA . THR B 1 139 ? 14.469 3.41 8.039 1 93.44 139 THR B CA 1
ATOM 2978 C C . THR B 1 139 ? 13.414 4.309 7.402 1 93.44 139 THR B C 1
ATOM 2980 O O . THR B 1 139 ? 13.453 4.566 6.195 1 93.44 139 THR B O 1
ATOM 2983 N N . VAL B 1 140 ? 12.492 4.809 8.211 1 97.06 140 VAL B N 1
ATOM 2984 C CA . VAL B 1 140 ? 11.453 5.691 7.699 1 97.06 140 VAL B CA 1
ATOM 2985 C C . VAL B 1 140 ? 11.422 6.984 8.508 1 97.06 140 VAL B C 1
ATOM 2987 O O . VAL B 1 140 ? 11.328 6.949 9.742 1 97.06 140 VAL B O 1
ATOM 2990 N N . GLY B 1 141 ? 11.602 8.109 7.812 1 98.38 141 GLY B N 1
ATOM 2991 C CA . GLY B 1 141 ? 11.422 9.391 8.469 1 98.38 141 GLY B CA 1
ATOM 2992 C C . GLY B 1 141 ? 10 9.922 8.352 1 98.38 141 GLY B C 1
ATOM 2993 O O . GLY B 1 141 ? 9.391 9.852 7.289 1 98.38 141 GLY B O 1
ATOM 2994 N N . VAL B 1 142 ? 9.5 10.438 9.461 1 98.69 142 VAL B N 1
ATOM 2995 C CA . VAL B 1 142 ? 8.133 10.953 9.5 1 98.69 142 VAL B CA 1
ATOM 2996 C C . VAL B 1 142 ? 8.156 12.477 9.602 1 98.69 142 VAL B C 1
ATOM 2998 O O . VAL B 1 142 ? 8.836 13.031 10.469 1 98.69 142 VAL B O 1
ATOM 3001 N N . ILE B 1 143 ? 7.453 13.148 8.719 1 98.69 143 ILE B N 1
ATOM 3002 C CA . ILE B 1 143 ? 7.258 14.586 8.828 1 98.69 143 ILE B CA 1
ATOM 3003 C C . ILE B 1 143 ? 5.812 14.883 9.234 1 98.69 143 ILE B C 1
ATOM 3005 O O . ILE B 1 143 ? 4.875 14.352 8.633 1 98.69 143 ILE B O 1
ATOM 3009 N N . THR B 1 144 ? 5.684 15.688 10.234 1 98.12 144 THR B N 1
ATOM 3010 C CA . THR B 1 144 ? 4.387 15.93 10.852 1 98.12 144 THR B CA 1
ATOM 3011 C C . THR B 1 144 ? 4.168 17.422 11.07 1 98.12 144 THR B C 1
ATOM 3013 O O . THR B 1 144 ? 5.105 18.219 10.961 1 98.12 144 THR B O 1
ATOM 3016 N N . PHE B 1 145 ? 2.879 17.766 11.273 1 95.94 145 PHE B N 1
ATOM 3017 C CA . PHE B 1 145 ? 2.531 19.141 11.625 1 95.94 145 PHE B CA 1
ATOM 3018 C C . PHE B 1 145 ? 3.174 19.547 12.945 1 95.94 145 PHE B C 1
ATOM 3020 O O . PHE B 1 145 ? 3.795 20.609 13.047 1 95.94 145 PHE B O 1
ATOM 3027 N N . SER B 1 146 ? 3.119 18.672 13.867 1 94.88 146 SER B N 1
ATOM 3028 C CA . SER B 1 146 ? 3.574 18.969 15.227 1 94.88 146 SER B CA 1
ATOM 3029 C C . SER B 1 146 ? 4.238 17.75 15.859 1 94.88 146 SER B C 1
ATOM 3031 O O . SER B 1 146 ? 3.561 16.797 16.234 1 94.88 146 SER B O 1
ATOM 3033 N N . SER B 1 147 ? 5.551 17.859 16.031 1 95.75 147 SER B N 1
ATOM 3034 C CA . SER B 1 147 ? 6.266 16.75 16.641 1 95.75 147 SER B CA 1
ATOM 3035 C C . SER B 1 147 ? 5.93 16.625 18.125 1 95.75 147 SER B C 1
ATOM 3037 O O . SER B 1 147 ? 5.93 15.531 18.688 1 95.75 147 SER B O 1
ATOM 3039 N N . GLU B 1 148 ? 5.547 17.734 18.75 1 93.75 148 GLU B N 1
ATOM 3040 C CA . GLU B 1 148 ? 5.207 17.75 20.156 1 93.75 148 GLU B CA 1
ATOM 3041 C C . GLU B 1 148 ? 3.904 17 20.422 1 93.75 148 GLU B C 1
ATOM 3043 O O . GLU B 1 148 ? 3.73 16.391 21.484 1 93.75 148 GLU B O 1
ATOM 3048 N N . ASN B 1 149 ? 3.023 16.969 19.453 1 93.56 149 ASN B N 1
ATOM 3049 C CA . ASN B 1 149 ? 1.711 16.359 19.641 1 93.56 149 ASN B CA 1
ATOM 3050 C C . ASN B 1 149 ? 1.664 14.945 19.062 1 93.56 149 ASN B C 1
ATOM 3052 O O . ASN B 1 149 ? 0.687 14.227 19.266 1 93.56 149 ASN B O 1
ATOM 3056 N N . LEU B 1 150 ? 2.664 14.547 18.281 1 95.31 150 LEU B N 1
ATOM 3057 C CA . LEU B 1 150 ? 2.758 13.172 17.812 1 95.31 150 LEU B CA 1
ATOM 3058 C C . LEU B 1 150 ? 3.418 12.281 18.859 1 95.31 150 LEU B C 1
ATOM 3060 O O . LEU B 1 150 ? 4.645 12.164 18.906 1 95.31 150 LEU B O 1
ATOM 3064 N N . THR B 1 151 ? 2.646 11.625 19.625 1 94.06 151 THR B N 1
ATOM 3065 C CA . THR B 1 151 ? 3.107 10.945 20.828 1 94.06 151 THR B CA 1
ATOM 3066 C C . THR B 1 151 ? 3.17 9.438 20.625 1 94.06 151 THR B C 1
ATOM 3068 O O . THR B 1 151 ? 2.789 8.938 19.562 1 94.06 151 THR B O 1
ATOM 3071 N N . ASP B 1 152 ? 3.57 8.773 21.672 1 95.12 152 ASP B N 1
ATOM 3072 C CA . ASP B 1 152 ? 3.656 7.316 21.656 1 95.12 152 ASP B CA 1
ATOM 3073 C C . ASP B 1 152 ? 2.285 6.688 21.406 1 95.12 152 ASP B C 1
ATOM 3075 O O . ASP B 1 152 ? 2.184 5.621 20.797 1 95.12 152 ASP B O 1
ATOM 3079 N N . ASP B 1 153 ? 1.257 7.383 21.859 1 93.88 153 ASP B N 1
ATOM 3080 C CA . ASP B 1 153 ? -0.092 6.867 21.641 1 93.88 153 ASP B CA 1
ATOM 3081 C C . ASP B 1 153 ? -0.394 6.707 20.156 1 93.88 153 ASP B C 1
ATOM 3083 O O . ASP B 1 153 ? -1.039 5.742 19.75 1 93.88 153 ASP B O 1
ATOM 3087 N N . HIS B 1 154 ? 0.042 7.641 19.375 1 94.88 154 HIS B N 1
ATOM 3088 C CA . HIS B 1 154 ? -0.185 7.578 17.938 1 94.88 154 HIS B CA 1
ATOM 3089 C C . HIS B 1 154 ? 0.573 6.414 17.312 1 94.88 154 HIS B C 1
ATOM 3091 O O . HIS B 1 154 ? 0.014 5.668 16.5 1 94.88 154 HIS B O 1
ATOM 3097 N N . PHE B 1 155 ? 1.808 6.246 17.719 1 95 155 PHE B N 1
ATOM 3098 C CA . PHE B 1 155 ? 2.619 5.164 17.172 1 95 155 PHE B CA 1
ATOM 3099 C C . PHE B 1 155 ? 2.082 3.811 17.609 1 95 155 PHE B C 1
ATOM 3101 O O . PHE B 1 155 ? 1.954 2.893 16.797 1 95 155 PHE B O 1
ATOM 3108 N N . LYS B 1 156 ? 1.679 3.684 18.828 1 92.06 156 LYS B N 1
ATOM 3109 C CA . LYS B 1 156 ? 1.099 2.441 19.328 1 92.06 156 LYS B CA 1
ATOM 3110 C C . LYS B 1 156 ? -0.211 2.119 18.625 1 92.06 156 LYS B C 1
ATOM 3112 O O . LYS B 1 156 ? -0.514 0.951 18.359 1 92.06 156 LYS B O 1
ATOM 3117 N N . GLY B 1 157 ? -0.938 3.172 18.328 1 90.44 157 GLY B N 1
ATOM 3118 C CA . GLY B 1 157 ? -2.205 2.998 17.641 1 90.44 157 GLY B CA 1
ATOM 3119 C C . GLY B 1 157 ? -2.062 2.309 16.297 1 90.44 157 GLY B C 1
ATOM 3120 O O . GLY B 1 157 ? -2.994 1.651 15.82 1 90.44 157 GLY B O 1
ATOM 3121 N N . VAL B 1 158 ? -0.889 2.4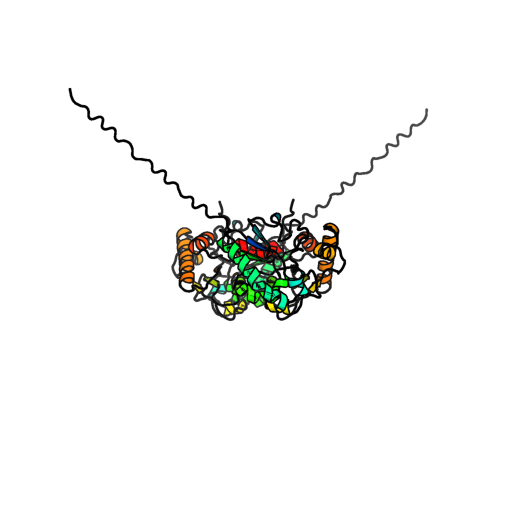36 15.695 1 90.75 158 VAL B N 1
ATOM 3122 C CA . VAL B 1 158 ? -0.647 1.793 14.406 1 90.75 158 VAL B CA 1
ATOM 3123 C C . VAL B 1 158 ? 0.399 0.693 14.57 1 90.75 158 VAL B C 1
ATOM 3125 O O . VAL B 1 158 ? 1.158 0.409 13.641 1 90.75 158 VAL B O 1
ATOM 3128 N N . ALA B 1 159 ? 0.595 0.214 15.766 1 87.38 159 ALA B N 1
ATOM 3129 C CA . ALA B 1 159 ? 1.381 -0.963 16.125 1 87.38 159 ALA B CA 1
ATOM 3130 C C . ALA B 1 159 ? 2.869 -0.724 15.883 1 87.38 159 ALA B C 1
ATOM 3132 O O . ALA B 1 159 ? 3.58 -1.616 15.414 1 87.38 159 ALA B O 1
ATOM 3133 N N . LEU B 1 160 ? 3.271 0.458 16.109 1 91.31 160 LEU B N 1
ATOM 3134 C CA . LEU B 1 160 ? 4.695 0.78 16.141 1 91.31 160 LEU B CA 1
ATOM 3135 C C . LEU B 1 160 ? 5.203 0.823 17.578 1 91.31 160 LEU B C 1
ATOM 3137 O O . LEU B 1 160 ? 4.84 1.719 18.344 1 91.31 160 LEU B O 1
ATOM 3141 N N . ASP B 1 161 ? 6.027 -0.107 17.906 1 90.19 161 ASP B N 1
ATOM 3142 C CA . ASP B 1 161 ? 6.551 -0.182 19.266 1 90.19 161 ASP B CA 1
ATOM 3143 C C . ASP B 1 161 ? 7.699 0.801 19.469 1 90.19 161 ASP B C 1
ATOM 3145 O O . ASP B 1 161 ? 7.957 1.244 20.594 1 90.19 161 ASP B O 1
ATOM 3149 N N . VAL B 1 162 ? 8.461 1.05 18.422 1 94.56 162 VAL B N 1
ATOM 3150 C CA . VAL B 1 162 ? 9.547 2.021 18.438 1 94.56 162 VAL B CA 1
ATOM 3151 C C . VAL B 1 162 ? 9.242 3.17 17.484 1 94.56 162 VAL B C 1
ATOM 3153 O O . VAL B 1 162 ? 8.922 2.939 16.312 1 94.56 162 VAL B O 1
ATOM 3156 N N . ALA B 1 163 ? 9.312 4.336 18.062 1 96 163 ALA B N 1
ATOM 3157 C CA . ALA B 1 163 ? 9.031 5.512 17.25 1 96 163 ALA B CA 1
ATOM 3158 C C . ALA B 1 163 ? 10.07 5.672 16.141 1 96 163 ALA B C 1
ATOM 3160 O O . ALA B 1 163 ? 11.258 5.426 16.359 1 96 163 ALA B O 1
ATOM 3161 N N . PRO B 1 164 ? 9.617 6.09 15 1 97.5 164 PRO B N 1
ATOM 3162 C CA . PRO B 1 164 ? 10.562 6.473 13.953 1 97.5 164 PRO B CA 1
ATOM 3163 C C . PRO B 1 164 ? 11.164 7.859 14.172 1 97.5 164 PRO B C 1
ATOM 3165 O O . PRO B 1 164 ? 10.742 8.578 15.086 1 97.5 164 PRO B O 1
ATOM 3168 N N . PRO B 1 165 ? 12.227 8.18 13.367 1 98 165 PRO B N 1
ATOM 3169 C CA . PRO B 1 165 ? 12.602 9.594 13.352 1 98 165 PRO B CA 1
ATOM 3170 C C . PRO B 1 165 ? 11.445 10.508 12.961 1 98 165 PRO B C 1
ATOM 3172 O O . PRO B 1 165 ? 10.672 10.188 12.055 1 98 165 PRO B O 1
ATOM 3175 N N . VAL B 1 166 ? 11.305 11.602 13.719 1 98.44 166 VAL B N 1
ATOM 3176 C CA . VAL B 1 166 ? 10.195 12.516 13.484 1 98.44 166 VAL B CA 1
ATOM 3177 C C . VAL B 1 166 ? 10.711 13.945 13.367 1 98.44 166 VAL B C 1
ATOM 3179 O O . VAL B 1 166 ? 11.609 14.344 14.117 1 98.44 166 VAL B O 1
ATOM 3182 N N . LYS B 1 167 ? 10.188 14.656 12.414 1 98.38 167 LYS B N 1
ATOM 3183 C CA . LYS B 1 167 ? 10.422 16.094 12.281 1 98.38 167 LYS B CA 1
ATOM 3184 C C . LYS B 1 167 ? 9.109 16.844 12.125 1 98.38 167 LYS B C 1
ATOM 3186 O O . LYS B 1 167 ? 8.266 16.484 11.312 1 98.38 167 LYS B O 1
ATOM 3191 N N . GLY B 1 168 ? 8.93 17.844 12.938 1 97.81 168 GLY B N 1
ATOM 3192 C CA . GLY B 1 168 ? 7.746 18.688 12.875 1 97.81 168 GLY B CA 1
ATOM 3193 C C . GLY B 1 168 ? 7.988 20.016 12.172 1 97.81 168 GLY B C 1
ATOM 3194 O O . GLY B 1 168 ? 9.133 20.438 12.031 1 97.81 168 GLY B O 1
ATOM 3195 N N . MET B 1 169 ? 6.895 20.609 11.773 1 97.81 169 MET B N 1
ATOM 3196 C CA . MET B 1 169 ? 6.973 21.938 11.195 1 97.81 169 MET B CA 1
ATOM 3197 C C . MET B 1 169 ? 7.227 22.984 12.281 1 97.81 169 MET B C 1
ATOM 3199 O O . MET B 1 169 ? 6.789 22.828 13.422 1 97.81 169 MET B O 1
ATOM 3203 N N . PRO B 1 170 ? 7.961 24.031 11.914 1 96.88 170 PRO B N 1
ATOM 3204 C CA . PRO B 1 170 ? 8.219 25.062 12.922 1 96.88 170 PRO B CA 1
ATOM 3205 C C . PRO B 1 170 ? 6.953 25.828 13.32 1 96.88 170 PRO B C 1
ATOM 3207 O O . PRO B 1 170 ? 6.203 26.281 12.453 1 96.88 170 PRO B O 1
ATOM 3210 N N . VAL B 1 171 ? 6.793 26.016 14.617 1 95.25 171 VAL B N 1
ATOM 3211 C CA . VAL B 1 171 ? 5.695 26.844 15.125 1 95.25 171 VAL B CA 1
ATOM 3212 C C . VAL B 1 171 ? 5.871 28.281 14.672 1 95.25 171 VAL B C 1
ATOM 3214 O O . VAL B 1 171 ? 6.969 28.844 14.758 1 95.25 171 VAL B O 1
ATOM 3217 N N . GLY B 1 172 ? 4.82 28.828 14.164 1 95.75 172 GLY B N 1
ATOM 3218 C CA . GLY B 1 172 ? 4.883 30.203 13.711 1 95.75 172 GLY B CA 1
ATOM 3219 C C . GLY B 1 172 ? 5.383 30.344 12.289 1 95.75 172 GLY B C 1
ATOM 3220 O O . GLY B 1 172 ? 5.414 31.453 11.742 1 95.75 172 GLY B O 1
ATOM 3221 N N . GLY B 1 173 ? 5.766 29.219 11.695 1 97.69 173 GLY B N 1
ATOM 3222 C CA . GLY B 1 173 ? 6.156 29.25 10.289 1 97.69 173 GLY B CA 1
ATOM 3223 C C . GLY B 1 173 ? 4.973 29.328 9.344 1 97.69 173 GLY B C 1
ATOM 3224 O O . GLY B 1 173 ? 3.822 29.422 9.789 1 97.69 173 GLY B O 1
ATOM 3225 N N . ALA B 1 174 ? 5.273 29.344 8.062 1 98.12 174 ALA B N 1
ATOM 3226 C CA . ALA B 1 174 ? 4.246 29.484 7.035 1 98.12 174 ALA B CA 1
ATOM 3227 C C . ALA B 1 174 ? 3.256 28.328 7.078 1 98.12 174 ALA B C 1
ATOM 3229 O O . ALA B 1 174 ? 2.043 28.547 6.992 1 98.12 174 ALA B O 1
ATOM 3230 N N . PHE B 1 175 ? 3.732 27.109 7.191 1 97.94 175 PHE B N 1
ATOM 3231 C CA . PHE B 1 175 ? 2.871 25.922 7.211 1 97.94 175 PHE B CA 1
ATOM 3232 C C . PHE B 1 175 ? 1.964 25.938 8.43 1 97.94 175 PHE B C 1
ATOM 3234 O O . PHE B 1 175 ? 0.756 25.719 8.32 1 97.94 175 PHE B O 1
ATOM 3241 N N . HIS B 1 176 ? 2.555 26.203 9.578 1 96.19 176 HIS B N 1
ATOM 3242 C CA . HIS B 1 176 ? 1.802 26.281 10.82 1 96.19 176 HIS B CA 1
ATOM 3243 C C . HIS B 1 176 ? 0.719 27.344 10.742 1 96.19 176 HIS B C 1
ATOM 3245 O O . HIS B 1 176 ? -0.43 27.109 11.117 1 96.19 176 HIS B O 1
ATOM 3251 N N . ASN B 1 177 ? 1.097 28.5 10.25 1 96.88 177 ASN B N 1
ATOM 3252 C CA . ASN B 1 177 ? 0.164 29.625 10.164 1 96.88 177 ASN B CA 1
ATOM 3253 C C . ASN B 1 177 ? -0.951 29.344 9.156 1 96.88 177 ASN B C 1
ATOM 3255 O O . ASN B 1 177 ? -2.088 29.781 9.352 1 96.88 177 ASN B O 1
ATOM 3259 N N . TRP B 1 178 ? -0.633 28.625 8.102 1 96.69 178 TRP B N 1
ATOM 3260 C CA . TRP B 1 178 ? -1.637 28.172 7.145 1 96.69 178 TRP B CA 1
ATOM 3261 C C . TRP B 1 178 ? -2.652 27.25 7.816 1 96.69 178 TRP B C 1
ATOM 3263 O O . TRP B 1 178 ? -3.855 27.516 7.781 1 96.69 178 TRP B O 1
ATOM 3273 N N . MET B 1 179 ? -2.186 26.281 8.57 1 94.19 179 MET B N 1
ATOM 3274 C CA . MET B 1 179 ? -3.031 25.266 9.18 1 94.19 179 MET B CA 1
ATOM 3275 C C . MET B 1 179 ? -3.879 25.859 10.297 1 94.19 179 MET B C 1
ATOM 3277 O O . MET B 1 179 ? -4.949 25.328 10.617 1 94.19 179 MET B O 1
ATOM 3281 N N . THR B 1 180 ? -3.447 27.016 10.883 1 92.88 180 THR B N 1
ATOM 3282 C CA . THR B 1 180 ? -4.176 27.641 11.984 1 92.88 180 THR B CA 1
ATOM 3283 C C . THR B 1 180 ? -4.961 28.859 11.484 1 92.88 180 THR B C 1
ATOM 3285 O O . THR B 1 180 ? -5.508 29.609 12.281 1 92.88 180 THR B O 1
ATOM 3288 N N . CYS B 1 181 ? -4.898 29.078 10.234 1 94.06 181 CYS B N 1
ATOM 3289 C CA . CYS B 1 181 ? -5.621 30.172 9.578 1 94.06 181 CYS B CA 1
ATOM 3290 C C . CYS B 1 181 ? -5.16 31.531 10.102 1 94.06 181 CYS B C 1
ATOM 3292 O O . CYS B 1 181 ? -5.961 32.438 10.227 1 94.06 181 CYS B O 1
ATOM 3294 N N . THR B 1 182 ? -3.951 31.547 10.484 1 94.06 182 THR B N 1
ATOM 3295 C CA . THR B 1 182 ? -3.359 32.781 10.93 1 94.06 182 THR B CA 1
ATOM 3296 C C . THR B 1 182 ? -2.969 33.656 9.734 1 94.06 182 THR B C 1
ATOM 3298 O O . THR B 1 182 ? -3.102 34.875 9.781 1 94.06 182 THR B O 1
ATOM 3301 N N . THR B 1 183 ? -2.465 33.031 8.703 1 94.69 183 THR B N 1
ATOM 3302 C CA . THR B 1 183 ? -2.143 33.688 7.445 1 94.69 183 THR B CA 1
ATOM 3303 C C . THR B 1 183 ? -2.707 32.875 6.266 1 94.69 183 THR B C 1
ATOM 3305 O O . THR B 1 183 ? -3.121 31.734 6.422 1 94.69 183 THR B O 1
ATOM 3308 N N . GLU B 1 184 ? -2.773 33.531 5.164 1 94.94 184 GLU B N 1
ATOM 3309 C CA . GLU B 1 184 ? -3.195 32.844 3.939 1 94.94 184 GLU B CA 1
ATOM 3310 C C . GLU B 1 184 ? -2.146 31.844 3.475 1 94.94 184 GLU B C 1
ATOM 3312 O O . GLU B 1 184 ? -0.965 31.984 3.799 1 94.94 184 GLU B O 1
ATOM 3317 N N . PHE B 1 185 ? -2.58 30.969 2.717 1 97.19 185 PHE B N 1
ATOM 3318 C CA . PHE B 1 185 ? -1.715 29.938 2.16 1 97.19 185 PHE B CA 1
ATOM 3319 C C . PHE B 1 185 ? -0.685 30.531 1.217 1 97.19 185 PHE B C 1
ATOM 3321 O O . PHE B 1 185 ? -1.041 31.25 0.279 1 97.19 185 PHE B O 1
ATOM 3328 N N . ASP B 1 186 ? 0.502 30.328 1.542 1 97.88 186 ASP B N 1
ATOM 3329 C CA . ASP B 1 186 ? 1.649 30.672 0.706 1 97.88 186 ASP B CA 1
ATOM 3330 C C . ASP B 1 186 ? 2.404 29.422 0.271 1 97.88 186 ASP B C 1
ATOM 3332 O O . ASP B 1 186 ? 3.227 28.891 1.022 1 97.88 186 ASP B O 1
ATOM 3336 N N . PHE B 1 187 ? 2.156 29.031 -1.014 1 98 187 PHE B N 1
ATOM 3337 C CA . PHE B 1 187 ? 2.666 27.75 -1.488 1 98 187 PHE B CA 1
ATOM 3338 C C . PHE B 1 187 ? 4.188 27.688 -1.384 1 98 187 PHE B C 1
ATOM 3340 O O . PHE B 1 187 ? 4.746 26.75 -0.834 1 98 187 PHE B O 1
ATOM 3347 N N . ALA B 1 188 ? 4.793 28.688 -1.9 1 98.31 188 ALA B N 1
ATOM 3348 C CA . ALA B 1 188 ? 6.25 28.688 -1.963 1 98.31 188 ALA B CA 1
ATOM 3349 C C . ALA B 1 188 ? 6.859 28.641 -0.564 1 98.31 188 ALA B C 1
ATOM 3351 O O . ALA B 1 188 ? 7.832 27.922 -0.327 1 98.31 188 ALA B O 1
ATOM 3352 N N . ALA B 1 189 ? 6.359 29.391 0.348 1 98.5 189 ALA B N 1
ATOM 3353 C CA . ALA B 1 189 ? 6.875 29.422 1.714 1 98.5 189 ALA B CA 1
ATOM 3354 C C . ALA B 1 189 ? 6.652 28.078 2.416 1 98.5 189 ALA B C 1
ATOM 3356 O O . ALA B 1 189 ? 7.551 27.578 3.098 1 98.5 189 ALA B O 1
ATOM 3357 N N . CYS B 1 190 ? 5.488 27.5 2.268 1 98.5 190 CYS B N 1
ATOM 3358 C CA . CYS B 1 190 ? 5.191 26.203 2.857 1 98.5 190 CYS B CA 1
ATOM 3359 C C . CYS B 1 190 ? 6.082 25.125 2.266 1 98.5 190 CYS B C 1
ATOM 3361 O O . CYS B 1 190 ? 6.625 24.297 2.996 1 98.5 190 CYS B O 1
ATOM 3363 N N . GLU B 1 191 ? 6.195 25.156 0.944 1 98.56 191 GLU B N 1
ATOM 3364 C CA . GLU B 1 191 ? 7.047 24.188 0.266 1 98.56 191 GLU B CA 1
ATOM 3365 C C . GLU B 1 191 ? 8.477 24.25 0.796 1 98.56 191 GLU B C 1
ATOM 3367 O O . GLU B 1 191 ? 9.086 23.219 1.07 1 98.56 191 GLU B O 1
ATOM 3372 N N . ALA B 1 192 ? 8.992 25.438 0.923 1 98.62 192 ALA B N 1
ATOM 3373 C CA . ALA B 1 192 ? 10.359 25.625 1.415 1 98.62 192 ALA B CA 1
ATOM 3374 C C . ALA B 1 192 ? 10.523 25.016 2.805 1 98.62 192 ALA B C 1
ATOM 3376 O O . ALA B 1 192 ? 11.523 24.359 3.086 1 98.62 192 ALA B O 1
ATOM 3377 N N . GLU B 1 193 ? 9.547 25.188 3.666 1 98.75 193 GLU B N 1
ATOM 3378 C CA . GLU B 1 193 ? 9.609 24.656 5.027 1 98.75 193 GLU B CA 1
ATOM 3379 C C . GLU B 1 193 ? 9.547 23.141 5.035 1 98.75 193 GLU B C 1
ATOM 3381 O O . GLU B 1 193 ? 10.305 22.484 5.75 1 98.75 193 GLU B O 1
ATOM 3386 N N . VAL B 1 194 ? 8.664 22.578 4.254 1 98.75 194 VAL B N 1
ATOM 3387 C CA . VAL B 1 194 ? 8.5 21.125 4.203 1 98.75 194 VAL B CA 1
ATOM 3388 C C . VAL B 1 194 ? 9.758 20.484 3.617 1 98.75 194 VAL B C 1
ATOM 3390 O O . VAL B 1 194 ? 10.234 19.469 4.125 1 98.75 194 VAL B O 1
ATOM 3393 N N . VAL B 1 195 ? 10.289 21.109 2.553 1 98.75 195 VAL B N 1
ATOM 3394 C CA . VAL B 1 195 ? 11.508 20.609 1.936 1 98.75 195 VAL B CA 1
ATOM 3395 C C . VAL B 1 195 ? 12.664 20.672 2.936 1 98.75 195 VAL B C 1
ATOM 3397 O O . VAL B 1 195 ? 13.461 19.75 3.045 1 98.75 195 VAL B O 1
ATOM 3400 N N . GLN B 1 196 ? 12.711 21.766 3.666 1 98.75 196 GLN B N 1
ATOM 3401 C CA . GLN B 1 196 ? 13.766 21.906 4.668 1 98.75 196 GLN B CA 1
ATOM 3402 C C . GLN B 1 196 ? 13.648 20.828 5.738 1 98.75 196 GLN B C 1
ATOM 3404 O O . GLN B 1 196 ? 14.656 20.234 6.141 1 98.75 196 GLN B O 1
ATOM 3409 N N . ALA B 1 197 ? 12.477 20.578 6.191 1 98.69 197 ALA B N 1
ATOM 3410 C CA . ALA B 1 197 ? 12.258 19.516 7.18 1 98.69 197 ALA B CA 1
ATOM 3411 C C . ALA B 1 197 ? 12.711 18.172 6.645 1 98.69 197 ALA B C 1
ATOM 3413 O O . ALA B 1 197 ? 13.344 17.391 7.359 1 98.69 197 ALA B O 1
ATOM 3414 N N . ALA B 1 198 ? 12.383 17.938 5.398 1 98.62 198 ALA B N 1
ATOM 3415 C CA . ALA B 1 198 ? 12.758 16.672 4.762 1 98.62 198 ALA B CA 1
ATOM 3416 C C . ALA B 1 198 ? 14.273 16.531 4.664 1 98.62 198 ALA B C 1
ATOM 3418 O O . ALA B 1 198 ? 14.836 15.484 4.973 1 98.62 198 ALA B O 1
ATOM 3419 N N . LYS B 1 199 ? 14.93 17.594 4.273 1 98.69 199 LYS B N 1
ATOM 3420 C CA . LYS B 1 199 ? 16.391 17.578 4.18 1 98.69 199 LYS B CA 1
ATOM 3421 C C . LYS B 1 199 ? 17.016 17.359 5.555 1 98.69 199 LYS B C 1
ATOM 3423 O O . LYS B 1 199 ? 18 16.625 5.684 1 98.69 199 LYS B O 1
ATOM 3428 N N . GLU B 1 200 ? 16.484 17.984 6.523 1 98.69 200 GLU B N 1
ATOM 3429 C CA . GLU B 1 200 ? 17.047 17.906 7.871 1 98.69 200 GLU B CA 1
ATOM 3430 C C . GLU B 1 200 ? 16.906 16.5 8.445 1 98.69 200 GLU B C 1
ATOM 3432 O O . GLU B 1 200 ? 17.844 15.953 9.008 1 98.69 200 GLU B O 1
ATOM 3437 N N . ILE B 1 201 ? 15.727 15.922 8.281 1 98.5 201 ILE B N 1
ATOM 3438 C CA . ILE B 1 201 ? 15.531 14.602 8.867 1 98.5 201 ILE B CA 1
ATOM 3439 C C . ILE B 1 201 ? 16.422 13.586 8.156 1 98.5 201 ILE B C 1
ATOM 3441 O O . ILE B 1 201 ? 16.922 12.648 8.781 1 98.5 201 ILE B O 1
ATOM 3445 N N . GLN B 1 202 ? 16.578 13.742 6.887 1 98.06 202 GLN B N 1
ATOM 3446 C CA . GLN B 1 202 ? 17.484 12.875 6.133 1 98.06 202 GLN B CA 1
ATOM 3447 C C . GLN B 1 202 ? 18.922 13.023 6.605 1 98.06 202 GLN B C 1
ATOM 3449 O O . GLN B 1 202 ? 19.625 12.031 6.797 1 98.06 202 GLN B O 1
ATOM 3454 N N . LYS B 1 203 ? 19.359 14.234 6.816 1 98.12 203 LYS B N 1
ATOM 3455 C CA . LYS B 1 203 ? 20.703 14.508 7.277 1 98.12 203 LYS B CA 1
ATOM 3456 C C . LYS B 1 203 ? 20.938 13.93 8.672 1 98.12 203 LYS B C 1
ATOM 3458 O O . LYS B 1 203 ? 22 13.344 8.938 1 98.12 203 LYS B O 1
ATOM 3463 N N . GLU B 1 204 ? 20.016 14.062 9.539 1 98.19 204 GLU B N 1
ATOM 3464 C CA . GLU B 1 204 ? 20.125 13.641 10.93 1 98.19 204 GLU B CA 1
ATOM 3465 C C . GLU B 1 204 ? 20 12.125 11.062 1 98.19 204 GLU B C 1
ATOM 3467 O O . GLU B 1 204 ? 20.406 11.555 12.078 1 98.19 204 GLU B O 1
ATOM 3472 N N . ASN B 1 205 ? 19.422 11.5 10.094 1 97.81 205 ASN B N 1
ATOM 3473 C CA . ASN B 1 205 ? 19.156 10.062 10.102 1 97.81 205 ASN B CA 1
ATOM 3474 C C . ASN B 1 205 ? 19.578 9.406 8.789 1 97.81 205 ASN B C 1
ATOM 3476 O O . ASN B 1 205 ? 18.719 9.055 7.969 1 97.81 205 ASN B O 1
ATOM 3480 N N . PRO B 1 206 ? 20.781 9.133 8.617 1 95.69 206 PRO B N 1
ATOM 3481 C CA . PRO B 1 206 ? 21.312 8.703 7.32 1 95.69 206 PRO B CA 1
ATOM 3482 C C . PRO B 1 206 ? 20.781 7.324 6.902 1 95.69 206 PRO B C 1
ATOM 3484 O O . PRO B 1 206 ? 20.953 6.922 5.75 1 95.69 206 PRO B O 1
ATOM 3487 N N . ARG B 1 207 ? 20.125 6.629 7.727 1 93.62 207 ARG B N 1
ATOM 3488 C CA . ARG B 1 207 ? 19.656 5.289 7.402 1 93.62 207 ARG B CA 1
ATOM 3489 C C . ARG B 1 207 ? 18.25 5.336 6.82 1 93.62 207 ARG B C 1
ATOM 3491 O O . ARG B 1 207 ? 17.703 4.312 6.391 1 93.62 207 ARG B O 1
ATOM 3498 N N . ILE B 1 208 ? 17.656 6.484 6.762 1 95.56 208 ILE B N 1
ATOM 3499 C CA . ILE B 1 208 ? 16.297 6.586 6.238 1 95.56 208 ILE B CA 1
ATOM 3500 C C . ILE B 1 208 ? 16.281 6.203 4.758 1 95.56 208 ILE B C 1
ATOM 3502 O O . ILE B 1 208 ? 17.172 6.605 4 1 95.56 208 ILE B O 1
ATOM 3506 N N . ARG B 1 209 ? 15.234 5.465 4.426 1 93.06 209 ARG B N 1
ATOM 3507 C CA . ARG B 1 209 ? 15.086 5 3.051 1 93.06 209 ARG B CA 1
ATOM 3508 C C . ARG B 1 209 ? 13.789 5.512 2.438 1 93.06 209 ARG B C 1
ATOM 3510 O O . ARG B 1 209 ? 13.562 5.371 1.231 1 93.06 209 ARG B O 1
ATOM 3517 N N . ALA B 1 210 ? 12.977 6.125 3.219 1 96.25 210 ALA B N 1
ATOM 3518 C CA . ALA B 1 210 ? 11.719 6.707 2.773 1 96.25 210 ALA B CA 1
ATOM 3519 C C . ALA B 1 210 ? 11.242 7.793 3.736 1 96.25 210 ALA B C 1
ATOM 3521 O O . ALA B 1 210 ? 11.648 7.82 4.898 1 96.25 210 ALA B O 1
ATOM 3522 N N . ILE B 1 211 ? 10.438 8.664 3.225 1 98.06 211 ILE B N 1
ATOM 3523 C CA . ILE B 1 211 ? 9.766 9.68 4.023 1 98.06 211 ILE B CA 1
ATOM 3524 C C . ILE B 1 211 ? 8.258 9.406 4.043 1 98.06 211 ILE B C 1
ATOM 3526 O O . ILE B 1 211 ? 7.676 9.047 3.018 1 98.06 211 ILE B O 1
ATOM 3530 N N . CYS B 1 212 ? 7.664 9.508 5.18 1 98.12 212 CYS B N 1
ATOM 3531 C CA . CYS B 1 212 ? 6.215 9.414 5.328 1 98.12 212 CYS B CA 1
ATOM 3532 C C . CYS B 1 212 ? 5.637 10.727 5.848 1 98.12 212 CYS B C 1
ATOM 3534 O O . CYS B 1 212 ? 5.988 11.18 6.938 1 98.12 212 CYS B O 1
ATOM 3536 N N . PHE B 1 213 ? 4.77 11.312 5.023 1 98.31 213 PHE B N 1
ATOM 3537 C CA . PHE B 1 213 ? 3.994 12.445 5.512 1 98.31 213 PHE B CA 1
ATOM 3538 C C . PHE B 1 213 ? 2.875 11.977 6.434 1 98.31 213 PHE B C 1
ATOM 3540 O O . PHE B 1 213 ? 1.936 11.32 5.992 1 98.31 213 PHE B O 1
ATOM 3547 N N . GLU B 1 214 ? 3.049 12.289 7.672 1 97.5 214 GLU B N 1
ATOM 3548 C CA . GLU B 1 214 ? 1.946 12.07 8.602 1 97.5 214 GLU B CA 1
ATOM 3549 C C . GLU B 1 214 ? 0.821 13.078 8.367 1 97.5 214 GLU B C 1
ATOM 3551 O O . GLU B 1 214 ? -0.356 12.711 8.367 1 97.5 214 GLU B O 1
ATOM 3556 N N . CYS B 1 215 ? 1.244 14.297 8.195 1 96.75 215 CYS B N 1
ATOM 3557 C CA . CYS B 1 215 ? 0.269 15.352 7.949 1 96.75 215 CYS B CA 1
ATOM 3558 C C . CYS B 1 215 ? -0.353 15.211 6.566 1 96.75 215 CYS B C 1
ATOM 3560 O O . CYS B 1 215 ? 0.361 15.156 5.562 1 96.75 215 CYS B O 1
ATOM 3562 N N . THR B 1 216 ? -1.669 15.234 6.535 1 96.44 216 THR B N 1
ATOM 3563 C CA . THR B 1 216 ? -2.408 14.938 5.312 1 96.44 216 THR B CA 1
ATOM 3564 C C . THR B 1 216 ? -2.453 16.172 4.402 1 96.44 216 THR B C 1
ATOM 3566 O O . THR B 1 216 ? -2.943 16.094 3.273 1 96.44 216 THR B O 1
ATOM 3569 N N . ASN B 1 217 ? -1.864 17.266 4.824 1 97.38 217 ASN B N 1
ATOM 3570 C CA . ASN B 1 217 ? -1.816 18.484 4.023 1 97.38 217 ASN B CA 1
ATOM 3571 C C . ASN B 1 217 ? -0.45 18.672 3.373 1 97.38 217 ASN B C 1
ATOM 3573 O O . ASN B 1 217 ? -0.235 19.641 2.645 1 97.38 217 ASN B O 1
ATOM 3577 N N . MET B 1 218 ? 0.39 17.766 3.496 1 98.06 218 MET B N 1
ATOM 3578 C CA . MET B 1 218 ? 1.762 17.906 3.018 1 98.06 218 MET B CA 1
ATOM 3579 C C . MET B 1 218 ? 1.905 17.344 1.606 1 98.06 218 MET B C 1
ATOM 3581 O O . MET B 1 218 ? 2.838 17.703 0.884 1 98.06 218 MET B O 1
ATOM 3585 N N . PRO B 1 219 ? 0.996 16.547 1.126 1 97.62 219 PRO B N 1
ATOM 3586 C CA . PRO B 1 219 ? 1.183 15.891 -0.171 1 97.62 219 PRO B CA 1
ATOM 3587 C C . PRO B 1 219 ? 1.327 16.891 -1.318 1 97.62 219 PRO B C 1
ATOM 3589 O O . PRO B 1 219 ? 1.981 16.594 -2.32 1 97.62 219 PRO B O 1
ATOM 3592 N N . PRO B 1 220 ? 0.795 18.141 -1.27 1 97.75 220 PRO B N 1
ATOM 3593 C CA . PRO B 1 220 ? 1.064 19.094 -2.342 1 97.75 220 PRO B CA 1
ATOM 3594 C C . PRO B 1 220 ? 2.557 19.312 -2.584 1 97.75 220 PRO B C 1
ATOM 3596 O O . PRO B 1 220 ? 2.957 19.734 -3.672 1 97.75 220 PRO B O 1
ATOM 3599 N N . PHE B 1 221 ? 3.354 18.938 -1.641 1 98.06 221 PHE B N 1
ATOM 3600 C CA . PHE B 1 221 ? 4.777 19.25 -1.71 1 98.06 221 PHE B CA 1
ATOM 3601 C C . PHE B 1 221 ? 5.594 18 -1.998 1 98.06 221 PHE B C 1
ATOM 3603 O O . PHE B 1 221 ? 6.82 18.016 -1.876 1 98.06 221 PHE B O 1
ATOM 3610 N N . THR B 1 222 ? 4.941 16.938 -2.361 1 97.5 222 THR B N 1
ATOM 3611 C CA . THR B 1 222 ? 5.566 15.633 -2.541 1 97.5 222 THR B CA 1
ATOM 3612 C C . THR B 1 222 ? 6.672 15.703 -3.594 1 97.5 222 THR B C 1
ATOM 3614 O O . THR B 1 222 ? 7.789 15.234 -3.359 1 97.5 222 THR B O 1
ATOM 3617 N N . ALA B 1 223 ? 6.375 16.328 -4.719 1 95.62 223 ALA B N 1
ATOM 3618 C CA . ALA B 1 223 ? 7.348 16.375 -5.809 1 95.62 223 ALA B CA 1
ATOM 3619 C C . ALA B 1 223 ? 8.609 17.109 -5.371 1 95.62 223 ALA B C 1
ATOM 3621 O O . ALA B 1 223 ? 9.727 16.688 -5.672 1 95.62 223 ALA B O 1
ATOM 3622 N N . ALA B 1 224 ? 8.43 18.203 -4.688 1 97.56 224 ALA B N 1
ATOM 3623 C CA . ALA B 1 224 ? 9.562 19 -4.227 1 97.56 224 ALA B CA 1
ATOM 3624 C C . ALA B 1 224 ? 10.414 18.219 -3.234 1 97.56 224 ALA B C 1
ATOM 3626 O O . ALA B 1 224 ? 11.648 18.266 -3.287 1 97.56 224 ALA B O 1
ATOM 3627 N N . VAL B 1 225 ? 9.781 17.469 -2.359 1 98 225 VAL B N 1
ATOM 3628 C CA . VAL B 1 225 ? 10.5 16.688 -1.351 1 98 225 VAL B CA 1
ATOM 3629 C C . VAL B 1 225 ? 11.266 15.547 -2.02 1 98 225 VAL B C 1
ATOM 3631 O O . VAL B 1 225 ? 12.43 15.297 -1.7 1 98 225 VAL B O 1
ATOM 3634 N N . LYS B 1 226 ? 10.617 14.898 -2.949 1 95.25 226 LYS B N 1
ATOM 3635 C CA . LYS B 1 226 ? 11.297 13.844 -3.695 1 95.25 226 LYS B CA 1
ATOM 3636 C C . LYS B 1 226 ? 12.531 14.391 -4.41 1 95.25 226 LYS B C 1
ATOM 3638 O O . LYS B 1 226 ? 13.602 13.781 -4.367 1 95.25 226 LYS B O 1
ATOM 3643 N N . GLY B 1 227 ? 12.375 15.5 -5.082 1 94.25 227 GLY B N 1
ATOM 3644 C CA . GLY B 1 227 ? 13.484 16.125 -5.781 1 94.25 227 GLY B CA 1
ATOM 3645 C C . GLY B 1 227 ? 14.633 16.5 -4.863 1 94.25 227 GLY B C 1
ATOM 3646 O O . GLY B 1 227 ? 15.805 16.328 -5.219 1 94.25 227 GLY B O 1
ATOM 3647 N N . ALA B 1 228 ? 14.32 16.938 -3.713 1 97.06 228 ALA B N 1
ATOM 3648 C CA . ALA B 1 228 ? 15.32 17.469 -2.787 1 97.06 228 ALA B CA 1
ATOM 3649 C C . ALA B 1 228 ? 16.062 16.344 -2.074 1 97.06 228 ALA B C 1
ATOM 3651 O O . ALA B 1 228 ? 17.234 16.5 -1.716 1 97.06 228 ALA B O 1
ATOM 3652 N N . THR B 1 229 ? 15.391 15.18 -1.839 1 96.56 229 THR B N 1
ATOM 3653 C CA . THR B 1 229 ? 15.961 14.148 -0.976 1 96.56 229 THR B CA 1
ATOM 3654 C C . THR B 1 229 ? 16.375 12.93 -1.791 1 96.56 229 THR B C 1
ATOM 3656 O O . THR B 1 229 ? 17.188 12.109 -1.335 1 96.56 229 THR B O 1
ATOM 3659 N N . GLY B 1 230 ? 15.68 12.789 -2.92 1 92.81 230 GLY B N 1
ATOM 3660 C CA . GLY B 1 230 ? 15.891 11.578 -3.703 1 92.81 230 GLY B CA 1
ATOM 3661 C C . GLY B 1 230 ? 15.203 10.359 -3.111 1 92.81 230 GLY B C 1
ATOM 3662 O O . GLY B 1 230 ? 15.367 9.25 -3.615 1 92.81 230 GLY B O 1
ATOM 3663 N N . LEU B 1 231 ? 14.469 10.508 -2.074 1 94.44 231 LEU B N 1
ATOM 3664 C CA . LEU B 1 231 ? 13.797 9.414 -1.386 1 94.44 231 LEU B CA 1
ATOM 3665 C C . LEU B 1 231 ? 12.344 9.297 -1.836 1 94.44 231 LEU B C 1
ATOM 3667 O O . LEU B 1 231 ? 11.719 10.297 -2.207 1 94.44 231 LEU B O 1
ATOM 3671 N N . PRO B 1 232 ? 11.828 8.039 -1.86 1 94.81 232 PRO B N 1
ATOM 3672 C CA . PRO B 1 232 ? 10.375 7.941 -2.047 1 94.81 232 PRO B CA 1
ATOM 3673 C C . PRO B 1 232 ? 9.594 8.594 -0.909 1 94.81 232 PRO B C 1
ATOM 3675 O O . PRO B 1 232 ? 10.055 8.609 0.235 1 94.81 232 PRO B O 1
ATOM 3678 N N . VAL B 1 233 ? 8.438 9.133 -1.28 1 97.31 233 VAL B N 1
ATOM 3679 C CA . VAL B 1 233 ? 7.59 9.805 -0.308 1 97.31 233 VAL B CA 1
ATOM 3680 C C . VAL B 1 233 ? 6.223 9.133 -0.257 1 97.31 233 VAL B C 1
ATOM 3682 O O . VAL B 1 233 ? 5.559 8.977 -1.285 1 97.31 233 VAL B O 1
ATOM 3685 N N . TYR B 1 234 ? 5.844 8.695 0.942 1 96.56 234 TYR B N 1
ATOM 3686 C CA . TYR B 1 234 ? 4.539 8.086 1.19 1 96.56 234 TYR B CA 1
ATOM 3687 C C . TYR B 1 234 ? 3.635 9.031 1.967 1 96.56 234 TYR B C 1
ATOM 3689 O O . TYR B 1 234 ? 4.105 9.797 2.812 1 96.56 234 TYR B O 1
ATOM 3697 N N . SER B 1 235 ? 2.398 8.984 1.683 1 96.75 235 SER B N 1
ATOM 3698 C CA . SER B 1 235 ? 1.389 9.852 2.289 1 96.75 235 SER B CA 1
ATOM 3699 C C . SER B 1 235 ? 0.018 9.18 2.291 1 96.75 235 SER B C 1
ATOM 3701 O O . SER B 1 235 ? -0.117 8.031 1.861 1 96.75 235 SER B O 1
ATOM 3703 N N . VAL B 1 236 ? -0.945 9.914 2.758 1 96.38 236 VAL B N 1
ATOM 3704 C CA . VAL B 1 236 ? -2.314 9.406 2.768 1 96.38 236 VAL B CA 1
ATOM 3705 C C . VAL B 1 236 ? -2.787 9.172 1.335 1 96.38 236 VAL B C 1
ATOM 3707 O O . VAL B 1 236 ? -3.617 8.289 1.088 1 96.38 236 VAL B O 1
ATOM 3710 N N . LEU B 1 237 ? -2.205 9.875 0.351 1 95.5 237 LEU B N 1
ATOM 3711 C CA . LEU B 1 237 ? -2.621 9.695 -1.035 1 95.5 237 LEU B CA 1
ATOM 3712 C C . LEU B 1 237 ? -2.09 8.383 -1.596 1 95.5 237 LEU B C 1
ATOM 3714 O O . LEU B 1 237 ? -2.77 7.715 -2.379 1 95.5 237 LEU B O 1
ATOM 3718 N N . THR B 1 238 ? -0.814 8.008 -1.25 1 94 238 THR B N 1
ATOM 3719 C CA . THR B 1 238 ? -0.314 6.707 -1.688 1 94 238 THR B CA 1
ATOM 3720 C C . THR B 1 238 ? -1.166 5.578 -1.114 1 94 238 THR B C 1
ATOM 3722 O O . THR B 1 238 ? -1.399 4.57 -1.782 1 94 238 THR B O 1
ATOM 3725 N N . LEU B 1 239 ? -1.597 5.766 0.085 1 93.12 239 LEU B N 1
ATOM 3726 C CA . LEU B 1 239 ? -2.486 4.793 0.707 1 93.12 239 LEU B CA 1
ATOM 3727 C C . LEU B 1 239 ? -3.834 4.754 -0.005 1 93.12 239 LEU B C 1
ATOM 3729 O O . LEU B 1 239 ? -4.359 3.678 -0.295 1 93.12 239 LEU B O 1
ATOM 3733 N N . ALA B 1 240 ? -4.371 5.926 -0.269 1 93.69 240 ALA B N 1
ATOM 3734 C CA . ALA B 1 240 ? -5.645 6.023 -0.978 1 93.69 240 ALA B CA 1
ATOM 3735 C C . ALA B 1 240 ? -5.578 5.316 -2.326 1 93.69 240 ALA B C 1
ATOM 3737 O O . ALA B 1 240 ? -6.48 4.551 -2.678 1 93.69 240 ALA B O 1
ATOM 3738 N N . ASP B 1 241 ? -4.543 5.523 -3.041 1 92 241 ASP B N 1
ATOM 3739 C CA . ASP B 1 241 ? -4.367 4.902 -4.352 1 92 241 ASP B CA 1
ATOM 3740 C C . ASP B 1 241 ? -4.316 3.381 -4.234 1 92 241 ASP B C 1
ATOM 3742 O O . ASP B 1 241 ? -4.918 2.67 -5.043 1 92 241 ASP B O 1
ATOM 3746 N N . TRP B 1 242 ? -3.594 2.961 -3.295 1 92.62 242 TRP B N 1
ATOM 3747 C CA . TRP B 1 242 ? -3.443 1.531 -3.043 1 92.62 242 TRP B CA 1
ATOM 3748 C C . TRP B 1 242 ? -4.789 0.892 -2.723 1 92.62 242 TRP B C 1
ATOM 3750 O O . TRP B 1 242 ? -5.152 -0.134 -3.303 1 92.62 242 TRP B O 1
ATOM 3760 N N . LEU B 1 243 ? -5.551 1.503 -1.86 1 92.19 243 LEU B N 1
ATOM 3761 C CA . LEU B 1 243 ? -6.859 1.001 -1.463 1 92.19 243 LEU B CA 1
ATOM 3762 C C . LEU B 1 243 ? -7.824 1.003 -2.645 1 92.19 243 LEU B C 1
ATOM 3764 O O . LEU B 1 243 ? -8.5 0.004 -2.9 1 92.19 243 LEU B O 1
ATOM 3768 N N . TYR B 1 244 ? -7.832 2.057 -3.336 1 91.5 244 TYR B N 1
ATOM 3769 C CA . TYR B 1 244 ? -8.797 2.199 -4.422 1 91.5 244 TYR B CA 1
ATOM 3770 C C . TYR B 1 244 ? -8.5 1.213 -5.543 1 91.5 244 TYR B C 1
ATOM 3772 O O . TYR B 1 244 ? -9.422 0.643 -6.137 1 91.5 244 TYR B O 1
ATOM 3780 N N . SER B 1 245 ? -7.242 1.058 -5.867 1 87.5 245 SER B N 1
ATOM 3781 C CA . SER B 1 245 ? -6.855 0.165 -6.957 1 87.5 245 SER B CA 1
ATOM 3782 C C . SER B 1 245 ? -7.32 -1.263 -6.691 1 87.5 245 SER B C 1
ATOM 3784 O O . SER B 1 245 ? -7.695 -1.981 -7.621 1 87.5 245 SER B O 1
ATOM 3786 N N . ALA B 1 246 ? -7.273 -1.663 -5.5 1 89.75 246 ALA B N 1
ATOM 3787 C CA . ALA B 1 246 ? -7.676 -3.018 -5.133 1 89.75 246 ALA B CA 1
ATOM 3788 C C . ALA B 1 246 ? -9.195 -3.178 -5.207 1 89.75 246 ALA B C 1
ATOM 3790 O O . ALA B 1 246 ? -9.695 -4.281 -5.422 1 89.75 246 ALA B O 1
ATOM 3791 N N . SER B 1 247 ? -9.898 -2.115 -5.023 1 85.38 247 SER B N 1
ATOM 3792 C CA . SER B 1 247 ? -11.352 -2.17 -4.945 1 85.38 247 SER B CA 1
ATOM 3793 C C . SER B 1 247 ? -11.984 -2.049 -6.328 1 85.38 247 SER B C 1
ATOM 3795 O O . SER B 1 247 ? -13.086 -2.541 -6.559 1 85.38 247 SER B O 1
ATOM 3797 N N . ASN B 1 248 ? -11.312 -1.296 -7.18 1 75.75 248 ASN B N 1
ATOM 3798 C CA . ASN B 1 248 ? -11.922 -1 -8.469 1 75.75 248 ASN B CA 1
ATOM 3799 C C . ASN B 1 248 ? -11.508 -2.016 -9.531 1 75.75 248 ASN B C 1
ATOM 3801 O O . ASN B 1 248 ? -10.445 -2.631 -9.43 1 75.75 248 ASN B O 1
ATOM 3805 N N . ALA B 1 249 ? -12.484 -2.314 -10.406 1 56.22 249 ALA B N 1
ATOM 3806 C CA . ALA B 1 249 ? -12.297 -3.283 -11.484 1 56.22 249 ALA B CA 1
ATOM 3807 C C . ALA B 1 249 ? -11.125 -2.887 -12.375 1 56.22 249 ALA B C 1
ATOM 3809 O O . ALA B 1 249 ? -10.844 -1.699 -12.547 1 56.22 249 ALA B O 1
ATOM 3810 N N . GLY B 1 250 ? -10.031 -3.633 -12.266 1 52.16 250 GLY B N 1
ATOM 3811 C CA . GLY B 1 250 ? -8.828 -3.439 -13.055 1 52.16 250 GLY B CA 1
ATOM 3812 C C . GLY B 1 250 ? -9.094 -2.758 -14.391 1 52.16 250 GLY B C 1
ATOM 3813 O O . GLY B 1 250 ? -10.234 -2.68 -14.836 1 52.16 250 GLY B O 1
ATOM 3814 N N . ARG B 1 251 ? -8.148 -1.982 -14.891 1 41.69 251 ARG B N 1
ATOM 3815 C CA . ARG B 1 251 ? -8.164 -1.408 -16.234 1 41.69 251 ARG B CA 1
ATOM 3816 C C . ARG B 1 251 ? -8.617 -2.438 -17.266 1 41.69 251 ARG B C 1
ATOM 3818 O O . ARG B 1 251 ? -8.086 -3.547 -17.312 1 41.69 251 ARG B O 1
ATOM 3825 N N . SER B 1 252 ? -9.898 -2.527 -17.516 1 31.61 252 SER B N 1
ATOM 3826 C CA . SER B 1 252 ? -10.242 -3.289 -18.719 1 31.61 252 SER B CA 1
ATOM 3827 C C . SER B 1 252 ? -9.203 -3.092 -19.812 1 31.61 252 SER B C 1
ATOM 3829 O O . SER B 1 252 ? -8.898 -1.959 -20.188 1 31.61 252 SER B O 1
ATOM 3831 N N . LEU B 1 253 ? -8.148 -3.826 -19.859 1 31.45 253 LEU B N 1
ATOM 3832 C CA . LEU B 1 253 ? -7.359 -3.779 -21.094 1 31.45 253 LEU B CA 1
ATOM 3833 C C . LEU B 1 253 ? -8.266 -3.779 -22.312 1 31.45 253 LEU B C 1
ATOM 3835 O O . LEU B 1 253 ? -9 -4.742 -22.562 1 31.45 253 LEU B O 1
ATOM 3839 N N . SER B 1 254 ? -8.992 -2.658 -22.531 1 26.59 254 SER B N 1
ATOM 3840 C CA . SER B 1 254 ? -9.508 -2.562 -23.891 1 26.59 254 SER B CA 1
ATOM 3841 C C . SER B 1 254 ? -8.383 -2.695 -24.922 1 26.59 254 SER B C 1
ATOM 3843 O O . SER B 1 254 ? -7.281 -2.188 -24.703 1 26.59 254 SER B O 1
#

Secondary structure (DSSP, 8-state):
------------------------PPPEEEEEEES--S---TTSTT-GGG-SS-EEEEEETT--HIIIIISHHHHHHTTHHHHHHHHHHHHHHS-EEEEEES-GGGGGGHHHHHHHS----TTHHHHHHHHHTTS-TTSEEEEES-TTT--HHHHHHTT-SSPPPEEEPPTTSHHHHHHTTSS---HHHHHHHHHHHHHHHHHH-TT--EEEE-STT-GGGHHHHHHHH-S-EE-HHHHHHHHHHHHS------/------------------------PPPEEEEEEES--S---TTSTT-GGG-SS-EEEEEETT--HIIIIISHHHHHHTTHHHHHHHHHHHHHHS-EEEEEES-GGGGGGHHHHHHHS----TTHHHHHHHHHTTS-TTSEEEEES-TTT--HHHHHHTT-SSPPPEEEPPTTSHHHHHHTTSS---HHHHHHHHHHHHHHHHHH-TT--EEEE-STT-GGGHHHHHHHH-S-EE-HHHHHHHHHHHHS------

Foldseek 3Di:
DDPPPPPPPPPPPPPPPPPCPVPPQFEEEEEAEEPADFDADAQFPQDQNVDPGHYHYDYLDQGHCCLQQVVALVSLVVCLVSSLVVQVCCVVPVNHDAYEYQALSNLLQQVVNCVRHNYDALLLVLQVVCVVLPNDQAQEEEEEQDPPRCDVSSCVSSPHPDHYHYFHFDCPFQLNCSRVVVDHHDPVRLLVRSLVRLVVSCVVRVNHQEYEYRRSRCSVNQVVNCVSRVHHYTYSVNVSVVSVCVVDDPDPPD/DPPPPPPPPPDDPPPPPPPCPVPPQFEEEEEAEEPADFDADAQFPQDQNVDPGHYHYDYLDQGHCCLQQVVALVSLVVCLVSSLVVQVCCVVPVNHDAYEYQALSNLLQQVVNCVRHNYDALLLVLQVVCVVLPNDQAQEEEEEQDPPRCDVSSCVSSPHPDHYHYFHFDCPFQVNCSRVVVDHHDPVRLLVRSLVRLVVSCVVRVNHQEYEYRRSRCSVNQVVNCVSRVHHYTYSVNVSVVSVCVVDDPDPPD

Radius of gyration: 27.07 Å; Cα contacts (8 Å, |Δi|>4): 978; chains: 2; bounding box: 106×93×79 Å

Organism: Armillaria gallica (NCBI:txid47427)